Protein 2G2N (pdb70)

Foldseek 3Di:
DAEKEFEQEPVVRAGLWFWKKWKWFDDPPGIHTQFIDTQHRRRMDGDGGPPDFDDWHKMKMKTQVQVSQVVVVHAAPDNIDIDMDTDDDGPHHWYWYWYDDRYDIDIDTDD/DAEKEFEAEPVVRATLWFWKKWKWFDDPNDIDTQFIDTQHRRRMDGDGGDPDFDDWHKMKMKTQVCVSQVVVVHAAPDRIDIDMDTDPDRPHHWYWYWYDDRYDIDIDTDD/DEQEKEFEAAPVVRAGLWFWKKWKWFQDPVGTGTQFIDTQHRRRIDGYTGDPDQDDWHKMKMKTQVQVSQVVVVHAAPDNIDIDMDTDPDSPDHWYWYWYDDRYDIDIDTDD/DAQEKEFEAEPVVRATQWFWKKWKWFDDPPDTHTQFIDTQHRRRMDGHGGDPDQDDWHKMKMKTCVCVSQVVVVHAAPDNIDIDMDTDRDSVHHWYWYWYDDRYDIDIDTDD

Solvent-accessible surface area: 19704 Å² total; per-residue (Å²): 93,29,0,15,1,41,1,5,2,8,17,62,9,140,41,0,43,81,2,45,0,14,0,25,54,79,44,149,136,42,64,102,102,36,46,75,33,128,5,55,178,57,0,98,13,137,56,0,10,24,165,124,135,14,77,77,20,41,1,35,0,8,0,56,0,16,80,31,0,154,147,77,141,68,136,14,4,0,25,35,0,2,0,11,0,67,0,77,133,49,130,66,83,0,39,0,0,0,0,0,0,18,32,0,2,8,0,8,26,7,95,96,27,0,10,2,35,1,5,3,9,17,61,9,135,40,0,42,79,2,42,0,14,0,26,49,82,49,147,157,28,69,100,98,32,44,70,29,128,5,54,177,67,0,100,12,126,58,0,11,20,183,99,127,12,68,80,32,22,1,32,0,6,0,58,0,9,68,30,1,133,145,80,138,67,132,24,5,1,35,37,0,3,0,5,0,56,0,105,133,46,136,72,86,2,36,0,1,0,1,0,1,16,33,1,5,8,0,10,34,9,105,183,49,27,0,4,1,42,2,4,3,9,20,66,4,119,35,0,44,83,2,41,0,13,0,22,54,83,34,155,156,35,80,95,104,31,43,72,31,130,4,62,176,58,0,91,13,120,61,0,21,29,179,110,128,15,66,79,31,28,1,35,0,6,0,55,0,15,80,27,1,158,146,84,139,68,129,16,5,0,28,36,0,3,0,6,0,68,2,90,118,68,150,75,36,0,34,0,2,0,0,0,0,18,33,0,1,7,0,8,42,7,76,174,44,26,0,4,1,44,1,6,3,8,17,68,4,119,35,0,44,78,2,38,0,13,0,26,52,77,49,136,150,34,63,105,101,32,40,72,28,127,5,55,169,64,0,88,12,110,56,0,15,30,192,98,124,14,72,77,30,33,1,33,0,7,0,53,0,14,77,29,1,156,146,80,140,66,132,15,5,1,18,30,0,4,0,8,0,61,0,90,99,69,123,66,38,0,23,0,2,0,1,0,0,18,34,0,2,7,0,9,38,9,87

Organism: Escherichia coli (strain K12) (NCBI:txid83333)

B-factor: mean 18.23, std 6.16, range [10.0, 51.68]

Nearest PDB structures (foldseek):
  2igl-assembly1_C  TM=9.947E-01  e=1.051E-21  Escherichia coli K-12
  2gpz-assembly1_A  TM=9.731E-01  e=1.262E-18  Salmonella enterica subsp. enterica serovar Dublin
  3cfq-assembly1_B  TM=9.491E-01  e=1.099E-11  Homo sapiens
  4mrb-assembly1_A-2  TM=9.309E-01  e=3.203E-11  Homo sapiens
  4mrc-assembly1_B-2  TM=9.480E-01  e=8.336E-11  Homo sapiens

Secondary structure (DSSP, 8-state):
--EEEEEEETTTTEE--S-EEEEEEE-SSSEEEEEEEE--TTSEES--S-SS---SEEEEEEE-HHHHHHHTT---S-S-EEEEEEESSTTS-EEEEEEEETTEEEEE---/--EEEEEEETTTTEE--S-EEEEEEEETTEEEEEEEEE--TTSEES--S-SS---SEEEEEEE-HHHHHHHTT---S-S-EEEEEEE--TTS-EEEEEEEETTEEEEE---/--SEEEEEEETTTTEE--S-EEEEEEEETTEEEEEEEEE--TTSEES--S-SSPP-SEEEEEEE-HHHHHHHTT---S-S-EEEEEEE--TTS-EEEEEEEETTEEEEE-B-/--SEEEEEEETTTTEE--S-EEEEEEEETTEEEEEEEEE--TTSEES--S-SS---SEEEEEEE-HHHHHHHTT---S-S-EEEEEEE--TTS-EEEEEEEETTEEEEE---

InterPro domains:
  IPR000895 Transthyretin/hydroxyisourate hydrolase [PR00189] (28-48)
  IPR000895 Transthyretin/hydroxyisourate hydrolase [PR00189] (60-85)
  IPR000895 Transthyretin/hydroxyisourate hydrolase [PR00189] (115-137)
  IPR014306 Hydroxyisourate hydrolase [TIGR02962] (27-137)
  IPR014306 Hydroxyisourate hydrolase [cd05822] (27-137)
  IPR023416 Transthyretin/hydroxyisourate hydrolase domain [PF00576] (29-136)
  IPR023416 Transthyretin/hydroxyisourate hydrolase domain [PTHR10395] (23-137)
  IPR023416 Transthyretin/hydroxyisourate hydrolase domain [SM00095] (24-136)
  IPR023418 Transthyretin, thyroxine binding site [PS00768] (32-47)
  IPR023419 Transthyretin, conserved site [PS00769] (120-132)
  IPR036817 Transthyretin/hydroxyisourate hydrolase domain superfamily [G3DSA:2.60.40.180] (24-137)
  IPR036817 Transthyretin/hydroxyisourate hydrolase domain superfamily [SSF49472] (25-137)

Sequence (446 aa):
NILSVHILNQQTGKPAADVTVTLEKKADNGWLQLNTAKTDKDGRIKALWPEQTATTGDYRVVFKTGDYFKKQNLESFFPEIPVEFHINKVNEHHYHVPLLLSQYGYSTYRGSNILSVHILNQQTGKPAADVTVTLEKKADNGWLQLNTAKTDKDGRIKALWPEQTATTGDYRVVFKTGDYFKKQNLESFFPEIPVEFHINKVNEHHYHVPLLLSQYGYSTYRGSQNILSVHILNQQTGKPAADVTVTLEKKADNGWLQLNTAKTDKDGRIKALWPEQTATTGDYRVVFKTGDYFKKQNLESFFPEIPVEFHINKVNEHYHVPLLLSQYGYSTYRGSQNILSVHILNQQTGKPAADVTVTLEKKADNGWLQLNTAKTDKDGRIKALWPEQTATTGDYRVVFKTGDYFKKQNLESFFPEIPVEFHINKVNEHYHVPLLLSQYGYSTYRGS

Radius of gyration: 21.37 Å; Cα contacts (8 Å, |Δi|>4): 1277; chains: 4; bounding box: 47×50×63 Å

Structure (mmCIF, N/CA/C/O backbone):
data_2G2N
#
_entry.id   2G2N
#
_cell.length_a   44.970
_cell.length_b   92.670
_cell.length_c   58.050
_cell.angle_alpha   90.00
_cell.angle_beta   103.86
_cell.angle_gamma   90.00
#
_symmetry.space_group_name_H-M   'P 1 21 1'
#
loop_
_entity.id
_entity.type
_entity.pdbx_description
1 polymer 'Transthyretin-like protein'
2 non-polymer 'ZINC ION'
3 non-polymer 'SULFATE ION'
4 water water
#
loop_
_atom_site.group_PDB
_atom_site.id
_atom_site.type_symbol
_atom_site.label_atom_id
_atom_site.label_alt_id
_atom_site.label_comp_id
_atom_site.label_asym_id
_atom_site.label_entity_id
_atom_site.label_seq_id
_atom_site.pdbx_PDB_ins_code
_atom_site.Cartn_x
_atom_site.Cartn_y
_atom_site.Cartn_z
_atom_site.occupancy
_atom_site.B_iso_or_equiv
_atom_site.auth_seq_id
_atom_site.auth_comp_id
_atom_site.auth_asym_id
_atom_site.auth_atom_id
_atom_site.pdbx_PDB_model_num
ATOM 1 N N . ASN A 1 4 ? 25.097 -28.095 33.555 1.00 14.18 4 ASN A N 1
ATOM 2 C CA . ASN A 1 4 ? 25.151 -29.305 32.679 1.00 14.36 4 ASN A CA 1
ATOM 3 C C . ASN A 1 4 ? 24.503 -30.482 33.393 1.00 14.37 4 ASN A C 1
ATOM 4 O O . ASN A 1 4 ? 24.778 -30.759 34.559 1.00 14.19 4 ASN A O 1
ATOM 9 N N . ILE A 1 5 ? 23.643 -31.184 32.678 1.00 14.54 5 ILE A N 1
ATOM 10 C CA . ILE A 1 5 ? 22.780 -32.173 33.313 1.00 14.54 5 ILE A CA 1
ATOM 11 C C . ILE A 1 5 ? 23.374 -33.574 33.512 1.00 14.33 5 ILE A C 1
ATOM 12 O O . ILE A 1 5 ? 22.700 -34.409 34.075 1.00 14.34 5 ILE A O 1
ATOM 17 N N . LEU A 1 6 ? 24.604 -33.836 33.063 1.00 14.47 6 LEU A N 1
ATOM 18 C CA . LEU A 1 6 ? 25.209 -35.169 33.226 1.00 14.48 6 LEU A CA 1
ATOM 19 C C . LEU A 1 6 ? 26.683 -35.138 33.657 1.00 14.53 6 LEU A C 1
ATOM 20 O O . LEU A 1 6 ? 27.515 -34.558 32.995 1.00 14.52 6 LEU A O 1
ATOM 25 N N . SER A 1 7 ? 26.977 -35.818 34.763 1.00 14.78 7 SER A N 1
ATOM 26 C CA . SER A 1 7 ? 28.332 -36.018 35.252 1.00 14.79 7 SER A CA 1
ATOM 27 C C . SER A 1 7 ? 28.529 -37.509 35.413 1.00 15.03 7 SER A C 1
ATOM 28 O O . SER A 1 7 ? 27.605 -38.210 35.796 1.00 15.74 7 SER A O 1
ATOM 31 N N . VAL A 1 8 ? 29.714 -37.995 35.086 1.00 15.71 8 VAL A N 1
ATOM 32 C CA . VAL A 1 8 ? 30.086 -39.367 35.392 1.00 15.53 8 VAL A CA 1
ATOM 33 C C . VAL A 1 8 ? 31.454 -39.374 36.016 1.00 15.45 8 VAL A C 1
ATOM 34 O O . VAL A 1 8 ? 32.240 -38.435 35.850 1.00 15.37 8 VAL A O 1
ATOM 38 N N . HIS A 1 9 ? 31.734 -40.418 36.779 1.00 15.15 9 HIS A N 1
ATOM 39 C CA . HIS A 1 9 ? 33.095 -40.620 37.282 1.00 14.88 9 HIS A CA 1
ATOM 40 C C . HIS A 1 9 ? 33.386 -42.084 37.485 1.00 14.97 9 HIS A C 1
ATOM 41 O O . HIS A 1 9 ? 32.461 -42.890 37.582 1.00 14.64 9 HIS A O 1
ATOM 48 N N . ILE A 1 10 ? 34.671 -42.419 37.510 1.00 14.98 10 ILE A N 1
ATOM 49 C CA . ILE A 1 10 ? 35.114 -43.774 37.720 1.00 14.57 10 ILE A CA 1
ATOM 50 C C . ILE A 1 10 ? 36.085 -43.853 38.900 1.00 15.07 10 ILE A C 1
ATOM 51 O O . ILE A 1 10 ? 37.111 -43.158 38.952 1.00 15.67 10 ILE A O 1
ATOM 56 N N . LEU A 1 11 ? 35.746 -44.710 39.850 1.00 14.42 11 LEU A N 1
ATOM 57 C CA . LEU A 1 11 ? 36.625 -45.014 40.961 1.00 14.81 11 LEU A CA 1
ATOM 58 C C . LEU A 1 11 ? 37.098 -46.437 40.792 1.00 14.39 11 LEU A C 1
ATOM 59 O O . LEU A 1 11 ? 36.295 -47.340 40.699 1.00 14.84 11 LEU A O 1
ATOM 64 N N . ASN A 1 12 ? 38.409 -46.619 40.702 1.00 13.71 12 ASN A N 1
ATOM 65 C CA . ASN A 1 12 ? 39.017 -47.938 40.636 1.00 13.42 12 ASN A CA 1
ATOM 66 C C . ASN A 1 12 ? 39.033 -48.525 42.045 1.00 13.80 12 ASN A C 1
ATOM 67 O O . ASN A 1 12 ? 39.756 -48.035 42.910 1.00 12.74 12 ASN A O 1
ATOM 72 N N . GLN A 1 13 ? 38.236 -49.566 42.277 1.00 14.23 13 GLN A N 1
ATOM 73 C CA . GLN A 1 13 ? 38.119 -50.195 43.597 1.00 15.38 13 GLN A CA 1
ATOM 74 C C . GLN A 1 13 ? 39.311 -51.070 43.998 1.00 14.53 13 GLN A C 1
ATOM 75 O O . GLN A 1 13 ? 39.408 -51.497 45.144 1.00 15.10 13 GLN A O 1
ATOM 81 N N . GLN A 1 14 ? 40.218 -51.320 43.055 1.00 13.67 14 GLN A N 1
ATOM 82 C CA . GLN A 1 14 ? 41.443 -52.067 43.303 1.00 13.85 14 GLN A CA 1
ATOM 83 C C . GLN A 1 14 ? 42.559 -51.183 43.811 1.00 13.90 14 GLN A C 1
ATOM 84 O O . GLN A 1 14 ? 43.447 -51.664 44.507 1.00 14.43 14 GLN A O 1
ATOM 90 N N . THR A 1 15 ? 42.495 -49.890 43.492 1.00 13.47 15 THR A N 1
ATOM 91 C CA . THR A 1 15 ? 43.473 -48.908 43.967 1.00 13.78 15 THR A CA 1
ATOM 92 C C . THR A 1 15 ? 42.880 -47.927 44.974 1.00 13.43 15 THR A C 1
ATOM 93 O O . THR A 1 15 ? 43.618 -47.266 45.677 1.00 12.95 15 THR A O 1
ATOM 97 N N . GLY A 1 16 ? 41.550 -47.828 45.038 1.00 13.82 16 GLY A N 1
ATOM 98 C CA . GLY A 1 16 ? 40.899 -46.772 45.804 1.00 14.10 16 GLY A CA 1
ATOM 99 C C . GLY A 1 16 ? 41.183 -45.377 45.252 1.00 14.46 16 GLY A C 1
ATOM 100 O O . GLY A 1 16 ? 41.116 -44.399 45.989 1.00 14.79 16 GLY A O 1
ATOM 101 N N . LYS A 1 17 ? 41.496 -45.294 43.961 1.00 14.58 17 LYS A N 1
ATOM 102 C CA . LYS A 1 17 ? 41.846 -44.032 43.311 1.00 15.22 17 LYS A CA 1
ATOM 103 C C . LYS A 1 17 ? 41.051 -43.878 42.014 1.00 15.34 17 LYS A C 1
ATOM 104 O O . LYS A 1 17 ? 40.553 -44.856 41.473 1.00 15.62 17 LYS A O 1
ATOM 110 N N . PRO A 1 18 ? 40.918 -42.666 41.500 1.00 15.78 18 PRO A N 1
ATOM 111 C CA . PRO A 1 18 ? 40.150 -42.467 40.270 1.00 15.77 18 PRO A CA 1
ATOM 112 C C . PRO A 1 18 ? 40.773 -43.170 39.069 1.00 16.00 18 PRO A C 1
ATOM 113 O O . PRO A 1 18 ? 41.983 -43.378 39.039 1.00 16.11 18 PRO A O 1
ATOM 117 N N . ALA A 1 19 ? 39.942 -43.526 38.095 1.00 15.44 19 ALA A N 1
ATOM 118 C CA . ALA A 1 19 ? 40.429 -44.027 36.818 1.00 16.45 19 ALA A CA 1
ATOM 119 C C . ALA A 1 19 ? 40.481 -42.851 35.850 1.00 16.65 19 ALA A C 1
ATOM 120 O O . ALA A 1 19 ? 39.449 -42.403 35.344 1.00 16.81 19 ALA A O 1
ATOM 122 N N . ALA A 1 20 ? 41.692 -42.366 35.598 1.00 17.43 20 ALA A N 1
ATOM 123 C CA . ALA A 1 20 ? 41.909 -41.181 34.781 1.00 17.90 20 ALA A CA 1
ATOM 124 C C . ALA A 1 20 ? 42.114 -41.529 33.309 1.00 17.95 20 ALA A C 1
ATOM 125 O O . ALA A 1 20 ? 42.656 -42.590 32.981 1.00 17.81 20 ALA A O 1
ATOM 127 N N . ASP A 1 21 ? 41.698 -40.605 32.442 1.00 17.94 21 ASP A N 1
ATOM 128 C CA . ASP A 1 21 ? 41.880 -40.707 30.992 1.00 18.12 21 ASP A CA 1
ATOM 129 C C . ASP A 1 21 ? 41.138 -41.869 30.343 1.00 17.96 21 ASP A C 1
ATOM 130 O O . ASP A 1 21 ? 41.642 -42.477 29.397 1.00 18.47 21 ASP A O 1
ATOM 135 N N . VAL A 1 22 ? 39.937 -42.153 30.846 1.00 17.55 22 VAL A N 1
ATOM 136 C CA . VAL A 1 22 ? 39.084 -43.215 30.333 1.00 17.23 22 VAL A CA 1
ATOM 137 C C . VAL A 1 22 ? 38.041 -42.576 29.425 1.00 16.92 22 VAL A C 1
ATOM 138 O O . VAL A 1 22 ? 37.303 -41.680 29.841 1.00 17.21 22 VAL A O 1
ATOM 142 N N . THR A 1 23 ? 37.996 -43.023 28.180 1.00 16.08 23 THR A N 1
ATOM 143 C CA . THR A 1 23 ? 36.995 -42.559 27.234 1.00 15.27 23 THR A CA 1
ATOM 144 C C . THR A 1 23 ? 35.600 -42.985 27.687 1.00 15.01 23 THR A C 1
ATOM 145 O O . THR A 1 23 ? 35.397 -44.128 28.077 1.00 14.14 23 THR A O 1
ATOM 149 N N . VAL A 1 24 ? 34.663 -42.047 27.646 1.00 14.34 24 VAL A N 1
ATOM 150 C CA . VAL A 1 24 ? 33.259 -42.322 27.905 1.00 14.55 24 VAL A CA 1
ATOM 151 C C . VAL A 1 24 ? 32.406 -41.699 26.787 1.00 14.54 24 VAL A C 1
ATOM 152 O O . VAL A 1 24 ? 32.557 -40.519 26.462 1.00 15.06 24 VAL A O 1
ATOM 156 N N . THR A 1 25 ? 31.513 -42.495 26.198 1.00 14.45 25 THR A N 1
ATOM 157 C CA . THR A 1 25 ? 30.569 -41.977 25.208 1.00 14.62 25 THR A CA 1
ATOM 158 C C . THR A 1 25 ? 29.181 -41.795 25.808 1.00 14.49 25 THR A C 1
ATOM 159 O O . THR A 1 25 ? 28.840 -42.403 26.815 1.00 15.40 25 THR A O 1
ATOM 163 N N . LEU A 1 26 ? 28.402 -40.927 25.178 1.00 14.32 26 LEU A N 1
ATOM 164 C CA . LEU A 1 26 ? 27.016 -40.688 25.535 1.00 14.42 26 LEU A CA 1
ATOM 165 C C . LEU A 1 26 ? 26.214 -40.830 24.257 1.00 14.40 26 LEU A C 1
ATOM 166 O O . LEU A 1 26 ? 26.566 -40.226 23.237 1.00 14.73 26 LEU A O 1
ATOM 171 N N . GLU A 1 27 ? 25.145 -41.618 24.324 1.00 14.17 27 GLU A N 1
ATOM 172 C CA . GLU A 1 27 ? 24.224 -41.839 23.219 1.00 14.57 27 GLU A CA 1
ATOM 173 C C . GLU A 1 27 ? 22.780 -41.655 23.682 1.00 14.80 27 GLU A C 1
ATOM 174 O O . GLU A 1 27 ? 22.465 -41.839 24.859 1.00 14.80 27 GLU A O 1
ATOM 180 N N . LYS A 1 28 ? 21.913 -41.308 22.732 1.00 14.57 28 LYS A N 1
ATOM 181 C CA . LYS A 1 28 ? 20.475 -41.209 22.954 1.00 14.67 28 LYS A CA 1
ATOM 182 C C . LYS A 1 28 ? 19.805 -42.352 22.200 1.00 14.47 28 LYS A C 1
ATOM 183 O O . LYS A 1 28 ? 20.159 -42.628 21.061 1.00 14.12 28 LYS A O 1
ATOM 189 N N . LYS A 1 29 ? 18.862 -43.037 22.847 1.00 13.91 29 LYS A N 1
ATOM 190 C CA . LYS A 1 29 ? 18.042 -44.024 22.173 1.00 13.83 29 LYS A CA 1
ATOM 191 C C . LYS A 1 29 ? 17.167 -43.307 21.147 1.00 13.22 29 LYS A C 1
ATOM 192 O O . LYS A 1 29 ? 16.509 -42.303 21.446 1.00 12.73 29 LYS A O 1
ATOM 198 N N . ALA A 1 30 ? 17.217 -43.806 19.919 1.00 13.38 30 ALA A N 1
ATOM 199 C CA . ALA A 1 30 ? 16.370 -43.332 18.839 1.00 13.09 30 ALA A CA 1
ATOM 200 C C . ALA A 1 30 ? 15.342 -44.418 18.494 1.00 13.09 30 ALA A C 1
ATOM 201 O O . ALA A 1 30 ? 15.343 -45.488 19.104 1.00 12.79 30 ALA A O 1
ATOM 203 N N . ASP A 1 31 ? 14.472 -44.142 17.535 1.00 13.22 31 ASP A N 1
ATOM 204 C CA . ASP A 1 31 ? 13.494 -45.137 17.083 1.00 13.30 31 ASP A CA 1
ATOM 205 C C . ASP A 1 31 ? 14.195 -46.443 16.700 1.00 13.50 31 ASP A C 1
ATOM 206 O O . ASP A 1 31 ? 13.751 -47.527 17.068 1.00 12.87 31 ASP A O 1
ATOM 211 N N . ASN A 1 32 ? 15.301 -46.316 15.973 1.00 13.93 32 ASN A N 1
ATOM 212 C CA . ASN A 1 32 ? 16.123 -47.449 15.592 1.00 14.39 32 ASN A CA 1
ATOM 213 C C . ASN A 1 32 ? 17.554 -47.202 16.019 1.00 14.73 32 ASN A C 1
ATOM 214 O O . ASN A 1 32 ? 18.156 -46.200 15.634 1.00 14.70 32 ASN A O 1
ATOM 219 N N . GLY A 1 33 ? 18.095 -48.123 16.803 1.00 15.13 33 GLY A N 1
ATOM 220 C CA . GLY A 1 33 ? 19.430 -47.994 17.327 1.00 15.53 33 GLY A CA 1
ATOM 221 C C . GLY A 1 33 ? 19.609 -46.791 18.237 1.00 16.25 33 GLY A C 1
ATOM 222 O O . GLY A 1 33 ? 18.672 -46.332 18.915 1.00 14.89 33 GLY A O 1
ATOM 223 N N . TRP A 1 34 ? 20.840 -46.290 18.237 1.00 16.97 34 TRP A N 1
ATOM 224 C CA . TRP A 1 34 ? 21.239 -45.165 19.066 1.00 17.60 34 TRP A CA 1
ATOM 225 C C . TRP A 1 34 ? 21.920 -44.078 18.237 1.00 18.09 34 TRP A C 1
ATOM 226 O O . TRP A 1 34 ? 22.318 -44.308 17.095 1.00 18.91 34 TRP A O 1
ATOM 237 N N . LEU A 1 35 ? 22.048 -42.898 18.835 1.00 18.33 35 LEU A N 1
ATOM 238 C CA . LEU A 1 35 ? 22.650 -41.722 18.212 1.00 18.69 35 LEU A CA 1
ATOM 239 C C . LEU A 1 35 ? 23.656 -41.149 19.205 1.00 18.73 35 LEU A C 1
ATOM 240 O O . LEU A 1 35 ? 23.296 -40.891 20.352 1.00 17.88 35 LEU A O 1
ATOM 245 N N . GLN A 1 36 ? 24.910 -40.961 18.794 1.00 18.74 36 GLN A N 1
ATOM 246 C CA . GLN A 1 36 ? 25.914 -40.457 19.728 1.00 19.03 36 GLN A CA 1
ATOM 247 C C . GLN A 1 36 ? 25.742 -38.954 19.935 1.00 18.64 36 GLN A C 1
ATOM 248 O O . GLN A 1 36 ? 25.567 -38.205 18.980 1.00 18.60 36 GLN A O 1
ATOM 254 N N . LEU A 1 37 ? 25.755 -38.532 21.195 1.00 17.93 37 LEU A N 1
ATOM 255 C CA . LEU A 1 37 ? 25.657 -37.124 21.549 1.00 17.79 37 LEU A CA 1
ATOM 256 C C . LEU A 1 37 ? 27.004 -36.508 21.897 1.00 17.10 37 LEU A C 1
ATOM 257 O O . LEU A 1 37 ? 27.208 -35.330 21.687 1.00 17.04 37 LEU A O 1
ATOM 262 N N . ASN A 1 38 ? 27.914 -37.285 22.462 1.00 16.75 38 ASN A N 1
ATOM 263 C CA . ASN A 1 38 ? 29.170 -36.719 22.910 1.00 16.62 38 ASN A CA 1
ATOM 264 C C . ASN A 1 38 ? 30.162 -37.820 23.211 1.00 16.39 38 ASN A C 1
ATOM 265 O O . ASN A 1 38 ? 29.792 -38.989 23.352 1.00 17.01 38 ASN A O 1
ATOM 270 N N . THR A 1 39 ? 31.431 -37.444 23.278 1.00 16.51 39 THR A N 1
ATOM 271 C CA . THR A 1 39 ? 32.454 -38.302 23.850 1.00 16.73 39 THR A CA 1
ATOM 272 C C . THR A 1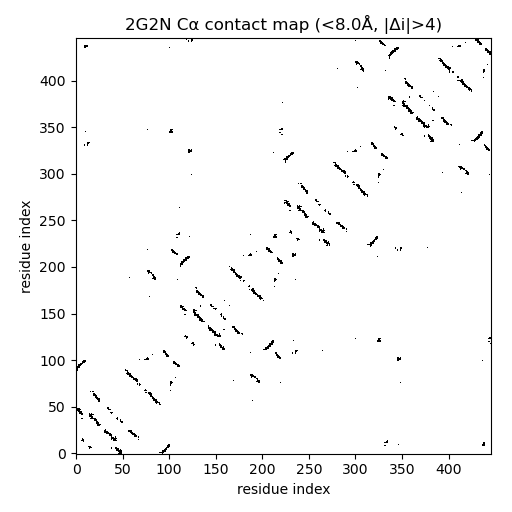 39 ? 33.530 -37.435 24.523 1.00 16.52 39 THR A C 1
ATOM 273 O O . THR A 1 39 ? 33.847 -36.347 24.063 1.00 16.41 39 THR A O 1
ATOM 277 N N . ALA A 1 40 ? 34.049 -37.929 25.636 1.00 16.18 40 ALA A N 1
ATOM 278 C CA . ALA A 1 40 ? 35.072 -37.232 26.407 1.00 16.11 40 ALA A CA 1
ATOM 279 C C . ALA A 1 40 ? 35.845 -38.233 27.251 1.00 15.85 40 ALA A C 1
ATOM 280 O O . ALA A 1 40 ? 35.510 -39.405 27.285 1.00 15.90 40 ALA A O 1
ATOM 282 N N . LYS A 1 41 ? 36.900 -37.768 27.909 1.00 16.12 41 LYS A N 1
ATOM 283 C CA . LYS A 1 41 ? 37.731 -38.637 28.734 1.00 16.16 41 LYS A CA 1
ATOM 284 C C . LYS A 1 41 ? 37.724 -38.139 30.169 1.00 15.73 41 LYS A C 1
ATOM 285 O O . LYS A 1 41 ? 37.723 -36.931 30.426 1.00 15.63 41 LYS A O 1
ATOM 291 N N . THR A 1 42 ? 37.744 -39.068 31.111 1.00 15.83 42 THR A N 1
ATOM 292 C CA . THR A 1 42 ? 37.784 -38.689 32.513 1.00 15.69 42 THR A CA 1
ATOM 293 C C . THR A 1 42 ? 39.061 -37.935 32.803 1.00 15.76 42 THR A C 1
ATOM 294 O O . THR A 1 42 ? 40.133 -38.208 32.232 1.00 15.58 42 THR A O 1
ATOM 298 N N . ASP A 1 43 ? 38.933 -36.956 33.683 1.00 15.73 43 ASP A N 1
ATOM 299 C CA . ASP A 1 43 ? 40.050 -36.092 34.022 1.00 15.65 43 ASP A CA 1
ATOM 300 C C . ASP A 1 43 ? 40.915 -36.775 35.091 1.00 16.02 43 ASP A C 1
ATOM 301 O O . ASP A 1 43 ? 40.724 -37.956 35.392 1.00 15.66 43 ASP A O 1
ATOM 306 N N . LYS A 1 44 ? 41.867 -36.046 35.656 1.00 15.98 44 LYS A N 1
ATOM 307 C CA . LYS A 1 44 ? 42.816 -36.640 36.602 1.00 16.42 44 LYS A CA 1
ATOM 308 C C . LYS A 1 44 ? 42.152 -37.117 37.904 1.00 16.35 44 LYS A C 1
ATOM 309 O O . LYS A 1 44 ? 42.731 -37.906 38.653 1.00 17.01 44 LYS A O 1
ATOM 315 N N . ASP A 1 45 ? 40.940 -36.635 38.158 1.00 16.19 45 ASP A N 1
ATOM 316 C CA . ASP A 1 45 ? 40.135 -37.076 39.291 1.00 15.72 45 ASP A CA 1
ATOM 317 C C . ASP A 1 45 ? 39.110 -38.129 38.895 1.00 15.04 45 ASP A C 1
ATOM 318 O O . ASP A 1 45 ? 38.203 -38.433 39.665 1.00 15.13 45 ASP A O 1
ATOM 323 N N . GLY A 1 46 ? 39.288 -38.719 37.713 1.00 14.43 46 GLY A N 1
ATOM 324 C CA . GLY A 1 46 ? 38.359 -39.685 37.164 1.00 14.29 46 GLY A CA 1
ATOM 325 C C . GLY A 1 46 ? 36.980 -39.150 36.813 1.00 13.96 46 GLY A C 1
ATOM 326 O O . GLY A 1 46 ? 36.064 -39.938 36.689 1.00 12.86 46 GLY A O 1
ATOM 327 N N . ARG A 1 47 ? 36.838 -37.845 36.622 1.00 14.20 47 ARG A N 1
ATOM 328 C CA . ARG A 1 47 ? 35.531 -37.205 36.401 1.00 14.71 47 ARG A CA 1
ATOM 329 C C . ARG A 1 47 ? 35.350 -36.675 34.986 1.00 14.53 47 ARG A C 1
ATOM 330 O O . ARG A 1 47 ? 36.295 -36.218 34.358 1.00 13.47 47 ARG A O 1
ATOM 338 N N . ILE A 1 48 ? 34.110 -36.715 34.504 1.00 14.39 48 ILE A N 1
ATOM 339 C CA . ILE A 1 48 ? 33.663 -35.823 33.445 1.00 14.24 48 ILE A CA 1
ATOM 340 C C . ILE A 1 48 ? 32.472 -35.092 34.043 1.00 14.58 48 ILE A C 1
ATOM 341 O O . ILE A 1 48 ? 31.392 -35.664 34.170 1.00 14.19 48 ILE A O 1
ATOM 346 N N . LYS A 1 49 ? 32.697 -33.850 34.444 1.00 14.59 49 LYS A N 1
ATOM 347 C CA . LYS A 1 49 ? 31.694 -33.060 35.155 1.00 15.68 49 LYS A CA 1
ATOM 348 C C . LYS A 1 49 ? 30.537 -32.654 34.263 1.00 15.64 49 LYS A C 1
ATOM 349 O O . LYS A 1 49 ? 29.423 -32.485 34.746 1.00 15.75 49 LYS A O 1
ATOM 355 N N . ALA A 1 50 ? 30.805 -32.484 32.969 1.00 15.90 50 ALA A N 1
ATOM 356 C CA . ALA A 1 50 ? 29.804 -31.968 32.032 1.00 15.75 50 ALA A CA 1
ATOM 357 C C . ALA A 1 50 ? 29.864 -32.750 30.730 1.00 15.50 50 ALA A C 1
ATOM 358 O O . ALA A 1 50 ? 30.496 -32.319 29.782 1.00 15.44 50 ALA A O 1
ATOM 360 N N . LEU A 1 51 ? 29.222 -33.918 30.710 1.00 15.86 51 LEU A N 1
ATOM 361 C CA . LEU A 1 51 ? 29.256 -34.806 29.552 1.00 15.40 51 LEU A CA 1
ATOM 362 C C . LEU A 1 51 ? 28.169 -34.506 28.539 1.00 15.48 51 LEU A C 1
ATOM 363 O O . LEU A 1 51 ? 28.284 -34.911 27.388 1.00 15.54 51 LEU A O 1
ATOM 368 N N . TRP A 1 52 ? 27.105 -33.823 28.956 1.00 15.54 52 TRP A N 1
ATOM 369 C CA . TRP A 1 52 ? 26.023 -33.491 28.023 1.00 15.95 52 TRP A CA 1
ATOM 370 C C . TRP A 1 52 ? 26.521 -32.458 27.033 1.00 16.04 52 TRP A C 1
ATOM 371 O O . TRP A 1 52 ? 27.206 -31.531 27.432 1.00 15.47 52 TRP A O 1
ATOM 382 N N . PRO A 1 53 ? 26.189 -32.614 25.752 1.00 16.53 53 PRO A N 1
ATOM 383 C CA . PRO A 1 53 ? 26.569 -31.619 24.739 1.00 16.85 53 PRO A CA 1
ATOM 384 C C . PRO A 1 53 ? 25.816 -30.308 24.935 1.00 17.34 53 PRO A C 1
ATOM 385 O O . PRO A 1 53 ? 25.040 -30.180 25.880 1.00 16.94 53 PRO A O 1
ATOM 389 N N . GLU A 1 54 ? 26.035 -29.348 24.046 1.00 18.19 54 GLU A N 1
ATOM 390 C CA . GLU A 1 54 ? 25.375 -28.051 24.150 1.00 18.87 54 GLU A CA 1
ATOM 391 C C . GLU A 1 54 ? 23.999 -28.078 23.481 1.00 19.29 54 GLU A C 1
ATOM 392 O O . GLU A 1 54 ? 23.776 -27.444 22.459 1.00 19.45 54 GLU A O 1
ATOM 398 N N . GLN A 1 55 ? 23.083 -28.820 24.093 1.00 19.73 55 GLN A N 1
ATOM 399 C CA . GLN A 1 55 ? 21.749 -29.051 23.549 1.00 20.28 55 GLN A CA 1
ATOM 400 C C . GLN A 1 55 ? 20.799 -29.364 24.706 1.00 20.11 55 GLN A C 1
ATOM 401 O O . GLN A 1 55 ? 21.198 -29.987 25.694 1.00 19.83 55 GLN A O 1
ATOM 407 N N . THR A 1 56 ? 19.548 -28.932 24.588 1.00 19.94 56 THR A N 1
ATOM 408 C CA . THR A 1 56 ? 18.541 -29.237 25.604 1.00 20.00 56 THR A CA 1
ATOM 409 C C . THR A 1 56 ? 18.183 -30.732 25.499 1.00 19.79 56 THR A C 1
ATOM 410 O O . THR A 1 56 ? 18.105 -31.287 24.400 1.00 20.03 56 THR A O 1
ATOM 414 N N . ALA A 1 57 ? 18.013 -31.392 26.641 1.00 19.55 57 ALA A N 1
ATOM 415 C CA . ALA A 1 57 ? 17.678 -32.814 26.652 1.00 19.06 57 ALA A CA 1
ATOM 416 C C . ALA A 1 57 ? 16.176 -33.045 26.528 1.00 18.76 57 ALA A C 1
ATOM 417 O O . ALA A 1 57 ? 15.361 -32.184 26.883 1.00 18.38 57 ALA A O 1
ATOM 419 N N . THR A 1 58 ? 15.824 -34.210 25.997 1.00 18.50 58 THR A N 1
ATOM 420 C CA . THR A 1 58 ? 14.443 -34.687 26.004 1.00 18.35 58 THR A CA 1
ATOM 421 C C . THR A 1 58 ? 14.349 -35.876 26.948 1.00 18.02 58 THR A C 1
ATOM 422 O O . THR A 1 58 ? 15.332 -36.568 27.180 1.00 18.10 58 THR A O 1
ATOM 426 N N . THR A 1 59 ? 13.150 -36.115 27.471 1.00 17.41 59 THR A N 1
ATOM 427 C CA . THR A 1 59 ? 12.886 -37.318 28.231 1.00 17.19 59 THR A CA 1
ATOM 428 C C . THR A 1 59 ? 13.135 -38.519 27.328 1.00 16.67 59 THR A C 1
ATOM 429 O O . THR A 1 59 ? 12.943 -38.445 26.108 1.00 16.89 59 THR A O 1
ATOM 433 N N . GLY A 1 60 ? 13.585 -39.616 27.928 1.00 15.88 60 GLY A N 1
ATOM 434 C CA . GLY A 1 60 ? 13.826 -40.837 27.193 1.00 15.46 60 GLY A CA 1
ATOM 435 C C . GLY A 1 60 ? 15.068 -41.541 27.680 1.00 14.71 60 GLY A C 1
ATOM 436 O O . GLY A 1 60 ? 15.667 -41.148 28.677 1.00 13.96 60 GLY A O 1
ATOM 437 N N . ASP A 1 61 ? 15.449 -42.583 26.954 1.00 14.36 61 ASP A N 1
ATOM 438 C CA . ASP A 1 61 ? 16.555 -43.426 27.346 1.00 14.50 61 ASP A CA 1
ATOM 439 C C . ASP A 1 61 ? 17.862 -42.980 26.735 1.00 14.27 61 ASP A C 1
ATOM 440 O O . ASP A 1 61 ? 17.898 -42.478 25.618 1.00 14.54 61 ASP A O 1
ATOM 445 N N . TYR A 1 62 ? 18.928 -43.184 27.499 1.00 14.35 62 TYR A N 1
ATOM 446 C CA . TYR A 1 62 ? 20.285 -42.813 27.117 1.00 14.36 62 TYR A CA 1
ATOM 447 C C . TYR A 1 62 ? 21.257 -43.901 27.553 1.00 14.40 62 TYR A C 1
ATOM 448 O O . TYR A 1 62 ? 20.937 -44.775 28.358 1.00 14.02 62 TYR A O 1
ATOM 457 N N . ARG A 1 63 ? 22.465 -43.846 27.028 1.00 15.15 63 ARG A N 1
ATOM 458 C CA . ARG A 1 63 ? 23.469 -44.843 27.344 1.00 15.79 63 ARG A CA 1
ATOM 459 C C . ARG A 1 63 ? 24.815 -44.188 27.423 1.00 15.66 63 ARG A C 1
ATOM 460 O O . ARG A 1 63 ? 25.216 -43.515 26.479 1.00 15.86 63 ARG A O 1
ATOM 468 N N . VAL A 1 64 ? 25.506 -44.333 28.554 1.00 15.43 64 VAL A N 1
ATOM 469 C CA . VAL A 1 64 ? 26.924 -44.015 28.607 1.00 16.13 64 VAL A CA 1
ATOM 470 C C . VAL A 1 64 ? 27.711 -45.296 28.504 1.00 16.28 64 VAL A C 1
ATOM 471 O O . VAL A 1 64 ? 27.309 -46.328 29.040 1.00 16.23 64 VAL A O 1
ATOM 475 N N . VAL A 1 65 ? 28.830 -45.247 27.801 1.00 16.58 65 VAL A N 1
ATOM 476 C CA . VAL A 1 65 ? 29.694 -46.405 27.683 1.00 16.63 65 VAL A CA 1
ATOM 477 C C . VAL A 1 65 ? 31.093 -46.035 28.140 1.00 16.24 65 VAL A C 1
ATOM 478 O O . VAL A 1 65 ? 31.794 -45.237 27.505 1.00 16.13 65 VAL A O 1
ATOM 482 N N . PHE A 1 66 ? 31.500 -46.641 29.242 1.00 15.55 66 PHE A N 1
ATOM 483 C CA . PHE A 1 66 ? 32.827 -46.427 29.805 1.00 15.60 66 PHE A CA 1
ATOM 484 C C . PHE A 1 66 ? 33.748 -47.430 29.098 1.00 15.72 66 PHE A C 1
ATOM 485 O O . PHE A 1 66 ? 33.518 -48.649 29.175 1.00 15.78 66 PHE A O 1
ATOM 493 N N . LYS A 1 67 ? 34.767 -46.938 28.411 1.00 15.25 67 LYS A N 1
ATOM 494 C CA . LYS A 1 67 ? 35.698 -47.803 27.686 1.00 15.78 67 LYS A CA 1
ATOM 495 C C . LYS A 1 67 ? 36.766 -48.349 28.639 1.00 15.70 67 LYS A C 1
ATOM 496 O O . LYS A 1 67 ? 37.932 -47.962 28.581 1.00 16.01 67 LYS A O 1
ATOM 502 N N . THR A 1 68 ? 36.356 -49.280 29.491 1.00 15.73 68 THR A N 1
ATOM 503 C CA . THR A 1 68 ? 37.209 -49.759 30.575 1.00 16.01 68 THR A CA 1
ATOM 504 C C . THR A 1 68 ? 38.175 -50.854 30.153 1.00 15.82 68 THR A C 1
ATOM 505 O O . THR A 1 68 ? 39.245 -50.994 30.746 1.00 17.00 68 THR A O 1
ATOM 509 N N . GLY A 1 69 ? 37.807 -51.615 29.130 1.00 16.33 69 GLY A N 1
ATOM 510 C CA . GLY A 1 69 ? 38.703 -52.587 28.540 1.00 16.00 69 GLY A CA 1
ATOM 511 C C . GLY A 1 69 ? 40.031 -51.958 28.186 1.00 16.70 69 GLY A C 1
ATOM 512 O O . GLY A 1 69 ? 41.084 -52.480 28.568 1.00 15.92 69 GLY A O 1
ATOM 513 N N . ASP A 1 70 ? 39.987 -50.831 27.480 1.00 16.88 70 ASP A N 1
ATOM 514 C CA . ASP A 1 70 ? 41.208 -50.130 27.058 1.00 17.47 70 ASP A CA 1
ATOM 515 C C . ASP A 1 70 ? 42.026 -49.641 28.247 1.00 16.97 70 ASP A C 1
ATOM 516 O O . ASP A 1 70 ? 43.254 -49.672 28.210 1.00 17.04 70 ASP A O 1
ATOM 521 N N . TYR A 1 71 ? 41.329 -49.142 29.269 1.00 16.72 71 TYR A N 1
ATOM 522 C CA . TYR A 1 71 ? 41.960 -48.624 30.483 1.00 16.13 71 TYR A CA 1
ATOM 523 C C . TYR A 1 71 ? 42.794 -49.715 31.170 1.00 16.06 71 TYR A C 1
ATOM 524 O O . TYR A 1 71 ? 43.935 -49.473 31.561 1.00 15.74 71 TYR A O 1
ATOM 533 N N . PHE A 1 72 ? 42.215 -50.905 31.328 1.00 15.91 72 PHE A N 1
ATOM 534 C CA . PHE A 1 72 ? 42.946 -52.028 31.918 1.00 15.78 72 PHE A CA 1
ATOM 535 C C . PHE A 1 72 ? 44.049 -52.531 30.968 1.00 16.39 72 PHE A C 1
ATOM 536 O O . PHE A 1 72 ? 45.161 -52.823 31.408 1.00 16.56 72 PHE A O 1
ATOM 544 N N . LYS A 1 73 ? 43.763 -52.566 29.667 1.00 16.70 73 LYS A N 1
ATOM 545 C CA . LYS A 1 73 ? 44.730 -53.027 28.668 1.00 16.87 73 LYS A CA 1
ATOM 546 C C . LYS A 1 73 ? 46.017 -52.214 28.749 1.00 17.04 73 LYS A C 1
ATOM 547 O O . LYS A 1 73 ? 47.096 -52.764 28.585 1.00 17.20 73 LYS A O 1
ATOM 553 N N . LYS A 1 74 ? 45.883 -50.920 29.031 1.00 17.16 74 LYS A N 1
ATOM 554 C CA . LYS A 1 74 ? 47.024 -50.004 29.134 1.00 17.61 74 LYS A CA 1
ATOM 555 C C . LYS A 1 74 ? 47.873 -50.308 30.373 1.00 17.45 74 LYS A C 1
ATOM 556 O O . LYS A 1 74 ? 49.084 -50.072 30.366 1.00 17.19 74 LYS A O 1
ATOM 562 N N . GLN A 1 75 ? 47.226 -50.820 31.428 1.00 17.71 75 GLN A N 1
ATOM 563 C CA . GLN A 1 75 ? 47.908 -51.338 32.618 1.00 18.00 75 GLN A CA 1
ATOM 564 C C . GLN A 1 75 ? 48.443 -52.776 32.448 1.00 17.29 75 GLN A C 1
ATOM 565 O O . GLN A 1 75 ? 49.001 -53.337 33.392 1.00 17.03 75 GLN A O 1
ATOM 571 N N . ASN A 1 76 ? 48.272 -53.361 31.260 1.00 16.34 76 ASN A N 1
ATOM 572 C CA . ASN A 1 76 ? 48.591 -54.773 30.983 1.00 15.92 76 ASN A CA 1
ATOM 573 C C . ASN A 1 76 ? 47.768 -55.750 31.830 1.00 15.10 76 ASN A C 1
ATOM 574 O O . ASN A 1 76 ? 48.244 -56.827 32.214 1.00 14.03 76 ASN A O 1
ATOM 579 N N . LEU A 1 77 ? 46.525 -55.355 32.097 1.00 14.68 77 LEU A N 1
ATOM 580 C CA . LEU A 1 77 ? 45.571 -56.145 32.860 1.00 14.76 77 LEU A CA 1
ATOM 581 C C . LEU A 1 77 ? 44.374 -56.559 32.000 1.00 14.97 77 LEU A C 1
ATOM 582 O O . LEU A 1 77 ? 43.889 -55.798 31.146 1.00 14.81 77 LEU A O 1
ATOM 587 N N . GLU A 1 78 ? 43.899 -57.768 32.271 1.00 15.30 78 GLU A N 1
ATOM 588 C CA . GLU A 1 78 ? 42.737 -58.325 31.622 1.00 15.51 78 GLU A CA 1
ATOM 589 C C . GLU A 1 78 ? 41.514 -57.981 32.434 1.00 15.57 78 GLU A C 1
ATOM 590 O O . GLU A 1 78 ? 41.588 -57.676 33.626 1.00 16.02 78 GLU A O 1
ATOM 596 N N . SER A 1 79 ? 40.378 -58.020 31.766 1.00 14.71 79 SER A N 1
ATOM 597 C CA . SER A 1 79 ? 39.113 -57.680 32.384 1.00 15.00 79 SER A CA 1
ATOM 598 C C . SER A 1 79 ? 38.025 -58.499 31.687 1.00 14.88 79 SER A C 1
ATOM 599 O O . SER A 1 79 ? 38.147 -58.834 30.510 1.00 14.63 79 SER A O 1
ATOM 602 N N . PHE A 1 80 ? 36.967 -58.816 32.424 1.00 14.07 80 PHE A N 1
ATOM 603 C CA . PHE A 1 80 ? 35.850 -59.570 31.878 1.00 14.81 80 PHE A CA 1
ATOM 604 C C . PHE A 1 80 ? 35.106 -58.763 30.821 1.00 14.65 80 PHE A C 1
ATOM 605 O O . PHE A 1 80 ? 34.485 -59.336 29.945 1.00 14.32 80 PHE A O 1
ATOM 613 N N . PHE A 1 81 ? 35.141 -57.438 30.954 1.00 15.79 81 PHE A N 1
ATOM 614 C CA . PHE A 1 81 ? 34.293 -56.547 30.168 1.00 15.73 81 PHE A CA 1
ATOM 615 C C . PHE A 1 81 ? 35.130 -55.801 29.123 1.00 15.63 81 PHE A C 1
ATOM 616 O O . PHE A 1 81 ? 36.134 -55.165 29.456 1.00 15.59 81 PHE A O 1
ATOM 624 N N . PRO A 1 82 ? 34.761 -55.910 27.845 1.00 15.29 82 PRO A N 1
ATOM 625 C CA . PRO A 1 82 ? 35.444 -55.098 26.819 1.00 15.28 82 PRO A CA 1
ATOM 626 C C . PRO A 1 82 ? 35.212 -53.603 27.036 1.00 15.40 82 PRO A C 1
ATOM 627 O O . PRO A 1 82 ? 36.069 -52.769 26.738 1.00 15.80 82 PRO A O 1
ATOM 631 N N . GLU A 1 83 ? 34.030 -53.301 27.544 1.00 15.48 83 GLU A N 1
ATOM 632 C CA . GLU A 1 83 ? 33.607 -51.969 27.912 1.00 15.42 83 GLU A CA 1
ATOM 633 C C . GLU A 1 83 ? 32.360 -52.124 28.791 1.00 15.37 83 GLU A C 1
ATOM 634 O O . GLU A 1 83 ? 31.795 -53.224 28.916 1.00 15.31 83 GLU A O 1
ATOM 640 N N . ILE A 1 84 ? 31.922 -51.027 29.390 1.00 15.61 84 ILE A N 1
ATOM 641 C CA . ILE A 1 84 ? 30.801 -51.079 30.303 1.00 15.26 84 ILE A CA 1
ATOM 642 C C . ILE A 1 84 ? 29.715 -50.076 29.899 1.00 15.16 84 ILE A C 1
ATOM 643 O O . ILE A 1 84 ? 29.869 -48.871 30.122 1.00 15.10 84 ILE A O 1
ATOM 648 N N . PRO A 1 85 ? 28.633 -50.566 29.278 1.00 14.96 85 PRO A N 1
ATOM 649 C CA . PRO A 1 85 ? 27.479 -49.711 28.956 1.00 15.02 85 PRO A CA 1
ATOM 650 C C . PRO A 1 85 ? 26.581 -49.571 30.163 1.00 15.39 85 PRO A C 1
ATOM 651 O O . PRO A 1 85 ? 26.366 -50.548 30.909 1.00 15.27 85 PRO A O 1
ATOM 655 N N . VAL A 1 86 ? 26.061 -48.368 30.368 1.00 14.90 86 VAL A N 1
ATOM 656 C CA . VAL A 1 86 ? 25.032 -48.158 31.381 1.00 14.37 86 VAL A CA 1
ATOM 657 C C . VAL A 1 86 ? 23.889 -47.380 30.754 1.00 14.50 86 VAL A C 1
ATOM 658 O O . VAL A 1 86 ? 24.073 -46.243 30.302 1.00 14.25 86 VAL A O 1
ATOM 662 N N . GLU A 1 87 ? 22.705 -47.982 30.752 1.00 13.72 87 GLU A N 1
ATOM 663 C CA . GLU A 1 87 ? 21.509 -47.367 30.197 1.00 14.58 87 GLU A CA 1
ATOM 664 C C . GLU A 1 87 ? 20.710 -46.734 31.307 1.00 14.30 87 GLU A C 1
ATOM 665 O O . GLU A 1 87 ? 20.527 -47.334 32.347 1.00 14.15 87 GLU A O 1
ATOM 671 N N . PHE A 1 88 ? 20.246 -45.513 31.087 1.00 14.46 88 PHE A N 1
ATOM 672 C CA . PHE A 1 88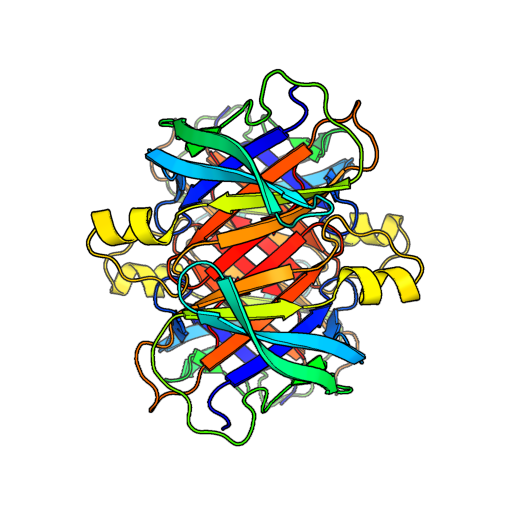 ? 19.462 -44.808 32.072 1.00 14.42 88 PHE A CA 1
ATOM 673 C C . PHE A 1 88 ? 18.382 -43.947 31.433 1.00 14.61 88 PHE A C 1
ATOM 674 O O . PHE A 1 88 ? 18.420 -43.659 30.222 1.00 14.03 88 PHE A O 1
ATOM 682 N N . HIS A 1 89 ? 17.419 -43.537 32.252 1.00 14.79 89 HIS A N 1
ATOM 683 C CA . HIS A 1 89 ? 16.237 -42.819 31.804 1.00 15.13 89 HIS A CA 1
ATOM 684 C C . HIS A 1 89 ? 16.252 -41.403 32.380 1.00 15.13 89 HIS A C 1
ATOM 685 O O . HIS A 1 89 ? 16.514 -41.216 33.567 1.00 14.77 89 HIS A O 1
ATOM 692 N N . ILE A 1 90 ? 16.013 -40.415 31.521 1.00 15.40 90 ILE A N 1
ATOM 693 C CA . ILE A 1 90 ? 15.782 -39.039 31.931 1.00 16.51 90 ILE A CA 1
ATOM 694 C C . ILE A 1 90 ? 14.292 -38.781 31.829 1.00 17.17 90 ILE A C 1
ATOM 695 O O . ILE A 1 90 ? 13.704 -38.940 30.760 1.00 17.43 90 ILE A O 1
ATOM 700 N N . ASN A 1 91 ? 13.672 -38.391 32.935 1.00 18.51 91 ASN A N 1
ATOM 701 C CA . ASN A 1 91 ? 12.255 -38.066 32.920 1.00 19.81 91 ASN A CA 1
ATOM 702 C C . ASN A 1 91 ? 11.977 -36.585 33.229 1.00 19.98 91 ASN A C 1
ATOM 703 O O . ASN A 1 91 ? 10.907 -36.070 32.892 1.00 21.09 91 ASN A O 1
ATOM 708 N N . LYS A 1 92 ? 12.927 -35.915 33.878 1.00 19.97 92 LYS A N 1
ATOM 709 C CA . LYS A 1 92 ? 12.891 -34.464 34.064 1.00 19.64 92 LYS A CA 1
ATOM 710 C C . LYS A 1 92 ? 14.148 -33.873 33.427 1.00 19.25 92 LYS A C 1
ATOM 711 O O . LYS A 1 92 ? 15.264 -34.155 33.858 1.00 18.82 92 LYS A O 1
ATOM 717 N N . VAL A 1 93 ? 13.954 -33.059 32.395 1.00 18.70 93 VAL A N 1
ATOM 718 C CA . VAL A 1 93 ? 15.027 -32.693 31.463 1.00 18.62 93 VAL A CA 1
ATOM 719 C C . VAL A 1 93 ? 16.074 -31.693 31.976 1.00 18.36 93 VAL A C 1
ATOM 720 O O . VAL A 1 93 ? 17.137 -31.558 31.373 1.00 18.09 93 VAL A O 1
ATOM 724 N N . ASN A 1 94 ? 15.778 -30.999 33.071 1.00 18.29 94 ASN A N 1
ATOM 725 C CA . ASN A 1 94 ? 16.693 -29.998 33.632 1.00 18.68 94 ASN A CA 1
ATOM 726 C C . ASN A 1 94 ? 17.201 -30.394 35.028 1.00 18.58 94 ASN A C 1
ATOM 727 O O . ASN A 1 94 ? 17.728 -29.559 35.765 1.00 18.63 94 ASN A O 1
ATOM 732 N N . GLU A 1 95 ? 17.026 -31.668 35.376 1.00 18.16 95 GLU A N 1
ATOM 733 C CA . GLU A 1 95 ? 17.562 -32.233 36.613 1.00 18.12 95 GLU A CA 1
ATOM 734 C C . GLU A 1 95 ? 19.022 -32.589 36.377 1.00 17.40 95 GLU A C 1
ATOM 735 O O . GLU A 1 95 ? 19.455 -32.723 35.233 1.00 17.16 95 GLU A O 1
ATOM 741 N N A HIS A 1 96 ? 19.794 -32.716 37.456 0.70 16.03 96 HIS A N 1
ATOM 742 N N B HIS A 1 96 ? 19.764 -32.772 37.471 0.30 16.24 96 HIS A N 1
ATOM 743 C CA A HIS A 1 96 ? 21.165 -33.191 37.331 0.70 16.14 96 HIS A CA 1
ATOM 744 C CA B HIS A 1 96 ? 21.162 -33.187 37.420 0.30 16.19 96 HIS A CA 1
ATOM 745 C C A HIS A 1 96 ? 21.194 -34.711 37.431 0.70 15.73 96 HIS A C 1
ATOM 746 C C B HIS A 1 96 ? 21.257 -34.715 37.492 0.30 15.82 96 HIS A C 1
ATOM 747 O O A HIS A 1 96 ? 20.578 -35.299 38.314 0.70 15.96 96 HIS A O 1
ATOM 748 O O B HIS A 1 96 ? 20.750 -35.320 38.435 0.30 15.92 96 HIS A O 1
ATOM 761 N N . TYR A 1 97 ? 21.910 -35.331 36.511 1.00 16.41 97 TYR A N 1
ATOM 762 C CA . TYR A 1 97 ? 22.108 -36.783 36.510 1.00 15.94 97 TYR A CA 1
ATOM 763 C C . TYR A 1 97 ? 23.574 -37.064 36.718 1.00 16.52 97 TYR A C 1
ATOM 764 O O . TYR A 1 97 ? 24.428 -36.488 36.048 1.00 15.56 97 TYR A O 1
ATOM 773 N N . HIS A 1 98 ? 23.842 -37.971 37.655 1.00 16.99 98 HIS A N 1
ATOM 774 C CA . HIS A 1 98 ? 25.187 -38.336 38.084 1.00 17.34 98 HIS A CA 1
ATOM 775 C C . HIS A 1 98 ? 25.270 -39.864 38.017 1.00 17.79 98 HIS A C 1
ATOM 776 O O . HIS A 1 98 ? 24.515 -40.549 38.688 1.00 17.43 98 HIS A O 1
ATOM 783 N N . VAL A 1 99 ? 26.154 -40.395 37.173 1.00 18.14 99 VAL A N 1
ATOM 784 C CA . VAL A 1 99 ? 26.279 -41.839 37.015 1.00 18.57 99 VAL A CA 1
ATOM 785 C C . VAL A 1 99 ? 27.716 -42.282 37.287 1.00 17.85 99 VAL A C 1
ATOM 786 O O . VAL A 1 99 ? 28.533 -42.306 36.363 1.00 18.91 99 VAL A O 1
ATOM 790 N N . PRO A 1 100 ? 28.046 -42.597 38.538 1.00 17.03 100 PRO A N 1
ATOM 791 C CA . PRO A 1 100 ? 29.362 -43.150 38.849 1.00 16.50 100 PRO A CA 1
ATOM 792 C C . PRO A 1 100 ? 29.499 -44.606 38.464 1.00 16.43 100 PRO A C 1
ATOM 793 O O . PRO A 1 100 ? 28.498 -45.326 38.381 1.00 17.72 100 PRO A O 1
ATOM 797 N N . LEU A 1 101 ? 30.752 -45.021 38.312 1.00 15.12 101 LEU A N 1
ATOM 798 C CA . LEU A 1 101 ? 31.132 -46.392 38.069 1.00 15.41 101 LEU A CA 1
ATOM 799 C C . LEU A 1 101 ? 32.213 -46.776 39.097 1.00 15.38 101 LEU A C 1
ATOM 800 O O . LEU A 1 101 ? 33.246 -46.123 39.202 1.00 14.55 101 LEU A O 1
ATOM 805 N N . LEU A 1 102 ? 31.948 -47.825 39.853 1.00 15.03 102 LEU A N 1
ATOM 806 C CA . LEU A 1 102 ? 32.907 -48.417 40.781 1.00 14.97 102 LEU A CA 1
ATOM 807 C C . LEU A 1 102 ? 33.452 -49.652 40.071 1.00 14.88 102 LEU A C 1
ATOM 808 O O . LEU A 1 102 ? 32.699 -50.591 39.802 1.00 15.72 102 LEU A O 1
ATOM 813 N N . LEU A 1 103 ? 34.750 -49.640 39.755 1.00 14.74 103 LEU A N 1
ATOM 814 C CA . LEU A 1 103 ? 35.315 -50.543 38.772 1.00 14.32 103 LEU A CA 1
ATOM 815 C C . LEU A 1 103 ? 36.369 -51.486 39.339 1.00 14.71 103 LEU A C 1
ATOM 816 O O . LEU A 1 103 ? 37.322 -51.061 40.013 1.00 14.41 103 LEU A O 1
ATOM 821 N N . SER A 1 104 ? 36.190 -52.760 39.034 1.00 14.67 104 SER A N 1
ATOM 822 C CA . SER A 1 104 ? 37.218 -53.774 39.168 1.00 14.53 104 SER A CA 1
ATOM 823 C C . SER A 1 104 ? 37.311 -54.565 37.855 1.00 14.65 104 SER A C 1
ATOM 824 O O . SER A 1 104 ? 36.463 -54.433 36.967 1.00 15.32 104 SER A O 1
ATOM 827 N N . GLN A 1 105 ? 38.341 -55.395 37.747 1.00 14.47 105 GLN A N 1
ATOM 828 C CA . GLN A 1 105 ? 38.635 -56.133 36.521 1.00 13.46 105 GLN A CA 1
ATOM 829 C C . GLN A 1 105 ? 37.509 -57.104 36.157 1.00 13.86 105 GLN A C 1
ATOM 830 O O . GLN A 1 105 ? 37.203 -57.272 34.988 1.00 13.30 105 GLN A O 1
ATOM 836 N N . TYR A 1 106 ? 36.874 -57.707 37.161 1.00 14.35 106 TYR A N 1
ATOM 837 C CA . TYR A 1 106 ? 35.857 -58.730 36.945 1.00 14.42 106 TYR A CA 1
ATOM 838 C C . TYR A 1 106 ? 34.539 -58.437 37.657 1.00 14.49 106 TYR A C 1
ATOM 839 O O . TYR A 1 106 ? 33.716 -59.337 37.840 1.00 15.15 106 TYR A O 1
ATOM 848 N N . GLY A 1 107 ? 34.336 -57.175 38.030 1.00 14.82 107 GLY A N 1
ATOM 849 C CA . GLY A 1 107 ? 33.069 -56.736 38.615 1.00 14.65 107 GLY A CA 1
ATOM 850 C C . GLY A 1 107 ? 32.961 -55.222 38.610 1.00 15.27 107 GLY A C 1
ATOM 851 O O . GLY A 1 107 ? 33.967 -54.514 38.580 1.00 14.95 107 GLY A O 1
ATOM 852 N N . TYR A 1 108 ? 31.730 -54.723 38.634 1.00 15.15 108 TYR A N 1
ATOM 853 C CA . TYR A 1 108 ? 31.489 -53.300 38.808 1.00 15.32 108 TYR A CA 1
ATOM 854 C C . TYR A 1 108 ? 30.151 -52.986 39.431 1.00 15.87 108 TYR A C 1
ATOM 855 O O . TYR A 1 108 ? 29.278 -53.824 39.502 1.00 16.38 108 TYR A O 1
ATOM 864 N N . SER A 1 109 ? 30.007 -51.753 39.905 1.00 15.30 109 SER A N 1
ATOM 865 C CA . SER A 1 109 ? 28.738 -51.266 40.410 1.00 15.24 109 SER A CA 1
ATOM 866 C C . SER A 1 109 ? 28.492 -49.928 39.764 1.00 15.25 109 SER A C 1
ATOM 867 O O . SER A 1 109 ? 29.427 -49.180 39.464 1.00 14.75 109 SER A O 1
ATOM 870 N N . THR A 1 110 ? 27.224 -49.623 39.545 1.00 16.07 110 THR A N 1
ATOM 871 C CA . THR A 1 110 ? 26.840 -48.303 39.089 1.00 15.94 110 THR A CA 1
ATOM 872 C C . THR A 1 110 ? 25.530 -47.958 39.772 1.00 15.71 110 THR A C 1
ATOM 873 O O . THR A 1 110 ? 24.831 -48.846 40.268 1.00 16.57 110 THR A O 1
ATOM 877 N N . TYR A 1 111 ? 25.229 -46.667 39.856 1.00 15.30 111 TYR A N 1
ATOM 878 C CA . TYR A 1 111 ? 24.046 -46.173 40.559 1.00 15.58 111 TYR A CA 1
ATOM 879 C C . TYR A 1 111 ? 23.746 -44.736 40.143 1.00 15.80 111 TYR A C 1
ATOM 880 O O . TYR A 1 111 ? 24.555 -44.079 39.506 1.00 15.13 111 TYR A O 1
ATOM 889 N N . ARG A 1 112 ? 22.568 -44.249 40.493 1.00 16.18 112 ARG A N 1
ATOM 890 C CA . ARG A 1 112 ? 22.309 -42.834 40.352 1.00 16.69 112 ARG A CA 1
ATOM 891 C C . ARG A 1 112 ? 22.900 -42.136 41.571 1.00 17.76 112 ARG A C 1
ATOM 892 O O . ARG A 1 112 ? 22.431 -42.334 42.686 1.00 17.26 112 ARG A O 1
ATOM 900 N N . GLY A 1 113 ? 23.926 -41.316 41.354 1.00 18.87 113 GLY A N 1
ATOM 901 C CA . GLY A 1 113 ? 24.551 -40.555 42.426 1.00 19.87 113 GLY A CA 1
ATOM 902 C C . GLY A 1 113 ? 23.824 -39.264 42.745 1.00 20.57 113 GLY A C 1
ATOM 903 O O . GLY A 1 113 ? 22.830 -38.924 42.105 1.00 20.75 113 GLY A O 1
ATOM 904 N N . SER A 1 114 ? 24.334 -38.575 43.753 1.00 21.91 114 SER A N 1
ATOM 905 C CA . SER A 1 114 ? 23.750 -37.295 44.153 1.00 22.95 114 SER A CA 1
ATOM 906 C C . SER A 1 114 ? 24.167 -36.181 43.194 1.00 23.43 114 SER A C 1
ATOM 907 O O . SER A 1 114 ? 25.093 -36.321 42.396 1.00 23.83 114 SER A O 1
ATOM 911 N N . ASN B 1 4 ? 25.900 -76.542 29.538 1.00 16.57 4 ASN B N 1
ATOM 912 C CA . ASN B 1 4 ? 25.618 -75.168 29.024 1.00 15.70 4 ASN B CA 1
ATOM 913 C C . ASN B 1 4 ? 26.569 -74.141 29.625 1.00 15.24 4 ASN B C 1
ATOM 914 O O . ASN B 1 4 ? 26.692 -74.053 30.842 1.00 16.03 4 ASN B O 1
ATOM 919 N N . ILE B 1 5 ? 27.201 -73.345 28.764 1.00 14.86 5 ILE B N 1
ATOM 920 C CA . ILE B 1 5 ? 28.320 -72.490 29.157 1.00 14.57 5 ILE B CA 1
ATOM 921 C C . ILE B 1 5 ? 27.922 -71.138 29.718 1.00 14.51 5 ILE B C 1
ATOM 922 O O . ILE B 1 5 ? 28.795 -70.351 30.044 1.00 14.75 5 ILE B O 1
ATOM 927 N N . LEU B 1 6 ? 26.626 -70.843 29.819 1.00 14.45 6 LEU B N 1
ATOM 928 C CA . LEU B 1 6 ? 26.201 -69.542 30.359 1.00 13.67 6 LEU B CA 1
ATOM 929 C C . LEU B 1 6 ? 25.003 -69.642 31.318 1.00 13.46 6 LEU B C 1
ATOM 930 O O . LEU B 1 6 ? 23.952 -70.155 30.969 1.00 13.05 6 LEU B O 1
ATOM 935 N N . SER B 1 7 ? 25.216 -69.176 32.539 1.00 12.71 7 SER B N 1
ATOM 936 C CA . SER B 1 7 ? 24.179 -69.077 33.562 1.00 12.92 7 SER B CA 1
ATOM 937 C C . SER B 1 7 ? 24.141 -67.623 34.001 1.00 13.62 7 SER B C 1
ATOM 938 O O . SER B 1 7 ? 25.168 -66.969 34.074 1.00 13.63 7 SER B O 1
ATOM 941 N N . VAL B 1 8 ? 22.951 -67.123 34.272 1.00 13.70 8 VAL B N 1
ATOM 942 C CA . VAL B 1 8 ? 22.771 -65.842 34.929 1.00 13.74 8 VAL B CA 1
ATOM 943 C C . VAL B 1 8 ? 21.726 -65.998 36.031 1.00 14.22 8 VAL B C 1
ATOM 944 O O . VAL B 1 8 ? 20.914 -66.926 36.037 1.00 15.41 8 VAL B O 1
ATOM 948 N N . HIS B 1 9 ? 21.799 -65.105 37.008 1.00 14.17 9 HIS B N 1
ATOM 949 C CA . HIS B 1 9 ? 20.748 -65.005 38.019 1.00 14.39 9 HIS B CA 1
ATOM 950 C C . HIS B 1 9 ? 20.670 -63.577 38.544 1.00 14.74 9 HIS B C 1
ATOM 951 O O . HIS B 1 9 ? 21.599 -62.803 38.359 1.00 15.14 9 HIS B O 1
ATOM 958 N N . ILE B 1 10 ? 19.558 -63.242 39.176 1.00 15.21 10 ILE B N 1
ATOM 959 C CA . ILE B 1 10 ? 19.297 -61.885 39.635 1.00 15.21 10 ILE B CA 1
ATOM 960 C C . ILE B 1 10 ? 18.829 -61.998 41.058 1.00 14.97 10 ILE B C 1
ATOM 961 O O . ILE B 1 10 ? 17.893 -62.741 41.356 1.00 15.54 10 ILE B O 1
ATOM 966 N N . LEU B 1 11 ? 19.485 -61.260 41.937 1.00 15.53 11 LEU B N 1
ATOM 967 C CA . LEU B 1 11 ? 19.059 -61.131 43.315 1.00 15.94 11 LEU B CA 1
ATOM 968 C C . LEU B 1 11 ? 18.571 -59.713 43.535 1.00 15.72 11 LEU B C 1
ATOM 969 O O . LEU B 1 11 ? 19.291 -58.761 43.271 1.00 16.10 11 LEU B O 1
ATOM 974 N N . ASN B 1 12 ? 17.342 -59.603 44.033 1.00 15.10 12 ASN B N 1
ATOM 975 C CA . ASN B 1 12 ? 16.728 -58.332 44.361 1.00 14.89 12 ASN B CA 1
ATOM 976 C C . ASN B 1 12 ? 17.224 -57.938 45.750 1.00 14.59 12 ASN B C 1
ATOM 977 O O . ASN B 1 12 ? 16.844 -58.538 46.747 1.00 14.01 12 ASN B O 1
ATOM 982 N N . GLN B 1 13 ? 18.073 -56.922 45.799 1.00 14.55 13 GLN B N 1
ATOM 983 C CA . GLN B 1 13 ? 18.684 -56.445 47.033 1.00 15.01 13 GLN B CA 1
ATOM 984 C C . GLN B 1 13 ? 17.728 -55.688 47.921 1.00 14.26 13 GLN B C 1
ATOM 985 O O . GLN B 1 13 ? 18.059 -55.402 49.070 1.00 14.66 13 GLN B O 1
ATOM 991 N N . GLN B 1 14 ? 16.557 -55.351 47.390 1.00 13.69 14 GLN B N 1
ATOM 992 C CA . GLN B 1 14 ? 15.523 -54.684 48.162 1.00 13.61 14 GLN B CA 1
ATOM 993 C C . GLN B 1 14 ? 14.670 -55.672 48.967 1.00 13.46 14 GLN B C 1
ATOM 994 O O . GLN B 1 14 ? 14.139 -55.326 50.019 1.00 12.86 14 GLN B O 1
ATOM 1000 N N . THR B 1 15 ? 14.588 -56.919 48.495 1.00 14.13 15 THR B N 1
ATOM 1001 C CA . THR B 1 15 ? 13.845 -57.976 49.181 1.00 14.25 15 THR B CA 1
ATOM 1002 C C . THR B 1 15 ? 14.741 -59.052 49.797 1.00 14.50 15 THR B C 1
ATOM 1003 O O . THR B 1 15 ? 14.284 -59.818 50.613 1.00 14.67 15 THR B O 1
ATOM 1007 N N . GLY B 1 16 ? 16.005 -59.131 49.379 1.00 14.59 16 GLY B N 1
ATOM 1008 C CA . GLY B 1 16 ? 16.858 -60.251 49.736 1.00 14.73 16 GLY B CA 1
ATOM 1009 C C . GLY B 1 16 ? 16.401 -61.571 49.130 1.00 14.74 16 GLY B C 1
ATOM 1010 O O . GLY B 1 16 ? 16.750 -62.643 49.635 1.00 15.53 16 GLY B O 1
ATOM 1011 N N . LYS B 1 17 ? 15.626 -61.490 48.052 1.00 14.53 17 LYS B N 1
ATOM 1012 C CA . LYS B 1 17 ? 15.099 -62.672 47.356 1.00 15.02 17 LYS B CA 1
ATOM 1013 C C . LYS B 1 17 ? 15.354 -62.580 45.847 1.00 14.56 17 LYS B C 1
ATOM 1014 O O . LYS B 1 17 ? 15.527 -61.494 45.302 1.00 14.43 17 LYS B O 1
ATOM 1020 N N . PRO B 1 18 ? 15.307 -63.704 45.151 1.00 15.26 18 PRO B N 1
ATOM 1021 C CA . PRO B 1 18 ? 15.537 -63.700 43.708 1.00 15.24 18 PRO B CA 1
ATOM 1022 C C . PRO B 1 18 ? 14.523 -62.872 42.913 1.00 15.06 18 PRO B C 1
ATOM 1023 O O . PRO B 1 18 ? 13.398 -62.689 43.350 1.00 15.39 18 PRO B O 1
ATOM 1027 N N . ALA B 1 19 ? 14.951 -62.342 41.771 1.00 14.61 19 ALA B N 1
ATOM 1028 C CA . ALA B 1 19 ? 14.056 -61.646 40.851 1.00 14.99 19 ALA B CA 1
ATOM 1029 C C . ALA B 1 19 ? 13.547 -62.661 39.834 1.00 14.77 19 ALA B C 1
ATOM 1030 O O . ALA B 1 19 ? 14.287 -63.065 38.921 1.00 13.99 19 ALA B O 1
ATOM 1032 N N . ALA B 1 20 ? 12.286 -63.033 39.970 1.00 14.98 20 ALA B N 1
ATOM 1033 C CA . ALA B 1 20 ? 11.698 -64.103 39.162 1.00 15.62 20 ALA B CA 1
ATOM 1034 C C . ALA B 1 20 ? 11.001 -63.546 37.932 1.00 16.13 20 ALA B C 1
ATOM 1035 O O . ALA B 1 20 ? 10.517 -62.412 37.940 1.00 16.41 20 ALA B O 1
ATOM 1037 N N . ASP B 1 21 ? 10.918 -64.384 36.905 1.00 15.96 21 ASP B N 1
ATOM 1038 C CA . ASP B 1 21 ? 10.260 -64.055 35.639 1.00 16.34 21 ASP B CA 1
ATOM 1039 C C . ASP B 1 21 ? 10.749 -62.757 34.987 1.00 16.58 21 ASP B C 1
ATOM 1040 O O . ASP B 1 21 ? 9.972 -61.998 34.410 1.00 17.29 21 ASP B O 1
ATOM 1045 N N . VAL B 1 22 ? 12.048 -62.543 35.050 1.00 16.03 22 VAL B N 1
ATOM 1046 C CA . VAL B 1 22 ? 12.678 -61.409 34.394 1.00 16.19 22 VAL B CA 1
ATOM 1047 C C . VAL B 1 22 ? 13.221 -61.924 33.076 1.00 16.11 22 VAL B C 1
ATOM 1048 O O . VAL B 1 22 ? 13.934 -62.920 33.050 1.00 16.25 22 VAL B O 1
ATOM 1052 N N . THR B 1 23 ? 12.902 -61.240 31.988 1.00 15.77 23 THR B N 1
ATOM 1053 C CA . THR B 1 23 ? 13.426 -61.593 30.674 1.00 15.76 23 THR B CA 1
ATOM 1054 C C . THR B 1 23 ? 14.894 -61.171 30.570 1.00 15.51 23 THR B C 1
ATOM 1055 O O . THR B 1 23 ? 15.280 -60.091 31.028 1.00 15.23 23 THR B O 1
ATOM 1059 N N . VAL B 1 24 ? 15.704 -62.049 29.993 1.00 15.39 24 VAL B N 1
ATOM 1060 C CA . VAL B 1 24 ? 17.126 -61.807 29.771 1.00 15.41 24 VAL B CA 1
ATOM 1061 C C . VAL B 1 24 ? 17.472 -62.270 28.345 1.00 15.55 24 VAL B C 1
ATOM 1062 O O . VAL B 1 24 ? 17.223 -63.425 27.979 1.00 15.85 24 VAL B O 1
ATOM 1066 N N . THR B 1 25 ? 18.022 -61.380 27.529 1.00 15.61 25 THR B N 1
ATOM 1067 C CA . THR B 1 25 ? 18.467 -61.758 26.195 1.00 15.76 25 THR B CA 1
ATOM 1068 C C . THR B 1 25 ? 19.962 -61.974 26.182 1.00 15.23 25 THR B C 1
ATOM 1069 O O . THR B 1 25 ? 20.684 -61.485 27.052 1.00 15.80 25 THR B O 1
ATOM 1073 N N . LEU B 1 26 ? 20.408 -62.728 25.188 1.00 14.22 26 LEU B N 1
ATOM 1074 C CA . LEU B 1 26 ? 21.808 -62.939 24.920 1.00 13.94 26 LEU B CA 1
ATOM 1075 C C . LEU B 1 26 ? 22.074 -62.551 23.471 1.00 14.27 26 LEU B C 1
ATOM 1076 O O . LEU B 1 26 ? 21.369 -63.001 22.571 1.00 14.07 26 LEU B O 1
ATOM 1081 N N . GLU B 1 27 ? 23.068 -61.688 23.264 1.00 14.74 27 GLU B N 1
ATOM 1082 C CA . GLU B 1 27 ? 23.497 -61.279 21.928 1.00 15.15 27 GLU B CA 1
ATOM 1083 C C . GLU B 1 27 ? 24.969 -61.537 21.717 1.00 15.59 27 GLU B C 1
ATOM 1084 O O . GLU B 1 27 ? 25.762 -61.545 22.665 1.00 15.22 27 GLU B O 1
ATOM 1090 N N . LYS B 1 28 ? 25.324 -61.728 20.452 1.00 15.52 28 LYS B N 1
ATOM 1091 C CA . LYS B 1 28 ? 26.696 -61.893 20.013 1.00 15.95 28 LYS B CA 1
ATOM 1092 C C . LYS B 1 28 ? 27.093 -60.640 19.240 1.00 15.94 28 LYS B C 1
ATOM 1093 O O . LYS B 1 28 ? 26.325 -60.133 18.418 1.00 15.72 28 LYS B O 1
ATOM 1099 N N . LYS B 1 29 ? 28.305 -60.146 19.472 1.00 16.22 29 LYS B N 1
ATOM 1100 C CA . LYS B 1 29 ? 28.828 -59.028 18.695 1.00 17.13 29 LYS B CA 1
ATOM 1101 C C . LYS B 1 29 ? 29.222 -59.480 17.287 1.00 17.24 29 LYS B C 1
ATOM 1102 O O . LYS B 1 29 ? 29.863 -60.516 17.113 1.00 17.71 29 LYS B O 1
ATOM 1108 N N . ALA B 1 30 ? 28.850 -58.685 16.292 1.00 17.76 30 ALA B N 1
ATOM 1109 C CA . ALA B 1 30 ? 29.202 -58.960 14.897 1.00 18.36 30 ALA B CA 1
ATOM 1110 C C . ALA B 1 30 ? 29.176 -57.674 14.065 1.00 18.93 30 ALA B C 1
ATOM 1111 O O . ALA B 1 30 ? 28.172 -56.967 14.065 1.00 18.90 30 ALA B O 1
ATOM 1113 N N . ASP B 1 31 ? 30.282 -57.376 13.377 1.00 19.25 31 ASP B N 1
ATOM 1114 C CA . ASP B 1 31 ? 30.389 -56.199 12.506 1.00 20.00 31 ASP B CA 1
ATOM 1115 C C . ASP B 1 31 ? 29.866 -54.896 13.152 1.00 20.42 31 ASP B C 1
ATOM 1116 O O . ASP B 1 31 ? 28.984 -54.230 12.608 1.00 21.17 31 ASP B O 1
ATOM 1121 N N . ASN B 1 32 ? 30.412 -54.543 14.311 1.00 21.10 32 ASN B N 1
ATOM 1122 C CA . ASN B 1 32 ? 29.999 -53.338 15.053 1.00 21.19 32 ASN B CA 1
ATOM 1123 C C . ASN B 1 32 ? 28.508 -53.257 15.431 1.00 21.32 32 ASN B C 1
ATOM 1124 O O . ASN B 1 32 ? 28.045 -52.201 15.875 1.00 22.34 32 ASN B O 1
ATOM 1129 N N . GLY B 1 33 ? 27.768 -54.357 15.266 1.00 20.31 33 GLY B N 1
ATOM 1130 C CA . GLY B 1 33 ? 26.397 -54.467 15.745 1.00 19.35 33 GLY B CA 1
ATOM 1131 C C . GLY B 1 33 ? 26.260 -55.698 16.619 1.00 18.31 33 GLY B C 1
ATOM 1132 O O . GLY B 1 33 ? 27.270 -56.323 16.968 1.00 17.41 33 GLY B O 1
ATOM 1133 N N . TRP B 1 34 ? 25.019 -56.040 16.969 1.00 17.84 34 TRP B N 1
ATOM 1134 C CA . TRP B 1 34 ? 24.713 -57.185 17.825 1.00 17.38 34 TRP B CA 1
ATOM 1135 C C . TRP B 1 34 ? 23.615 -58.082 17.245 1.00 17.59 34 TRP B C 1
ATOM 1136 O O . TRP B 1 34 ? 22.648 -57.594 16.674 1.00 18.79 34 TRP B O 1
ATOM 1147 N N . LEU B 1 35 ? 23.753 -59.389 17.457 1.00 17.38 35 LEU B N 1
ATOM 1148 C CA . LEU B 1 35 ? 22.814 -60.404 16.971 1.00 17.23 35 LEU B CA 1
ATOM 1149 C C . LEU B 1 35 ? 22.261 -61.218 18.140 1.00 16.93 35 LEU B C 1
ATOM 1150 O O . LEU B 1 35 ? 23.019 -61.768 18.931 1.00 15.48 35 LEU B O 1
ATOM 1155 N N . GLN B 1 36 ? 20.939 -61.337 18.226 1.00 16.89 36 GLN B N 1
ATOM 1156 C CA . GLN B 1 36 ? 20.325 -62.115 19.302 1.00 17.24 36 GLN B CA 1
ATOM 1157 C C . GLN B 1 36 ? 20.507 -63.610 19.068 1.00 16.71 36 GLN B C 1
ATOM 1158 O O . GLN B 1 36 ? 20.293 -64.098 17.967 1.00 16.46 36 GLN B O 1
ATOM 1164 N N . LEU B 1 37 ? 20.922 -64.318 20.112 1.00 16.30 37 LEU B N 1
ATOM 1165 C CA . LEU B 1 37 ? 21.143 -65.763 20.083 1.00 16.49 37 LEU B CA 1
ATOM 1166 C C . LEU B 1 37 ? 20.075 -66.515 20.866 1.00 16.27 37 LEU B C 1
ATOM 1167 O O . LEU B 1 37 ? 19.722 -67.650 20.530 1.00 16.82 37 LEU B O 1
ATOM 1172 N N . ASN B 1 38 ? 19.589 -65.898 21.934 1.00 16.38 38 ASN B N 1
ATOM 1173 C CA . ASN B 1 38 ? 18.603 -66.526 22.791 1.00 16.43 38 ASN B CA 1
ATOM 1174 C C . ASN B 1 38 ? 17.877 -65.514 23.660 1.00 16.17 38 ASN B C 1
ATOM 1175 O O . ASN B 1 38 ? 18.339 -64.402 23.866 1.00 16.08 38 ASN B O 1
ATOM 1180 N N . THR B 1 39 ? 16.705 -65.903 24.139 1.00 16.54 39 THR B N 1
ATOM 1181 C CA . THR B 1 39 ? 16.034 -65.163 25.189 1.00 16.73 39 THR B CA 1
ATOM 1182 C C . THR B 1 39 ? 15.330 -66.131 26.131 1.00 16.62 39 THR B C 1
ATOM 1183 O O . THR B 1 39 ? 14.889 -67.202 25.728 1.00 15.92 39 THR B O 1
ATOM 1187 N N . ALA B 1 40 ? 15.270 -65.747 27.399 1.00 16.31 40 ALA B N 1
ATOM 1188 C CA . ALA B 1 40 ? 14.710 -66.596 28.428 1.00 16.60 40 ALA B CA 1
ATOM 1189 C C . ALA B 1 40 ? 14.278 -65.781 29.634 1.00 16.29 40 ALA B C 1
ATOM 1190 O O . ALA B 1 40 ? 14.547 -64.582 29.719 1.00 17.10 40 ALA B O 1
ATOM 1192 N N . LYS B 1 41 ? 13.595 -66.434 30.560 1.00 16.35 41 LYS B N 1
ATOM 1193 C CA . LYS B 1 41 ? 13.114 -65.763 31.750 1.00 15.93 41 LYS B CA 1
ATOM 1194 C C . LYS B 1 41 ? 13.692 -66.424 32.992 1.00 15.91 41 LYS B C 1
ATOM 1195 O O . LYS B 1 41 ? 13.781 -67.646 33.065 1.00 15.63 41 LYS B O 1
ATOM 1201 N N . THR B 1 42 ? 14.084 -65.620 33.978 1.00 15.73 42 THR B N 1
ATOM 1202 C CA . THR B 1 42 ? 14.588 -66.191 35.215 1.00 15.47 42 THR B CA 1
ATOM 1203 C C . THR B 1 42 ? 13.475 -67.004 35.866 1.00 15.27 42 THR B C 1
ATOM 1204 O O . THR B 1 42 ? 12.297 -66.625 35.841 1.00 15.87 42 THR B O 1
ATOM 1208 N N . ASP B 1 43 ? 13.862 -68.122 36.466 1.00 15.61 43 ASP B N 1
ATOM 1209 C CA . ASP B 1 43 ? 12.914 -69.014 37.137 1.00 15.53 43 ASP B CA 1
ATOM 1210 C C . ASP B 1 43 ? 12.533 -68.504 38.538 1.00 15.84 43 ASP B C 1
ATOM 1211 O O . ASP B 1 43 ? 12.880 -67.378 38.894 1.00 15.31 43 ASP B O 1
ATOM 1216 N N . LYS B 1 44 ? 11.811 -69.311 39.322 1.00 16.07 44 LYS B N 1
ATOM 1217 C CA . LYS B 1 44 ? 11.390 -68.892 40.676 1.00 16.55 44 LYS B CA 1
ATOM 1218 C C . LYS B 1 44 ? 12.579 -68.619 41.619 1.00 16.62 44 LYS B C 1
ATOM 1219 O O . LYS B 1 44 ? 12.424 -67.918 42.626 1.00 16.92 44 LYS B O 1
ATOM 1225 N N . ASP B 1 45 ? 13.753 -69.160 41.283 1.00 16.41 45 ASP B N 1
ATOM 1226 C CA . ASP B 1 45 ? 14.991 -68.901 42.027 1.00 16.72 45 ASP B CA 1
ATOM 1227 C C . ASP B 1 45 ? 15.806 -67.747 41.442 1.00 16.10 45 ASP B C 1
ATOM 1228 O O . ASP B 1 45 ? 16.950 -67.513 41.839 1.00 16.98 45 ASP B O 1
ATOM 1233 N N . GLY B 1 46 ? 15.213 -67.001 40.519 1.00 15.24 46 GLY B N 1
ATOM 1234 C CA . GLY B 1 46 ? 15.901 -65.912 39.836 1.00 14.25 46 GLY B CA 1
ATOM 1235 C C . GLY B 1 46 ? 16.985 -66.334 38.868 1.00 13.92 46 GLY B C 1
ATOM 1236 O O . GLY B 1 46 ? 17.772 -65.507 38.461 1.00 14.17 46 GLY B O 1
ATOM 1237 N N . ARG B 1 47 ? 16.991 -67.599 38.461 1.00 13.92 47 ARG B N 1
ATOM 1238 C CA . ARG B 1 47 ? 18.098 -68.149 37.677 1.00 14.17 47 ARG B CA 1
ATOM 1239 C C . ARG B 1 47 ? 17.694 -68.489 36.244 1.00 14.17 47 ARG B C 1
ATOM 1240 O O . ARG B 1 47 ? 16.566 -68.864 35.985 1.00 13.33 47 ARG B O 1
ATOM 1248 N N . ILE B 1 48 ? 18.646 -68.379 35.328 1.00 13.43 48 ILE B N 1
ATOM 1249 C CA . ILE B 1 48 ? 18.589 -69.060 34.053 1.00 14.16 48 ILE B CA 1
ATOM 1250 C C . ILE B 1 48 ? 19.844 -69.919 34.009 1.00 14.04 48 ILE B C 1
ATOM 1251 O O . ILE B 1 48 ? 20.939 -69.423 33.740 1.00 13.56 48 ILE B O 1
ATOM 1256 N N . LYS B 1 49 ? 19.677 -71.213 34.260 1.00 14.45 49 LYS B N 1
ATOM 1257 C CA . LYS B 1 49 ? 20.807 -72.125 34.367 1.00 15.30 49 LYS B CA 1
ATOM 1258 C C . LYS B 1 49 ? 21.520 -72.348 33.021 1.00 14.97 49 LYS B C 1
ATOM 1259 O O . LYS B 1 49 ? 22.712 -72.604 33.004 1.00 14.90 49 LYS B O 1
ATOM 1265 N N . ALA B 1 50 ? 20.783 -72.233 31.911 1.00 14.97 50 ALA B N 1
ATOM 1266 C CA . ALA B 1 50 ? 21.275 -72.595 30.582 1.00 15.06 50 ALA B CA 1
ATOM 1267 C C . ALA B 1 50 ? 20.777 -71.608 29.516 1.00 15.20 50 ALA B C 1
ATOM 1268 O O . ALA B 1 50 ? 19.829 -71.884 28.784 1.00 14.81 50 ALA B O 1
ATOM 1270 N N . LEU B 1 51 ? 21.432 -70.455 29.443 1.00 14.95 51 LEU B N 1
ATOM 1271 C CA . LEU B 1 51 ? 21.037 -69.378 28.536 1.00 15.11 51 LEU B CA 1
ATOM 1272 C C . LEU B 1 51 ? 21.645 -69.526 27.140 1.00 14.77 51 LEU B C 1
ATOM 1273 O O . LEU B 1 51 ? 21.108 -68.984 26.176 1.00 15.17 51 LEU B O 1
ATOM 1278 N N . TRP B 1 52 ? 22.768 -70.226 27.015 1.00 14.51 52 TRP B N 1
ATOM 1279 C CA . TRP B 1 52 ? 23.322 -70.458 25.683 1.00 14.39 52 TRP B CA 1
ATOM 1280 C C . TRP B 1 52 ? 22.368 -71.288 24.835 1.00 14.79 52 TRP B C 1
ATOM 1281 O O . TRP B 1 52 ? 21.817 -72.281 25.316 1.00 13.93 52 TRP B O 1
ATOM 1292 N N . PRO B 1 53 ? 22.194 -70.910 23.568 1.00 15.67 53 PRO B N 1
ATOM 1293 C CA . PRO B 1 53 ? 21.396 -71.726 22.649 1.00 16.12 53 PRO B CA 1
ATOM 1294 C C . PRO B 1 53 ? 22.064 -73.079 22.367 1.00 17.03 53 PRO B C 1
ATOM 1295 O O . PRO B 1 53 ? 23.178 -73.312 22.835 1.00 16.25 53 PRO B O 1
ATOM 1299 N N . GLU B 1 54 ? 21.402 -73.960 21.621 1.00 18.33 54 GLU B N 1
ATOM 1300 C CA . GLU B 1 54 ? 21.990 -75.263 21.285 1.00 19.09 54 GLU B CA 1
ATOM 1301 C C . GLU B 1 54 ? 22.818 -75.167 20.018 1.00 19.10 54 GLU B C 1
ATOM 1302 O O . GLU B 1 54 ? 22.412 -75.591 18.935 1.00 19.78 54 GLU B O 1
ATOM 1308 N N . GLN B 1 55 ? 24.004 -74.612 20.195 1.00 18.85 55 GLN B N 1
ATOM 1309 C CA . GLN B 1 55 ? 24.953 -74.371 19.127 1.00 18.75 55 GLN B CA 1
ATOM 1310 C C . GLN B 1 55 ? 26.287 -74.089 19.806 1.00 17.96 55 GLN B C 1
ATOM 1311 O O . GLN B 1 55 ? 26.325 -73.484 20.891 1.00 17.17 55 GLN B O 1
ATOM 1317 N N . THR B 1 56 ? 27.379 -74.527 19.188 1.00 17.48 56 THR B N 1
ATOM 1318 C CA . THR B 1 56 ? 28.693 -74.311 19.777 1.00 17.32 56 THR B CA 1
ATOM 1319 C C . THR B 1 56 ? 28.942 -72.818 19.900 1.00 16.96 56 THR B C 1
ATOM 1320 O O . THR B 1 56 ? 28.611 -72.024 19.007 1.00 16.65 56 THR B O 1
ATOM 1324 N N . ALA B 1 57 ? 29.502 -72.438 21.032 1.00 16.16 57 ALA B N 1
ATOM 1325 C CA . ALA B 1 57 ? 29.899 -71.070 21.244 1.00 16.25 57 ALA B CA 1
ATOM 1326 C C . ALA B 1 57 ? 31.168 -70.803 20.453 1.00 15.33 57 ALA B C 1
ATOM 1327 O O . ALA B 1 57 ? 31.984 -71.695 20.249 1.00 15.56 57 ALA B O 1
ATOM 1329 N N . THR B 1 58 ? 31.293 -69.563 19.996 1.00 14.86 58 THR B N 1
ATOM 1330 C CA . THR B 1 58 ? 32.486 -69.065 19.340 1.00 14.88 58 THR B CA 1
ATOM 1331 C C . THR B 1 58 ? 33.090 -67.971 20.224 1.00 14.55 58 THR B C 1
ATOM 1332 O O . THR B 1 58 ? 32.381 -67.303 20.988 1.00 14.68 58 THR B O 1
ATOM 1336 N N . THR B 1 59 ? 34.405 -67.796 20.147 1.00 14.75 59 THR B N 1
ATOM 1337 C CA . THR B 1 59 ? 35.049 -66.746 20.929 1.00 14.91 59 THR B CA 1
ATOM 1338 C C . THR B 1 59 ? 34.630 -65.386 20.395 1.00 14.59 59 THR B C 1
ATOM 1339 O O . THR B 1 59 ? 34.248 -65.251 19.228 1.00 14.89 59 THR B O 1
ATOM 1343 N N . GLY B 1 60 ? 34.722 -64.387 21.258 1.00 13.96 60 GLY B N 1
ATOM 1344 C CA . GLY B 1 60 ? 34.312 -63.037 20.927 1.00 13.28 60 GLY B CA 1
ATOM 1345 C C . GLY B 1 60 ? 33.522 -62.413 22.047 1.00 12.82 60 GLY B C 1
ATOM 1346 O O . GLY B 1 60 ? 33.465 -62.948 23.166 1.00 11.38 60 GLY B O 1
ATOM 1347 N N . ASP B 1 61 ? 32.905 -61.282 21.748 1.00 13.01 61 ASP B N 1
ATOM 1348 C CA . ASP B 1 61 ? 32.186 -60.541 22.760 1.00 12.75 61 ASP B CA 1
ATOM 1349 C C . ASP B 1 61 ? 30.702 -60.804 22.704 1.00 12.82 61 ASP B C 1
ATOM 1350 O O . ASP B 1 61 ? 30.138 -61.018 21.632 1.00 12.34 61 ASP B O 1
ATOM 1355 N N . TYR B 1 62 ? 30.091 -60.797 23.879 1.00 13.07 62 TYR B N 1
ATOM 1356 C CA . TYR B 1 62 ? 28.677 -61.051 24.028 1.00 13.24 62 TYR B CA 1
ATOM 1357 C C . TYR B 1 62 ? 28.070 -60.059 24.982 1.00 13.88 62 TYR B C 1
ATOM 1358 O O . TYR B 1 62 ? 28.763 -59.338 25.704 1.00 12.43 62 TYR B O 1
ATOM 1367 N N . ARG B 1 63 ? 26.752 -60.041 24.982 1.00 14.76 63 ARG B N 1
ATOM 1368 C CA . ARG B 1 63 ? 25.985 -59.092 25.771 1.00 15.87 63 ARG B CA 1
ATOM 1369 C C . ARG B 1 63 ? 24.750 -59.797 26.278 1.00 16.34 63 ARG B C 1
ATOM 1370 O O . ARG B 1 63 ? 23.980 -60.349 25.493 1.00 16.89 63 ARG B O 1
ATOM 1378 N N . VAL B 1 64 ? 24.596 -59.844 27.595 1.00 16.64 64 VAL B N 1
ATOM 1379 C CA . VAL B 1 64 ? 23.338 -60.244 28.190 1.00 16.77 64 VAL B CA 1
ATOM 1380 C C . VAL B 1 64 ? 22.641 -58.974 28.602 1.00 16.35 64 VAL B C 1
ATOM 1381 O O . VAL B 1 64 ? 23.269 -58.060 29.109 1.00 16.46 64 VAL B O 1
ATOM 1385 N N . VAL B 1 65 ? 21.342 -58.908 28.377 1.00 16.13 65 VAL B N 1
ATOM 1386 C CA . VAL B 1 65 ? 20.584 -57.730 28.743 1.00 15.35 65 VAL B CA 1
ATOM 1387 C C . VAL B 1 65 ? 19.462 -58.172 29.650 1.00 15.48 65 VAL B C 1
ATOM 1388 O O . VAL B 1 65 ? 18.582 -58.944 29.233 1.00 16.00 65 VAL B O 1
ATOM 1392 N N . PHE B 1 66 ? 19.529 -57.716 30.899 1.00 14.89 66 PHE B N 1
ATOM 1393 C CA . PHE B 1 66 ? 18.515 -58.021 31.903 1.00 15.26 66 PHE B CA 1
ATOM 1394 C C . PHE B 1 66 ? 17.397 -56.978 31.780 1.00 15.25 66 PHE B C 1
ATOM 1395 O O . PHE B 1 66 ? 17.655 -55.776 31.948 1.00 15.87 66 PHE B O 1
ATOM 1403 N N . LYS B 1 67 ? 16.175 -57.426 31.508 1.00 15.78 67 LYS B N 1
ATOM 1404 C CA . LYS B 1 67 ? 15.030 -56.533 31.306 1.00 16.16 67 LYS B CA 1
ATOM 1405 C C . LYS B 1 67 ? 14.381 -56.127 32.648 1.00 16.31 67 LYS B C 1
ATOM 1406 O O . LYS B 1 67 ? 13.212 -56.408 32.922 1.00 15.84 67 LYS B O 1
ATOM 1412 N N . THR B 1 68 ? 15.148 -55.381 33.433 1.00 16.39 68 THR B N 1
ATOM 1413 C CA . THR B 1 68 ? 14.793 -55.056 34.805 1.00 16.82 68 THR B CA 1
ATOM 1414 C C . THR B 1 68 ? 13.869 -53.857 34.907 1.00 15.94 68 THR B C 1
ATOM 1415 O O . THR B 1 68 ? 13.139 -53.727 35.889 1.00 17.08 68 THR B O 1
ATOM 1419 N N . GLY B 1 69 ? 13.879 -52.990 33.900 1.00 15.80 69 GLY B N 1
ATOM 1420 C CA . GLY B 1 69 ? 12.934 -51.888 33.860 1.00 15.33 69 GLY B CA 1
ATOM 1421 C C . GLY B 1 69 ? 11.531 -52.437 33.865 1.00 15.03 69 GLY B C 1
ATOM 1422 O O . GLY B 1 69 ? 10.683 -51.973 34.601 1.00 15.18 69 GLY B O 1
ATOM 1423 N N . ASP B 1 70 ? 11.297 -53.453 33.033 1.00 15.32 70 ASP B N 1
ATOM 1424 C CA . ASP B 1 70 ? 10.002 -54.118 32.940 1.00 15.10 70 ASP B CA 1
ATOM 1425 C C . ASP B 1 70 ? 9.640 -54.839 34.225 1.00 14.83 70 ASP B C 1
ATOM 1426 O O . ASP B 1 70 ? 8.478 -54.816 34.634 1.00 14.30 70 ASP B O 1
ATOM 1431 N N . TYR B 1 71 ? 10.636 -55.458 34.862 1.00 14.79 71 TYR B N 1
ATOM 1432 C CA . TYR B 1 71 ? 10.440 -56.141 36.133 1.00 14.70 71 TYR B CA 1
ATOM 1433 C C . TYR B 1 71 ? 9.896 -55.168 37.184 1.00 14.73 71 TYR B C 1
ATOM 1434 O O . TYR B 1 71 ? 8.891 -55.432 37.836 1.00 15.08 71 TYR B O 1
ATOM 1443 N N . PHE B 1 72 ? 10.528 -54.012 37.306 1.00 14.86 72 PHE B N 1
ATOM 1444 C CA . PHE B 1 72 ? 10.079 -52.988 38.255 1.00 15.70 72 PHE B CA 1
ATOM 1445 C C . PHE B 1 72 ? 8.741 -52.347 37.879 1.00 16.08 72 PHE B C 1
ATOM 1446 O O . PHE B 1 72 ? 7.914 -52.107 38.745 1.00 16.21 72 PHE B O 1
ATOM 1454 N N . LYS B 1 73 ? 8.509 -52.120 36.591 1.00 16.59 73 LYS B N 1
ATOM 1455 C CA . LYS B 1 73 ? 7.316 -51.419 36.141 1.00 16.37 73 LYS B CA 1
ATOM 1456 C C . LYS B 1 73 ? 6.073 -52.263 36.433 1.00 15.78 73 LYS B C 1
ATOM 1457 O O . LYS B 1 73 ? 5.005 -51.729 36.722 1.00 15.41 73 LYS B O 1
ATOM 1463 N N . LYS B 1 74 ? 6.234 -53.584 36.393 1.00 15.20 74 LYS B N 1
ATOM 1464 C CA . LYS B 1 74 ? 5.151 -54.499 36.742 1.00 15.21 74 LYS B CA 1
ATOM 1465 C C . LYS B 1 74 ? 4.745 -54.369 38.201 1.00 15.02 74 LYS B C 1
ATOM 1466 O O . LYS B 1 74 ? 3.595 -54.627 38.533 1.00 14.76 74 LYS B O 1
ATOM 1472 N N . GLN B 1 75 ? 5.696 -54.008 39.059 1.00 15.61 75 GLN B N 1
ATOM 1473 C CA . GLN B 1 75 ? 5.443 -53.732 40.484 1.00 16.23 75 GLN B CA 1
ATOM 1474 C C . GLN B 1 75 ? 5.152 -52.250 40.773 1.00 16.08 75 GLN B C 1
ATOM 1475 O O . GLN B 1 75 ? 5.126 -51.843 41.935 1.00 15.63 75 GLN B O 1
ATOM 1481 N N . ASN B 1 76 ? 4.943 -51.449 39.730 1.00 15.99 76 ASN B N 1
ATOM 1482 C CA . ASN B 1 76 ? 4.723 -50.004 39.876 1.00 16.64 76 ASN B CA 1
ATOM 1483 C C . ASN B 1 76 ? 5.874 -49.297 40.598 1.00 16.08 76 ASN B C 1
ATOM 1484 O O . ASN B 1 76 ? 5.654 -48.403 41.405 1.00 15.83 76 ASN B O 1
ATOM 1489 N N . LEU B 1 77 ? 7.096 -49.722 40.299 1.00 16.49 77 LEU B N 1
ATOM 1490 C CA . LEU B 1 77 ? 8.295 -49.130 40.861 1.00 16.54 77 LEU B CA 1
ATOM 1491 C C . LEU B 1 77 ? 9.096 -48.493 39.750 1.00 16.80 77 LEU B C 1
ATOM 1492 O O . LEU B 1 77 ? 9.335 -49.109 38.713 1.00 17.31 7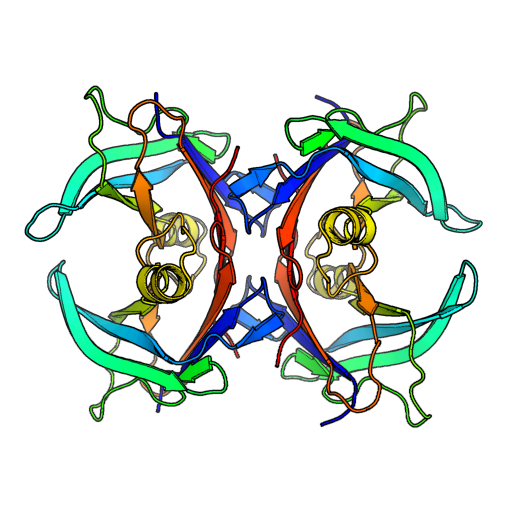7 LEU B O 1
ATOM 1497 N N . GLU B 1 78 ? 9.485 -47.245 39.955 1.00 17.28 78 GLU B N 1
ATOM 1498 C CA . GLU B 1 78 ? 10.384 -46.563 39.033 1.00 17.82 78 GLU B CA 1
ATOM 1499 C C . GLU B 1 78 ? 11.820 -47.106 39.141 1.00 17.25 78 GLU B C 1
ATOM 1500 O O . GLU B 1 78 ? 12.282 -47.486 40.219 1.00 17.53 78 GLU B O 1
ATOM 1506 N N . SER B 1 79 ? 12.502 -47.192 38.004 1.00 16.74 79 SER B N 1
ATOM 1507 C CA . SER B 1 79 ? 13.916 -47.546 37.969 1.00 16.71 79 SER B CA 1
ATOM 1508 C C . SER B 1 79 ? 14.701 -46.566 37.103 1.00 16.31 79 SER B C 1
ATOM 1509 O O . SER B 1 79 ? 14.219 -46.098 36.080 1.00 16.65 79 SER B O 1
ATOM 1512 N N . PHE B 1 80 ? 15.938 -46.304 37.511 1.00 16.09 80 PHE B N 1
ATOM 1513 C CA . PHE B 1 80 ? 16.829 -45.423 36.776 1.00 15.63 80 PHE B CA 1
ATOM 1514 C C . PHE B 1 80 ? 17.226 -46.050 35.447 1.00 15.73 80 PHE B C 1
ATOM 1515 O O . PHE B 1 80 ? 17.495 -45.340 34.481 1.00 15.12 80 PHE B O 1
ATOM 1523 N N . PHE B 1 81 ? 17.257 -47.376 35.407 1.00 16.03 81 PHE B N 1
ATOM 1524 C CA . PHE B 1 81 ? 17.757 -48.115 34.240 1.00 16.55 81 PHE B CA 1
ATOM 1525 C C . PHE B 1 81 ? 16.582 -48.786 33.507 1.00 16.45 81 PHE B C 1
ATOM 1526 O O . PHE B 1 81 ? 15.902 -49.618 34.082 1.00 17.94 81 PHE B O 1
ATOM 1534 N N . PRO B 1 82 ? 16.362 -48.458 32.238 1.00 16.03 82 PRO B N 1
ATOM 1535 C CA . PRO B 1 82 ? 15.317 -49.138 31.454 1.00 16.29 82 PRO B CA 1
ATOM 1536 C C . PRO B 1 82 ? 15.608 -50.634 31.265 1.00 16.07 82 PRO B C 1
ATOM 1537 O O . PRO B 1 82 ? 14.685 -51.450 31.194 1.00 16.23 82 PRO B O 1
ATOM 1541 N N . GLU B 1 83 ? 16.885 -50.972 31.165 1.00 15.43 83 GLU B N 1
ATOM 1542 C CA . GLU B 1 83 ? 17.334 -52.355 31.205 1.00 15.77 83 GLU B CA 1
ATOM 1543 C C . GLU B 1 83 ? 18.817 -52.312 31.550 1.00 14.77 83 GLU B C 1
ATOM 1544 O O . GLU B 1 83 ? 19.418 -51.225 31.579 1.00 15.52 83 GLU B O 1
ATOM 1550 N N . ILE B 1 84 ? 19.405 -53.475 31.811 1.00 14.34 84 ILE B N 1
ATOM 1551 C CA . ILE B 1 84 ? 20.800 -53.574 32.213 1.00 14.20 84 ILE B CA 1
ATOM 1552 C C . ILE B 1 84 ? 21.605 -54.488 31.274 1.00 14.15 84 ILE B C 1
ATOM 1553 O O . ILE B 1 84 ? 21.527 -55.718 31.362 1.00 13.75 84 ILE B O 1
ATOM 1558 N N . PRO B 1 85 ? 22.347 -53.884 30.354 1.00 14.00 85 PRO B N 1
ATOM 1559 C CA . PRO B 1 85 ? 23.272 -54.624 29.493 1.00 14.80 85 PRO B CA 1
ATOM 1560 C C . PRO B 1 85 ? 24.574 -54.938 30.223 1.00 14.68 85 PRO B C 1
ATOM 1561 O O . PRO B 1 85 ? 25.106 -54.078 30.941 1.00 15.61 85 PRO B O 1
ATOM 1565 N N . VAL B 1 86 ? 25.092 -56.145 30.033 1.00 14.55 86 VAL B N 1
ATOM 1566 C CA . VAL B 1 86 ? 26.440 -56.480 30.511 1.00 15.19 86 VAL B CA 1
ATOM 1567 C C . VAL B 1 86 ? 27.168 -57.156 29.367 1.00 15.28 86 VAL B C 1
ATOM 1568 O O . VAL B 1 86 ? 26.732 -58.203 28.888 1.00 15.50 86 VAL B O 1
ATOM 1572 N N . GLU B 1 87 ? 28.262 -56.538 28.928 1.00 14.40 87 GLU B N 1
ATOM 1573 C CA . GLU B 1 87 ? 29.133 -57.074 27.894 1.00 15.74 87 GLU B CA 1
ATOM 1574 C C . GLU B 1 87 ? 30.313 -57.787 28.526 1.00 16.12 87 GLU B C 1
ATOM 1575 O O . GLU B 1 87 ? 30.880 -57.291 29.496 1.00 17.24 87 GLU B O 1
ATOM 1581 N N . PHE B 1 88 ? 30.679 -58.935 27.960 1.00 16.06 88 PHE B N 1
ATOM 1582 C CA . PHE B 1 88 ? 31.800 -59.746 28.430 1.00 15.91 88 PHE B CA 1
ATOM 1583 C C . PHE B 1 88 ? 32.501 -60.496 27.285 1.00 15.94 88 PHE B C 1
ATOM 1584 O O . PHE B 1 88 ? 31.908 -60.750 26.216 1.00 14.78 88 PHE B O 1
ATOM 1592 N N . HIS B 1 89 ? 33.772 -60.826 27.512 1.00 15.92 89 HIS B N 1
ATOM 1593 C CA . HIS B 1 89 ? 34.580 -61.603 26.582 1.00 16.57 89 HIS B CA 1
ATOM 1594 C C . HIS B 1 89 ? 34.354 -63.082 26.855 1.00 17.14 89 HIS B C 1
ATOM 1595 O O . HIS B 1 89 ? 34.391 -63.513 28.009 1.00 16.85 89 HIS B O 1
ATOM 1602 N N . ILE B 1 90 ? 34.181 -63.864 25.799 1.00 17.75 90 ILE B N 1
ATOM 1603 C CA . ILE B 1 90 ? 34.285 -65.318 25.887 1.00 19.05 90 ILE B CA 1
ATOM 1604 C C . ILE B 1 90 ? 35.525 -65.697 25.114 1.00 19.77 90 ILE B C 1
ATOM 1605 O O . ILE B 1 90 ? 35.513 -65.728 23.887 1.00 20.14 90 ILE B O 1
ATOM 1610 N N . ASN B 1 91 ? 36.605 -65.953 25.848 1.00 21.40 91 ASN B N 1
ATOM 1611 C CA . ASN B 1 91 ? 37.872 -66.389 25.272 1.00 22.19 91 ASN B CA 1
ATOM 1612 C C . ASN B 1 91 ? 37.967 -67.876 25.058 1.00 22.48 91 ASN B C 1
ATOM 1613 O O . ASN B 1 91 ? 38.714 -68.313 24.190 1.00 23.32 91 ASN B O 1
ATOM 1618 N N . LYS B 1 92 ? 37.273 -68.649 25.891 1.00 22.77 92 LYS B N 1
ATOM 1619 C CA . LYS B 1 92 ? 37.349 -70.111 25.861 1.00 23.08 92 LYS B CA 1
ATOM 1620 C C . LYS B 1 92 ? 35.944 -70.670 25.757 1.00 22.96 92 LYS B C 1
ATOM 1621 O O . LYS B 1 92 ? 35.155 -70.556 26.686 1.00 23.30 92 LYS B O 1
ATOM 1627 N N . VAL B 1 93 ? 35.648 -71.299 24.630 1.00 22.99 93 VAL B N 1
ATOM 1628 C CA . VAL B 1 93 ? 34.273 -71.646 24.285 1.00 22.92 93 VAL B CA 1
ATOM 1629 C C . VAL B 1 93 ? 33.662 -72.771 25.126 1.00 23.00 93 VAL B C 1
ATOM 1630 O O . VAL B 1 93 ? 32.434 -72.892 25.183 1.00 22.87 93 VAL B O 1
ATOM 1634 N N . ASN B 1 94 ? 34.494 -73.582 25.779 1.00 22.92 94 ASN B N 1
ATOM 1635 C CA . ASN B 1 94 ? 33.988 -74.762 26.489 1.00 22.92 94 ASN B CA 1
ATOM 1636 C C . ASN B 1 94 ? 33.922 -74.625 28.025 1.00 22.59 94 ASN B C 1
ATOM 1637 O O . ASN B 1 94 ? 33.394 -75.518 28.697 1.00 22.58 94 ASN B O 1
ATOM 1642 N N . GLU B 1 95 ? 34.417 -73.512 28.574 1.00 21.47 95 GLU B N 1
ATOM 1643 C CA . GLU B 1 95 ? 34.306 -73.270 30.013 1.00 21.00 95 GLU B CA 1
ATOM 1644 C C . GLU B 1 95 ? 33.008 -72.538 30.367 1.00 20.07 95 GLU B C 1
ATOM 1645 O O . GLU B 1 95 ? 32.288 -72.061 29.489 1.00 20.05 95 GLU B O 1
ATOM 1651 N N A HIS B 1 96 ? 32.715 -72.476 31.664 0.65 18.24 96 HIS B N 1
ATOM 1652 N N B HIS B 1 96 ? 32.728 -72.466 31.670 0.35 18.24 96 HIS B N 1
ATOM 1653 C CA A HIS B 1 96 ? 31.443 -71.958 32.141 0.65 17.70 96 HIS B CA 1
ATOM 1654 C CA B HIS B 1 96 ? 31.458 -71.960 32.184 0.35 17.65 96 HIS B CA 1
ATOM 1655 C C A HIS B 1 96 ? 31.540 -70.472 32.462 0.65 17.05 96 HIS B C 1
ATOM 1656 C C B HIS B 1 96 ? 31.546 -70.463 32.466 0.35 17.07 96 HIS B C 1
ATOM 1657 O O A HIS B 1 96 ? 32.543 -70.013 33.005 0.65 16.96 96 HIS B O 1
ATOM 1658 O O B HIS B 1 96 ? 32.549 -69.987 32.992 0.35 17.00 96 HIS B O 1
ATOM 1671 N N . TYR B 1 97 ? 30.488 -69.727 32.105 1.00 17.62 97 TYR B N 1
ATOM 1672 C CA . TYR B 1 97 ? 30.384 -68.292 32.352 1.00 16.63 97 TYR B CA 1
ATOM 1673 C C . TYR B 1 97 ? 29.129 -68.052 33.165 1.00 16.59 97 TYR B C 1
ATOM 1674 O O . TYR B 1 97 ? 28.037 -68.526 32.831 1.00 16.07 97 TYR B O 1
ATOM 1683 N N . HIS B 1 98 ? 29.301 -67.341 34.265 1.00 15.47 98 HIS B N 1
ATOM 1684 C CA . HIS B 1 98 ? 28.249 -67.152 35.246 1.00 15.48 98 HIS B CA 1
ATOM 1685 C C . HIS B 1 98 ? 28.230 -65.642 35.451 1.00 15.34 98 HIS B C 1
ATOM 1686 O O . HIS B 1 98 ? 29.250 -65.064 35.804 1.00 13.03 98 HIS B O 1
ATOM 1693 N N . VAL B 1 99 ? 27.092 -65.012 35.188 1.00 15.51 99 VAL B N 1
ATOM 1694 C CA . VAL B 1 99 ? 26.994 -63.550 35.233 1.00 15.57 99 VAL B CA 1
ATOM 1695 C C . VAL B 1 99 ? 25.796 -63.162 36.085 1.00 15.70 99 VAL B C 1
ATOM 1696 O O . VAL B 1 99 ? 24.683 -63.012 35.577 1.00 16.81 99 VAL B O 1
ATOM 1700 N N . PRO B 1 100 ? 26.009 -63.045 37.391 1.00 15.44 100 PRO B N 1
ATOM 1701 C CA . PRO B 1 100 ? 24.965 -62.583 38.297 1.00 15.31 100 PRO B CA 1
ATOM 1702 C C . PRO B 1 100 ? 24.717 -61.079 38.240 1.00 15.53 100 PRO B C 1
ATOM 1703 O O . PRO B 1 100 ? 25.572 -60.316 37.834 1.00 16.14 100 PRO B O 1
ATOM 1707 N N . LEU B 1 101 ? 23.534 -60.682 38.692 1.00 14.97 101 LEU B N 1
ATOM 1708 C CA . LEU B 1 101 ? 23.160 -59.280 38.829 1.00 15.07 101 LEU B CA 1
ATOM 1709 C C . LEU B 1 101 ? 22.573 -59.079 40.210 1.00 15.33 101 LEU B C 1
ATOM 1710 O O . LEU B 1 101 ? 21.632 -59.764 40.579 1.00 16.18 101 LEU B O 1
ATOM 1715 N N . LEU B 1 102 ? 23.145 -58.148 40.967 1.00 15.15 102 LEU B N 1
ATOM 1716 C CA . LEU B 1 102 ? 22.585 -57.649 42.222 1.00 14.86 102 LEU B CA 1
ATOM 1717 C C . LEU B 1 102 ? 21.803 -56.369 41.929 1.00 14.49 102 LEU B C 1
ATOM 1718 O O . LEU B 1 102 ? 22.383 -55.380 41.500 1.00 14.13 102 LEU B O 1
ATOM 1723 N N . LEU B 1 103 ? 20.502 -56.371 42.211 1.00 14.28 103 LEU B N 1
ATOM 1724 C CA . LEU B 1 103 ? 19.578 -55.372 41.684 1.00 14.10 103 LEU B CA 1
ATOM 1725 C C . LEU B 1 103 ? 18.846 -54.552 42.726 1.00 14.30 103 LEU B C 1
ATOM 1726 O O . LEU B 1 103 ? 18.238 -55.084 43.639 1.00 14.29 103 LEU B O 1
ATOM 1731 N N . SER B 1 104 ? 18.911 -53.245 42.545 1.00 13.50 104 SER B N 1
ATOM 1732 C CA . SER B 1 104 ? 18.031 -52.277 43.198 1.00 13.76 104 SER B CA 1
ATOM 1733 C C . SER B 1 104 ? 17.462 -51.342 42.140 1.00 13.71 104 SER B C 1
ATOM 1734 O O . SER B 1 104 ? 17.907 -51.334 40.998 1.00 14.52 104 SER B O 1
ATOM 1737 N N . GLN B 1 105 ? 16.429 -50.613 42.507 1.00 13.82 105 GLN B N 1
ATOM 1738 C CA . GLN B 1 105 ? 15.814 -49.632 41.600 1.00 13.56 105 GLN B CA 1
ATOM 1739 C C . GLN B 1 105 ? 16.786 -48.605 41.015 1.00 13.43 105 GLN B C 1
ATOM 1740 O O . GLN B 1 105 ? 16.612 -48.210 39.861 1.00 14.10 105 GLN B O 1
ATOM 1746 N N . TYR B 1 106 ? 17.785 -48.165 41.789 1.00 12.88 106 TYR B N 1
ATOM 1747 C CA . TYR B 1 106 ? 18.688 -47.081 41.384 1.00 12.46 106 TYR B CA 1
ATOM 1748 C C . TYR B 1 106 ? 20.163 -47.438 41.508 1.00 12.46 106 TYR B C 1
ATOM 1749 O O . TYR B 1 106 ? 21.003 -46.556 41.583 1.00 11.99 106 TYR B O 1
ATOM 1758 N N . GLY B 1 107 ? 20.460 -48.734 41.536 1.00 12.41 107 GLY B N 1
ATOM 1759 C CA . GLY B 1 107 ? 21.833 -49.197 41.563 1.00 13.45 107 GLY B CA 1
ATOM 1760 C C . GLY B 1 107 ? 21.891 -50.677 41.295 1.00 13.93 107 GLY B C 1
ATOM 1761 O O . GLY B 1 107 ? 20.933 -51.398 41.568 1.00 15.34 107 GLY B O 1
ATOM 1762 N N . TYR B 1 108 ? 23.022 -51.128 40.769 1.00 14.06 108 TYR B N 1
ATOM 1763 C CA . TYR B 1 108 ? 23.245 -52.553 40.601 1.00 14.18 108 TYR B CA 1
ATOM 1764 C C . TYR B 1 108 ? 24.718 -52.899 40.563 1.00 14.18 108 TYR B C 1
ATOM 1765 O O . TYR B 1 108 ? 25.578 -52.032 40.427 1.00 13.58 108 TYR B O 1
ATOM 1774 N N . SER B 1 109 ? 24.994 -54.184 40.695 1.00 14.17 109 SER B N 1
ATOM 1775 C CA . SER B 1 109 ? 26.356 -54.688 40.606 1.00 14.43 109 SER B CA 1
ATOM 1776 C C . SER B 1 109 ? 26.288 -55.928 39.745 1.00 14.47 109 SER B C 1
ATOM 1777 O O . SER B 1 109 ? 25.307 -56.646 39.769 1.00 15.09 109 SER B O 1
ATOM 1780 N N . THR B 1 110 ? 27.337 -56.173 38.983 1.00 14.75 110 THR B N 1
ATOM 1781 C CA . THR B 1 110 ? 27.460 -57.403 38.232 1.00 14.47 110 THR B CA 1
ATOM 1782 C C . THR B 1 110 ? 28.927 -57.811 38.241 1.00 14.73 110 THR B C 1
ATOM 1783 O O . THR B 1 110 ? 29.813 -57.014 38.556 1.00 13.98 110 THR B O 1
ATOM 1787 N N . TYR B 1 111 ? 29.177 -59.077 37.933 1.00 14.46 111 TYR B N 1
ATOM 1788 C CA . TYR B 1 111 ? 30.518 -59.622 38.048 1.00 14.55 111 TYR B CA 1
ATOM 1789 C C . TYR B 1 111 ? 30.544 -60.997 37.399 1.00 14.82 111 TYR B C 1
ATOM 1790 O O . TYR B 1 111 ? 29.503 -61.582 37.137 1.00 14.63 111 TYR B O 1
ATOM 1799 N N . ARG B 1 112 ? 31.735 -61.496 37.112 1.00 14.89 112 ARG B N 1
ATOM 1800 C CA . ARG B 1 112 ? 31.858 -62.881 36.763 1.00 15.66 112 ARG B CA 1
ATOM 1801 C C . ARG B 1 112 ? 31.779 -63.739 38.023 1.00 15.49 112 ARG B C 1
ATOM 1802 O O . ARG B 1 112 ? 32.636 -63.644 38.896 1.00 15.48 112 ARG B O 1
ATOM 1810 N N . GLY B 1 113 ? 30.766 -64.593 38.095 1.00 16.24 113 GLY B N 1
ATOM 1811 C CA . GLY B 1 113 ? 30.631 -65.530 39.191 1.00 17.12 113 GLY B CA 1
ATOM 1812 C C . GLY B 1 113 ? 31.486 -66.767 39.048 1.00 17.89 113 GLY B C 1
ATOM 1813 O O . GLY B 1 113 ? 32.224 -66.940 38.059 1.00 17.67 113 GLY B O 1
ATOM 1814 N N . SER B 1 114 ? 31.447 -67.601 40.078 1.00 18.88 114 SER B N 1
ATOM 1815 C CA . SER B 1 114 ? 32.209 -68.856 40.062 1.00 20.24 114 SER B CA 1
ATOM 1816 C C . SER B 1 114 ? 31.343 -69.961 39.464 1.00 21.01 114 SER B C 1
ATOM 1817 O O . SER B 1 114 ? 30.134 -69.764 39.251 1.00 21.94 114 SER B O 1
ATOM 1821 N N . GLN C 1 3 ? 40.104 -30.440 52.945 1.00 18.58 3 GLN C N 1
ATOM 1822 C CA . GLN C 1 3 ? 39.241 -31.673 53.015 1.00 18.63 3 GLN C CA 1
ATOM 1823 C C . GLN C 1 3 ? 39.525 -32.558 54.254 1.00 17.99 3 GLN C C 1
ATOM 1824 O O . GLN C 1 3 ? 40.681 -32.882 54.554 1.00 17.52 3 GLN C O 1
ATOM 1830 N N . ASN C 1 4 ? 38.455 -32.937 54.960 1.00 17.27 4 ASN C N 1
ATOM 1831 C CA . ASN C 1 4 ? 38.561 -33.472 56.323 1.00 17.46 4 ASN C CA 1
ATOM 1832 C C . ASN C 1 4 ? 39.183 -34.849 56.320 1.00 17.18 4 ASN C C 1
ATOM 1833 O O . ASN C 1 4 ? 39.037 -35.597 55.343 1.00 17.73 4 ASN C O 1
ATOM 1838 N N . ILE C 1 5 ? 39.845 -35.206 57.417 1.00 16.61 5 ILE C N 1
ATOM 1839 C CA . ILE C 1 5 ? 40.413 -36.544 57.511 1.00 16.28 5 ILE C CA 1
ATOM 1840 C C . ILE C 1 5 ? 39.344 -37.601 57.264 1.00 15.73 5 ILE C C 1
ATOM 1841 O O . ILE C 1 5 ? 39.637 -38.593 56.615 1.00 15.86 5 ILE C O 1
ATOM 1846 N N . LEU C 1 6 ? 38.115 -37.393 57.743 1.00 15.27 6 LEU C N 1
ATOM 1847 C CA . LEU C 1 6 ? 37.049 -38.385 57.551 1.00 14.76 6 LEU C CA 1
ATOM 1848 C C . LEU C 1 6 ? 35.690 -37.835 57.130 1.00 14.41 6 LEU C C 1
ATOM 1849 O O . LEU C 1 6 ? 35.065 -37.094 57.866 1.00 14.36 6 LEU C O 1
ATOM 1854 N N . SER C 1 7 ? 35.218 -38.243 55.957 1.00 14.55 7 SER C N 1
ATOM 1855 C CA . SER C 1 7 ? 33.845 -37.976 55.521 1.00 14.33 7 SER C CA 1
ATOM 1856 C C . SER C 1 7 ? 33.145 -39.303 55.232 1.00 15.01 7 SER C C 1
ATOM 1857 O O . SER C 1 7 ? 33.798 -40.278 54.865 1.00 14.55 7 SER C O 1
ATOM 1860 N N . VAL C 1 8 ? 31.830 -39.337 55.438 1.00 15.15 8 VAL C N 1
ATOM 1861 C CA . VAL C 1 8 ? 30.999 -40.482 55.052 1.00 16.29 8 VAL C CA 1
ATOM 1862 C C . VAL C 1 8 ? 29.700 -39.955 54.442 1.00 16.53 8 VAL C C 1
ATOM 1863 O O . VAL C 1 8 ? 29.286 -38.843 54.726 1.00 17.27 8 VAL C O 1
ATOM 1867 N N . HIS C 1 9 ? 29.081 -40.748 53.583 1.00 16.54 9 HIS C N 1
ATOM 1868 C CA . HIS C 1 9 ? 27.741 -40.445 53.095 1.00 16.73 9 HIS C CA 1
ATOM 1869 C C . HIS C 1 9 ? 26.993 -41.709 52.722 1.00 16.63 9 HIS C C 1
ATOM 1870 O O . HIS C 1 9 ? 27.591 -42.756 52.582 1.00 15.71 9 HIS C O 1
ATOM 1877 N N . ILE C 1 10 ? 25.674 -41.599 52.626 1.00 15.86 10 ILE C N 1
ATOM 1878 C CA . ILE C 1 10 ? 24.812 -42.721 52.326 1.00 16.28 10 ILE C CA 1
ATOM 1879 C C . ILE C 1 10 ? 23.864 -42.377 51.173 1.00 16.32 10 ILE C C 1
ATOM 1880 O O . ILE C 1 10 ? 23.207 -41.334 51.167 1.00 16.77 10 ILE C O 1
ATOM 1885 N N . LEU C 1 11 ? 23.811 -43.275 50.206 1.00 16.51 11 LEU C N 1
ATOM 1886 C CA . LEU C 1 11 ? 22.881 -43.215 49.087 1.00 17.06 11 LEU C CA 1
ATOM 1887 C C . LEU C 1 11 ? 21.954 -44.412 49.205 1.00 16.72 11 LEU C C 1
ATOM 1888 O O . LEU C 1 11 ? 22.407 -45.551 49.303 1.00 16.76 11 LEU C O 1
ATOM 1893 N N . ASN C 1 12 ? 20.657 -44.131 49.262 1.00 15.87 12 ASN C N 1
ATOM 1894 C CA . ASN C 1 12 ? 19.633 -45.143 49.273 1.00 15.17 12 ASN C CA 1
ATOM 1895 C C . ASN C 1 12 ? 19.417 -45.554 47.827 1.00 14.91 12 ASN C C 1
ATOM 1896 O O . ASN C 1 12 ? 18.879 -44.799 47.033 1.00 13.75 12 ASN C O 1
ATOM 1901 N N . GLN C 1 13 ? 19.869 -46.757 47.487 1.00 14.47 13 GLN C N 1
ATOM 1902 C CA . GLN C 1 13 ? 19.767 -47.291 46.135 1.00 15.09 13 GLN C CA 1
ATOM 1903 C C . GLN C 1 13 ? 18.360 -47.717 45.717 1.00 14.74 13 GLN C C 1
ATOM 1904 O O . GLN C 1 13 ? 18.139 -48.034 44.552 1.00 15.55 13 GLN C O 1
ATOM 1910 N N . GLN C 1 14 ? 17.419 -47.726 46.654 1.00 14.27 14 GLN C N 1
ATOM 1911 C CA . GLN C 1 14 ? 16.025 -48.023 46.355 1.00 14.16 14 GLN C CA 1
ATOM 1912 C C . GLN C 1 14 ? 15.276 -46.766 45.935 1.00 14.20 14 GLN C C 1
ATOM 1913 O O . GLN C 1 14 ? 14.330 -46.850 45.175 1.00 14.09 14 GLN C O 1
ATOM 1919 N N . THR C 1 15 ? 15.720 -45.607 46.418 1.00 14.56 15 THR C N 1
ATOM 1920 C CA . THR C 1 15 ? 15.132 -44.324 46.037 1.00 14.56 15 THR C CA 1
ATOM 1921 C C . THR C 1 15 ? 15.983 -43.507 45.059 1.00 14.93 15 THR C C 1
ATOM 1922 O O . THR C 1 15 ? 15.478 -42.602 44.413 1.00 15.03 15 THR C O 1
ATOM 1926 N N . GLY C 1 16 ? 17.264 -43.825 44.942 1.00 15.40 16 GLY C N 1
ATOM 1927 C CA . GLY C 1 16 ? 18.187 -42.992 44.195 1.00 15.57 16 GLY C CA 1
ATOM 1928 C C . GLY C 1 16 ? 18.471 -41.650 44.850 1.00 15.78 16 GLY C C 1
ATOM 1929 O O . GLY C 1 16 ? 18.966 -40.732 44.190 1.00 16.31 16 GLY C O 1
ATOM 1930 N N . LYS C 1 17 ? 18.167 -41.559 46.148 1.00 15.78 17 LYS C N 1
ATOM 1931 C CA . LYS C 1 17 ? 18.288 -40.333 46.926 1.00 16.50 17 LYS C CA 1
ATOM 1932 C C . LYS C 1 17 ? 19.089 -40.605 48.205 1.00 16.77 17 LYS C C 1
ATOM 1933 O O . LYS C 1 17 ? 19.166 -41.735 48.655 1.00 16.28 17 LYS C O 1
ATOM 1939 N N . PRO C 1 18 ? 19.684 -39.565 48.788 1.00 17.47 18 PRO C N 1
ATOM 1940 C CA . PRO C 1 18 ? 20.441 -39.718 50.035 1.00 17.44 18 PRO C CA 1
ATOM 1941 C C . PRO C 1 18 ? 19.615 -40.252 51.213 1.00 17.31 18 PRO C C 1
ATOM 1942 O O . PRO C 1 18 ? 18.423 -39.966 51.299 1.00 17.56 18 PRO C O 1
ATOM 1946 N N . ALA C 1 19 ? 20.248 -41.034 52.087 1.00 16.84 19 ALA C N 1
ATOM 1947 C CA . ALA C 1 19 ? 19.619 -41.464 53.334 1.00 16.69 19 ALA C CA 1
ATOM 1948 C C . ALA C 1 19 ? 19.903 -40.396 54.389 1.00 16.79 19 ALA C C 1
ATOM 1949 O O . ALA C 1 19 ? 21.044 -40.282 54.861 1.00 16.51 19 ALA C O 1
ATOM 1951 N N . ALA C 1 20 ? 18.871 -39.624 54.741 1.00 16.84 20 ALA C N 1
ATOM 1952 C CA . ALA C 1 20 ? 18.979 -38.511 55.687 1.00 17.02 20 ALA C CA 1
ATOM 1953 C C . ALA C 1 20 ? 18.668 -38.946 57.120 1.00 17.29 20 ALA C C 1
ATOM 1954 O O . ALA C 1 20 ? 17.893 -39.885 57.351 1.00 17.48 20 ALA C O 1
ATOM 1956 N N . ASP C 1 21 ? 19.276 -38.232 58.065 1.00 17.54 21 ASP C N 1
ATOM 1957 C CA . ASP C 1 21 ? 19.064 -38.390 59.509 1.00 17.49 21 ASP C CA 1
ATOM 1958 C C . ASP C 1 21 ? 19.393 -39.787 60.008 1.00 17.55 21 ASP C C 1
ATOM 1959 O O . ASP C 1 21 ? 18.687 -40.336 60.849 1.00 18.23 21 ASP C O 1
ATOM 1964 N N . VAL C 1 22 ? 20.463 -40.344 59.461 1.00 17.03 22 VAL C N 1
ATOM 1965 C CA . VAL C 1 22 ? 20.966 -41.652 59.846 1.00 17.32 22 VAL C CA 1
ATOM 1966 C C . VAL C 1 22 ? 22.100 -41.412 60.816 1.00 17.25 22 VAL C C 1
ATOM 1967 O O . VAL C 1 22 ? 23.074 -40.750 60.473 1.00 17.04 22 VAL C O 1
ATOM 1971 N N . THR C 1 23 ? 21.994 -41.989 62.009 1.00 17.06 23 THR C N 1
ATOM 1972 C CA . THR C 1 23 ? 23.079 -41.926 62.985 1.00 16.87 23 THR C CA 1
ATOM 1973 C C . THR C 1 23 ? 24.286 -42.736 62.504 1.00 16.62 23 THR C C 1
ATOM 1974 O O . THR C 1 23 ? 24.124 -43.852 62.018 1.00 17.48 23 THR C O 1
ATOM 1978 N N . VAL C 1 24 ? 25.482 -42.156 62.615 1.00 16.32 24 VAL C N 1
ATOM 1979 C CA . VAL C 1 24 ? 26.745 -42.841 62.322 1.00 16.13 24 VAL C CA 1
ATOM 1980 C C . VAL C 1 24 ? 27.731 -42.596 63.487 1.00 15.89 24 VAL C C 1
ATOM 1981 O O . VAL C 1 24 ? 27.948 -4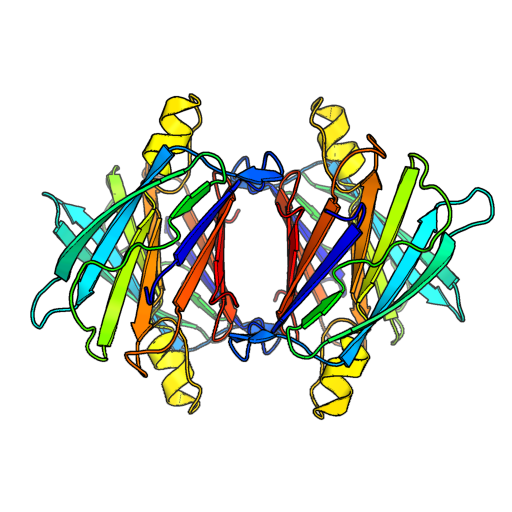1.453 63.884 1.00 15.87 24 VAL C O 1
ATOM 1985 N N . THR C 1 25 ? 28.298 -43.656 64.053 1.00 15.40 25 THR C N 1
ATOM 1986 C CA . THR C 1 25 ? 29.358 -43.504 65.056 1.00 15.45 25 THR C CA 1
ATOM 1987 C C . THR C 1 25 ? 30.726 -43.749 64.424 1.00 15.14 25 THR C C 1
ATOM 1988 O O . THR C 1 25 ? 30.834 -44.367 63.361 1.00 15.33 25 THR C O 1
ATOM 1992 N N . LEU C 1 26 ? 31.757 -43.226 65.083 1.00 14.76 26 LEU C N 1
ATOM 1993 C CA . LEU C 1 26 ? 33.151 -43.499 64.744 1.00 14.68 26 LEU C CA 1
ATOM 1994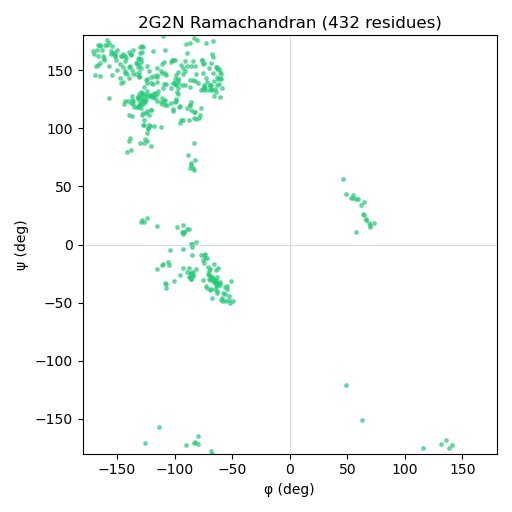 C C . LEU C 1 26 ? 33.847 -44.040 65.977 1.00 14.42 26 LEU C C 1
ATOM 1995 O O . LEU C 1 26 ? 33.745 -43.458 67.057 1.00 14.74 26 LEU C O 1
ATOM 2000 N N . GLU C 1 27 ? 34.585 -45.131 65.810 1.00 14.11 27 GLU C N 1
ATOM 2001 C CA . GLU C 1 27 ? 35.328 -45.733 66.909 1.00 14.41 27 GLU C CA 1
ATOM 2002 C C . GLU C 1 27 ? 36.743 -46.019 66.483 1.00 14.76 27 GLU C C 1
ATOM 2003 O O . GLU C 1 27 ? 36.989 -46.244 65.296 1.00 14.51 27 GLU C O 1
ATOM 2009 N N . LYS C 1 28 ? 37.657 -46.020 67.460 1.00 14.66 28 LYS C N 1
ATOM 2010 C CA . LYS C 1 28 ? 39.053 -46.416 67.286 1.00 15.40 28 LYS C CA 1
ATOM 2011 C C . LYS C 1 28 ? 39.300 -47.769 67.955 1.00 15.65 28 LYS C C 1
ATOM 2012 O O . LYS C 1 28 ? 38.732 -48.061 68.997 1.00 15.80 28 LYS C O 1
ATOM 2018 N N . LYS C 1 29 ? 40.173 -48.578 67.367 1.00 16.09 29 LYS C N 1
ATOM 2019 C CA . LYS C 1 29 ? 40.564 -49.875 67.927 1.00 16.43 29 LYS C CA 1
ATOM 2020 C C . LYS C 1 29 ? 41.667 -49.615 68.955 1.00 15.51 29 LYS C C 1
ATOM 2021 O O . LYS C 1 29 ? 42.844 -49.622 68.623 1.00 15.84 29 LYS C O 1
ATOM 2027 N N . ALA C 1 30 ? 41.279 -49.346 70.193 1.00 15.02 30 ALA C N 1
ATOM 2028 C CA . ALA C 1 30 ? 42.250 -49.050 71.258 1.00 14.92 30 ALA C CA 1
ATOM 2029 C C . ALA C 1 30 ? 42.669 -50.329 71.977 1.00 15.10 30 ALA C C 1
ATOM 2030 O O . ALA C 1 30 ? 42.109 -51.391 71.723 1.00 15.13 30 ALA C O 1
ATOM 2032 N N . ASP C 1 31 ? 43.654 -50.226 72.868 1.00 15.31 31 ASP C N 1
ATOM 2033 C CA . ASP C 1 31 ? 44.120 -51.381 73.648 1.00 15.64 31 ASP C CA 1
ATOM 2034 C C . ASP C 1 31 ? 42.978 -52.037 74.431 1.00 16.10 31 ASP C C 1
ATOM 2035 O O . ASP C 1 31 ? 42.875 -53.265 74.476 1.00 15.77 31 ASP C O 1
ATOM 2040 N N . ASN C 1 32 ? 42.124 -51.207 75.034 1.00 16.30 32 ASN C N 1
ATOM 2041 C CA . ASN C 1 32 ? 41.068 -51.681 75.933 1.00 16.81 32 ASN C CA 1
ATOM 2042 C C . ASN C 1 32 ? 39.757 -52.006 75.219 1.00 17.20 32 ASN C C 1
ATOM 2043 O O . ASN C 1 32 ? 38.724 -52.191 75.866 1.00 17.95 32 ASN C O 1
ATOM 2048 N N . GLY C 1 33 ? 39.812 -52.090 73.893 1.00 16.90 33 GLY C N 1
ATOM 2049 C CA . GLY C 1 33 ? 38.652 -52.383 73.074 1.00 16.97 33 GLY C CA 1
ATOM 2050 C C . GLY C 1 33 ? 38.319 -51.217 72.178 1.00 16.83 33 GLY C C 1
ATOM 2051 O O . GLY C 1 33 ? 39.039 -50.219 72.138 1.00 17.12 33 GLY C O 1
ATOM 2052 N N . TRP C 1 34 ? 37.216 -51.345 71.454 1.00 16.23 34 TRP C N 1
ATOM 2053 C CA . TRP C 1 34 ? 36.741 -50.283 70.578 1.00 16.28 34 TRP C CA 1
ATOM 2054 C C . TRP C 1 34 ? 36.260 -49.096 71.420 1.00 16.08 34 TRP C C 1
ATOM 2055 O O . TRP C 1 34 ? 35.593 -49.272 72.442 1.00 16.47 34 TRP C O 1
ATOM 2066 N N . LEU C 1 35 ? 36.618 -47.897 70.972 1.00 16.22 35 LEU C N 1
ATOM 2067 C CA . LEU C 1 35 ? 36.464 -46.662 71.743 1.00 15.98 35 LEU C CA 1
ATOM 2068 C C . LEU C 1 35 ? 35.785 -45.609 70.878 1.00 15.78 35 LEU C C 1
ATOM 2069 O O . LEU C 1 35 ? 36.315 -45.238 69.837 1.00 15.00 35 LEU C O 1
ATOM 2074 N N . GLN C 1 36 ? 34.618 -45.130 71.299 1.00 16.04 36 GLN C N 1
ATOM 2075 C CA . GLN C 1 36 ? 33.908 -44.101 70.544 1.00 16.52 36 GLN C CA 1
ATOM 2076 C C . GLN C 1 36 ? 34.674 -42.780 70.585 1.00 16.02 36 GLN C C 1
ATOM 2077 O O . GLN C 1 36 ? 35.166 -42.354 71.633 1.00 16.07 36 GLN C O 1
ATOM 2083 N N . LEU C 1 37 ? 34.800 -42.185 69.401 1.00 15.82 37 LEU C N 1
ATOM 2084 C CA . LEU C 1 37 ? 35.423 -40.895 69.176 1.00 15.38 37 LEU C CA 1
ATOM 2085 C C . LEU C 1 37 ? 34.373 -39.825 68.855 1.00 15.21 37 LEU C C 1
ATOM 2086 O O . LEU C 1 37 ? 34.506 -38.670 69.270 1.00 14.66 37 LEU C O 1
ATOM 2091 N N . ASN C 1 38 ? 33.340 -40.210 68.106 1.00 15.27 38 ASN C N 1
ATOM 2092 C CA . ASN C 1 38 ? 32.296 -39.271 67.709 1.00 15.09 38 ASN C CA 1
ATOM 2093 C C . ASN C 1 38 ? 31.010 -39.958 67.273 1.00 15.05 38 ASN C C 1
ATOM 2094 O O . ASN C 1 38 ? 30.986 -41.159 66.981 1.00 14.50 38 ASN C O 1
ATOM 2099 N N . THR C 1 39 ? 29.927 -39.199 67.285 1.00 15.21 39 THR C N 1
ATOM 2100 C CA . THR C 1 39 ? 28.668 -39.621 66.689 1.00 16.02 39 THR C CA 1
ATOM 2101 C C . THR C 1 39 ? 28.022 -38.400 66.019 1.00 15.93 39 THR C C 1
ATOM 2102 O O . THR C 1 39 ? 28.183 -37.262 66.480 1.00 16.22 39 THR C O 1
ATOM 2106 N N . ALA C 1 40 ? 27.319 -38.642 64.919 1.00 16.16 40 ALA C N 1
ATOM 2107 C CA . ALA C 1 40 ? 26.650 -37.584 64.167 1.00 16.71 40 ALA C CA 1
ATOM 2108 C C . ALA C 1 40 ? 25.547 -38.181 63.312 1.00 16.87 40 ALA C C 1
ATOM 2109 O O . ALA C 1 40 ? 25.386 -39.389 63.265 1.00 17.07 40 ALA C O 1
ATOM 2111 N N . LYS C 1 41 ? 24.805 -37.317 62.629 1.00 17.24 41 LYS C N 1
ATOM 2112 C CA . LYS C 1 41 ? 23.690 -37.740 61.795 1.00 17.12 41 LYS C CA 1
ATOM 2113 C C . LYS C 1 41 ? 23.860 -37.171 60.391 1.00 16.88 41 LYS C C 1
ATOM 2114 O O . LYS C 1 41 ? 24.208 -36.006 60.232 1.00 16.25 41 LYS C O 1
ATOM 2120 N N . THR C 1 42 ? 23.623 -37.996 59.372 1.00 16.53 42 THR C N 1
ATOM 2121 C CA . THR C 1 42 ? 23.688 -37.491 58.009 1.00 16.48 42 THR C CA 1
ATOM 2122 C C . THR C 1 42 ? 22.678 -36.379 57.821 1.00 16.72 42 THR C C 1
ATOM 2123 O O . THR C 1 42 ? 21.560 -36.416 58.357 1.00 16.69 42 THR C O 1
ATOM 2127 N N . ASP C 1 43 ? 23.089 -35.380 57.056 1.00 16.92 43 ASP C N 1
ATOM 2128 C CA . ASP C 1 43 ? 22.246 -34.226 56.780 1.00 17.19 43 ASP C CA 1
ATOM 2129 C C . ASP C 1 43 ? 21.229 -34.574 55.686 1.00 17.34 43 ASP C C 1
ATOM 2130 O O . ASP C 1 43 ? 21.015 -35.744 55.403 1.00 17.39 43 ASP C O 1
ATOM 2135 N N . LYS C 1 44 ? 20.592 -33.567 55.091 1.00 17.73 44 LYS C N 1
ATOM 2136 C CA . LYS C 1 44 ? 19.573 -33.796 54.057 1.00 18.02 44 LYS C CA 1
ATOM 2137 C C . LYS C 1 44 ? 20.172 -34.347 52.758 1.00 17.71 44 LYS C C 1
ATOM 2138 O O . LYS C 1 44 ? 19.464 -34.945 51.947 1.00 18.27 44 LYS C O 1
ATOM 2144 N N . ASP C 1 45 ? 21.470 -34.133 52.568 1.00 17.37 45 ASP C N 1
ATOM 2145 C CA . ASP C 1 45 ? 22.208 -34.683 51.432 1.00 17.49 45 ASP C CA 1
ATOM 2146 C C . ASP C 1 45 ? 22.853 -36.050 51.716 1.00 17.26 45 ASP C C 1
ATOM 2147 O O . ASP C 1 45 ? 23.641 -36.550 50.919 1.00 17.73 45 ASP C O 1
ATOM 2152 N N . GLY C 1 46 ? 22.493 -36.657 52.839 1.00 16.89 46 GLY C N 1
ATOM 2153 C CA . GLY C 1 46 ? 23.003 -37.955 53.223 1.00 16.59 46 GLY C CA 1
ATOM 2154 C C . GLY C 1 46 ? 24.451 -37.956 53.684 1.00 16.62 46 GLY C C 1
ATOM 2155 O O . GLY C 1 46 ? 25.062 -39.015 53.733 1.00 16.86 46 GLY C O 1
ATOM 2156 N N . ARG C 1 47 ? 24.974 -36.788 54.055 1.00 16.38 47 ARG C N 1
ATOM 2157 C CA . ARG C 1 47 ? 26.410 -36.585 54.292 1.00 16.53 47 ARG C CA 1
ATOM 2158 C C . ARG C 1 47 ? 26.775 -36.245 55.751 1.00 15.91 47 ARG C C 1
ATOM 2159 O O . ARG C 1 47 ? 26.021 -35.578 56.453 1.00 16.16 47 ARG C O 1
ATOM 2167 N N . ILE C 1 48 ? 27.938 -36.724 56.182 1.00 15.53 48 ILE C N 1
ATOM 2168 C CA . ILE C 1 48 ? 28.687 -36.152 57.302 1.00 15.23 48 ILE C CA 1
ATOM 2169 C C . ILE C 1 48 ? 30.069 -35.826 56.737 1.00 14.95 48 ILE C C 1
ATOM 2170 O O . ILE C 1 48 ? 30.936 -36.693 56.664 1.00 14.78 48 ILE C O 1
ATOM 2175 N N . LYS C 1 49 ? 30.263 -34.583 56.323 1.00 14.68 49 LYS C N 1
ATOM 2176 C CA . LYS C 1 49 ? 31.515 -34.188 55.678 1.00 14.93 49 LYS C CA 1
ATOM 2177 C C . LYS C 1 49 ? 32.716 -34.153 56.622 1.00 14.77 49 LYS C C 1
ATOM 2178 O O . LYS C 1 49 ? 33.859 -34.225 56.167 1.00 15.19 49 LYS C O 1
ATOM 2184 N N . ALA C 1 50 ? 32.465 -34.009 57.921 1.00 14.50 50 ALA C N 1
ATOM 2185 C CA . ALA C 1 50 ? 33.538 -33.950 58.916 1.00 14.35 50 ALA C CA 1
ATOM 2186 C C . ALA C 1 50 ? 33.129 -34.760 60.128 1.00 14.59 50 ALA C C 1
ATOM 2187 O O . ALA C 1 50 ? 32.473 -34.249 61.026 1.00 14.07 50 ALA C O 1
ATOM 2189 N N . LEU C 1 51 ? 33.504 -36.039 60.125 1.00 15.09 51 LEU C N 1
ATOM 2190 C CA . LEU C 1 51 ? 33.126 -36.971 61.185 1.00 15.62 51 LEU C CA 1
ATOM 2191 C C . LEU C 1 51 ? 34.166 -37.056 62.308 1.00 16.13 51 LEU C C 1
ATOM 2192 O O . LEU C 1 51 ? 33.836 -37.485 63.410 1.00 16.35 51 LEU C O 1
ATOM 2197 N N . TRP C 1 52 ? 35.409 -36.653 62.049 1.00 16.74 52 TRP C N 1
ATOM 2198 C CA . TRP C 1 52 ? 36.432 -36.686 63.107 1.00 16.91 52 TRP C CA 1
ATOM 2199 C C . TRP C 1 52 ? 36.113 -35.711 64.228 1.00 17.10 52 TRP C C 1
ATOM 2200 O O . TRP C 1 52 ? 35.660 -34.607 63.960 1.00 17.05 52 TRP C O 1
ATOM 2211 N N . PRO C 1 53 ? 36.360 -36.099 65.477 1.00 18.02 53 PRO C N 1
ATOM 2212 C CA . PRO C 1 53 ? 36.317 -35.128 66.578 1.00 18.50 53 PRO C CA 1
ATOM 2213 C C . PRO C 1 53 ? 37.461 -34.124 66.446 1.00 19.04 53 PRO C C 1
ATOM 2214 O O . PRO C 1 53 ? 38.252 -34.209 65.507 1.00 19.00 53 PRO C O 1
ATOM 2218 N N . GLU C 1 54 ? 37.551 -33.186 67.373 1.00 20.24 54 GLU C N 1
ATOM 2219 C CA . GLU C 1 54 ? 38.579 -32.148 67.296 1.00 20.88 54 GLU C CA 1
ATOM 2220 C C . GLU C 1 54 ? 39.978 -32.699 67.583 1.00 20.99 54 GLU C C 1
ATOM 2221 O O . GLU C 1 54 ? 40.971 -32.140 67.116 1.00 21.28 54 GLU C O 1
ATOM 2227 N N . GLN C 1 55 ? 40.055 -33.798 68.330 1.00 20.92 55 GLN C N 1
ATOM 2228 C CA . GLN C 1 55 ? 41.348 -34.345 68.751 1.00 20.97 55 GLN C CA 1
ATOM 2229 C C . GLN C 1 55 ? 42.162 -34.880 67.572 1.00 20.58 55 GLN C C 1
ATOM 2230 O O . GLN C 1 55 ? 41.607 -35.384 66.593 1.00 20.73 55 GLN C O 1
ATOM 2236 N N . THR C 1 56 ? 43.482 -34.763 67.691 1.00 20.18 56 THR C N 1
ATOM 2237 C CA . THR C 1 56 ? 44.421 -35.180 66.650 1.00 19.93 56 THR C CA 1
ATOM 2238 C C . THR C 1 56 ? 44.266 -36.659 66.329 1.00 19.47 56 THR C C 1
ATOM 2239 O O . THR C 1 56 ? 44.176 -37.487 67.239 1.00 19.86 56 THR C O 1
ATOM 2243 N N . ALA C 1 57 ? 44.237 -36.984 65.038 1.00 18.93 57 ALA C N 1
ATOM 2244 C CA . ALA C 1 57 ? 44.160 -38.374 64.597 1.00 18.75 57 ALA C CA 1
ATOM 2245 C C . ALA C 1 57 ? 45.537 -39.016 64.629 1.00 18.22 57 ALA C C 1
ATOM 2246 O O . ALA C 1 57 ? 46.548 -38.352 64.377 1.00 18.34 57 ALA C O 1
ATOM 2248 N N . THR C 1 58 ? 45.554 -40.309 64.933 1.00 17.75 58 THR C N 1
ATOM 2249 C CA . THR C 1 58 ? 46.757 -41.135 64.853 1.00 17.55 58 THR C CA 1
ATOM 2250 C C . THR C 1 58 ? 46.525 -42.248 63.849 1.00 17.19 58 THR C C 1
ATOM 2251 O O . THR C 1 58 ? 45.389 -42.512 63.458 1.00 16.93 58 THR C O 1
ATOM 2255 N N . THR C 1 59 ? 47.593 -42.930 63.452 1.00 17.19 59 THR C N 1
ATOM 2256 C CA . THR C 1 59 ? 47.436 -44.108 62.617 1.00 17.22 59 THR C CA 1
ATOM 2257 C C . THR C 1 59 ? 46.747 -45.180 63.453 1.00 17.06 59 THR C C 1
ATOM 2258 O O . THR C 1 59 ? 46.696 -45.083 64.686 1.00 17.21 59 THR C O 1
ATOM 2262 N N . GLY C 1 60 ? 46.219 -46.193 62.778 1.00 16.82 60 GLY C N 1
ATOM 2263 C CA . GLY C 1 60 ? 45.525 -47.281 63.433 1.00 16.43 60 GLY C CA 1
ATOM 2264 C C . GLY C 1 60 ? 44.262 -47.716 62.711 1.00 16.35 60 GLY C C 1
ATOM 2265 O O . GLY C 1 60 ? 43.936 -47.243 61.620 1.00 15.60 60 GLY C O 1
ATOM 2266 N N . ASP C 1 61 ? 43.554 -48.642 63.344 1.00 15.89 61 ASP C N 1
ATOM 2267 C CA . ASP C 1 61 ? 42.317 -49.166 62.808 1.00 15.79 61 ASP C CA 1
ATOM 2268 C C . ASP C 1 61 ? 41.136 -48.432 63.431 1.00 15.33 61 ASP C C 1
ATOM 2269 O O . ASP C 1 61 ? 41.153 -48.108 64.607 1.00 14.55 61 ASP C O 1
ATOM 2274 N N . TYR C 1 62 ? 40.123 -48.187 62.614 1.00 15.42 62 TYR C N 1
ATOM 2275 C CA . TYR C 1 62 ? 38.934 -47.438 62.987 1.00 15.24 62 TYR C CA 1
ATOM 2276 C C . TYR C 1 62 ? 37.695 -48.120 62.418 1.00 15.71 62 TYR C C 1
ATOM 2277 O O . TYR C 1 62 ? 37.796 -48.966 61.532 1.00 15.46 62 TYR C O 1
ATOM 2286 N N . ARG C 1 63 ? 36.521 -47.776 62.930 1.00 15.66 63 ARG C N 1
ATOM 2287 C CA . ARG C 1 63 ? 35.294 -48.218 62.294 1.00 15.78 63 ARG C CA 1
ATOM 2288 C C . ARG C 1 63 ? 34.178 -47.205 62.430 1.00 15.68 63 ARG C C 1
ATOM 2289 O O . ARG C 1 63 ? 34.014 -46.576 63.467 1.00 14.50 63 ARG C O 1
ATOM 2297 N N . VAL C 1 64 ? 33.450 -47.047 61.333 1.00 15.64 64 VAL C N 1
ATOM 2298 C CA . VAL C 1 64 ? 32.210 -46.292 61.314 1.00 16.63 64 VAL C CA 1
ATOM 2299 C C . VAL C 1 64 ? 31.063 -47.280 61.337 1.00 16.72 64 VAL C C 1
ATOM 2300 O O . VAL C 1 64 ? 31.140 -48.336 60.691 1.00 17.41 64 VAL C O 1
ATOM 2304 N N . VAL C 1 65 ? 30.021 -46.973 62.102 1.00 16.31 65 VAL C N 1
ATOM 2305 C CA . VAL C 1 65 ? 28.835 -47.814 62.144 1.00 16.51 65 VAL C CA 1
ATOM 2306 C C . VAL C 1 65 ? 27.644 -46.977 61.738 1.00 16.56 65 VAL C C 1
ATOM 2307 O O . VAL C 1 65 ? 27.257 -46.059 62.453 1.00 16.72 65 VAL C O 1
ATOM 2311 N N . PHE C 1 66 ? 27.090 -47.287 60.568 1.00 16.33 66 PHE C N 1
ATOM 2312 C CA . PHE C 1 66 ? 25.919 -46.612 60.042 1.00 15.88 66 PHE C CA 1
ATOM 2313 C C . PHE C 1 66 ? 24.720 -47.323 60.639 1.00 15.83 66 PHE C C 1
ATOM 2314 O O . PHE C 1 66 ? 24.596 -48.542 60.479 1.00 17.07 66 PHE C O 1
ATOM 2322 N N . LYS C 1 67 ? 23.866 -46.592 61.344 1.00 16.21 67 LYS C N 1
ATOM 2323 C CA . LYS C 1 67 ? 22.722 -47.176 62.048 1.00 16.55 67 LYS C CA 1
ATOM 2324 C C . LYS C 1 67 ? 21.532 -47.270 61.092 1.00 16.60 67 LYS C C 1
ATOM 2325 O O . LYS C 1 67 ? 20.519 -46.606 61.262 1.00 16.74 67 LYS C O 1
ATOM 2331 N N . THR C 1 68 ? 21.689 -48.112 60.073 1.00 16.72 68 THR C N 1
ATOM 2332 C CA . THR C 1 68 ? 20.715 -48.240 58.994 1.00 17.04 68 THR C CA 1
ATOM 2333 C C . THR C 1 68 ? 19.473 -49.016 59.422 1.00 17.22 68 THR C C 1
ATOM 2334 O O . THR C 1 68 ? 18.385 -48.801 58.884 1.00 17.50 68 THR C O 1
ATOM 2338 N N . GLY C 1 69 ? 19.625 -49.957 60.354 1.00 17.23 69 GLY C N 1
ATOM 2339 C CA . GLY C 1 69 ? 18.477 -50.695 60.853 1.00 17.12 69 GLY C CA 1
ATOM 2340 C C . GLY C 1 69 ? 17.385 -49.749 61.323 1.00 17.48 69 GLY C C 1
ATOM 2341 O O . GLY C 1 69 ? 16.218 -49.897 60.965 1.00 17.36 69 GLY C O 1
ATOM 2342 N N . ASP C 1 70 ? 17.787 -48.758 62.112 1.00 17.78 70 ASP C N 1
ATOM 2343 C CA . ASP C 1 70 ? 16.876 -47.734 62.621 1.00 17.96 70 ASP C CA 1
ATOM 2344 C C . ASP C 1 70 ? 16.267 -46.906 61.482 1.00 17.29 70 ASP C C 1
ATOM 2345 O O . ASP C 1 70 ? 15.073 -46.593 61.492 1.00 17.05 70 ASP C O 1
ATOM 2350 N N . TYR C 1 71 ? 17.102 -46.565 60.504 1.00 16.91 71 TYR C N 1
ATOM 2351 C CA . TYR C 1 71 ? 16.676 -45.806 59.334 1.00 16.22 71 TYR C CA 1
ATOM 2352 C C . TYR C 1 71 ? 15.522 -46.501 58.635 1.00 15.85 71 TYR C C 1
ATOM 2353 O O . TYR C 1 71 ? 14.507 -45.875 58.357 1.00 15.68 71 TYR C O 1
ATOM 2362 N N . PHE C 1 72 ? 15.648 -47.802 58.385 1.00 15.15 72 PHE C N 1
ATOM 2363 C CA . PHE C 1 72 ? 14.575 -48.538 57.715 1.00 15.30 72 PHE C CA 1
ATOM 2364 C C . PHE C 1 72 ? 13.351 -48.758 58.618 1.00 15.58 72 PHE C C 1
ATOM 2365 O O . PHE C 1 72 ? 12.218 -48.684 58.145 1.00 15.09 72 PHE C O 1
ATOM 2373 N N . LYS C 1 73 ? 13.580 -49.003 59.907 1.00 15.43 73 LYS C N 1
ATOM 2374 C CA . LYS C 1 73 ? 12.493 -49.253 60.856 1.00 16.13 73 LYS C CA 1
ATOM 2375 C C . LYS C 1 73 ? 11.568 -48.038 60.994 1.00 15.93 73 LYS C C 1
ATOM 2376 O O . LYS C 1 73 ? 10.391 -48.193 61.292 1.00 16.46 73 LYS C O 1
ATOM 2382 N N . LYS C 1 74 ? 12.101 -46.839 60.763 1.00 16.15 74 LYS C N 1
ATOM 2383 C CA . LYS C 1 74 ? 11.298 -45.617 60.802 1.00 16.32 74 LYS C CA 1
ATOM 2384 C C . LYS C 1 74 ? 10.344 -45.561 59.613 1.00 16.55 74 LYS C C 1
ATOM 2385 O O . LYS C 1 74 ? 9.310 -44.916 59.686 1.00 16.27 74 LYS C O 1
ATOM 2391 N N . GLN C 1 75 ? 10.711 -46.221 58.517 1.00 16.70 75 GLN C N 1
ATOM 2392 C CA . GLN C 1 75 ? 9.855 -46.328 57.334 1.00 16.85 75 GLN C CA 1
ATOM 2393 C C . GLN C 1 75 ? 8.974 -47.590 57.342 1.00 16.65 75 GLN C C 1
ATOM 2394 O O . GLN C 1 75 ? 8.319 -47.884 56.345 1.00 16.58 75 GLN C O 1
ATOM 2400 N N . ASN C 1 76 ? 8.955 -48.316 58.463 1.00 16.16 76 ASN C N 1
ATOM 2401 C CA . ASN C 1 76 ? 8.282 -49.616 58.572 1.00 16.06 76 ASN C CA 1
ATOM 2402 C C . ASN C 1 76 ? 8.771 -50.599 57.498 1.00 15.38 76 ASN C C 1
ATOM 2403 O O . ASN C 1 76 ? 7.990 -51.314 56.873 1.00 14.52 76 ASN C O 1
ATOM 2408 N N . LEU C 1 77 ? 10.083 -50.598 57.299 1.00 15.63 77 LEU C N 1
ATOM 2409 C CA . LEU C 1 77 ? 10.759 -51.506 56.379 1.00 15.82 77 LEU C CA 1
ATOM 2410 C C . LEU C 1 77 ? 11.760 -52.389 57.123 1.00 15.72 77 LEU C C 1
ATOM 2411 O O . LEU C 1 77 ? 12.482 -51.927 58.012 1.00 15.35 77 LEU C O 1
ATOM 2416 N N . GLU C 1 78 ? 11.794 -53.663 56.752 1.00 16.04 78 GLU C N 1
ATOM 2417 C CA . GLU C 1 78 ? 12.736 -54.605 57.331 1.00 16.43 78 GLU C CA 1
ATOM 2418 C C . GLU C 1 78 ? 14.058 -54.500 56.607 1.00 16.19 78 GLU C C 1
ATOM 2419 O O . GLU C 1 78 ? 14.127 -54.036 55.469 1.00 16.14 78 GLU C O 1
ATOM 2425 N N . SER C 1 79 ? 15.110 -54.932 57.285 1.00 15.41 79 SER C N 1
ATOM 2426 C CA . SER C 1 79 ? 16.431 -54.985 56.693 1.00 15.41 79 SER C CA 1
ATOM 2427 C C . SER C 1 79 ? 17.167 -56.201 57.235 1.00 15.08 79 SER C C 1
ATOM 2428 O O . SER C 1 79 ? 16.892 -56.654 58.346 1.00 14.49 79 SER C O 1
ATOM 2431 N N . PHE C 1 80 ? 18.094 -56.726 56.443 1.00 14.56 80 PHE C N 1
ATOM 2432 C CA . PHE C 1 80 ? 18.972 -57.817 56.870 1.00 14.51 80 PHE C CA 1
ATOM 2433 C C . PHE C 1 80 ? 19.916 -57.433 58.004 1.00 14.42 80 PHE C C 1
ATOM 2434 O O . PHE C 1 80 ? 20.277 -58.281 58.798 1.00 13.41 80 PHE C O 1
ATOM 2442 N N . PHE C 1 81 ? 20.309 -56.161 58.051 1.00 14.20 81 PHE C N 1
ATOM 2443 C CA . PHE C 1 81 ? 21.374 -55.687 58.920 1.00 14.69 81 PHE C CA 1
ATOM 2444 C C . PHE C 1 81 ? 20.798 -54.822 60.044 1.00 14.91 81 PHE C C 1
ATOM 2445 O O . PHE C 1 81 ? 20.082 -53.855 59.773 1.00 14.93 81 PHE C O 1
ATOM 2453 N N . PRO C 1 82 ? 21.058 -55.162 61.302 1.00 14.99 82 PRO C N 1
ATOM 2454 C CA . PRO C 1 82 ? 20.677 -54.246 62.395 1.00 15.54 82 PRO C CA 1
ATOM 2455 C C . PRO C 1 82 ? 21.389 -52.896 62.255 1.00 15.46 82 PRO C C 1
ATOM 2456 O O . PRO C 1 82 ? 20.830 -51.853 62.597 1.00 16.46 82 PRO C O 1
ATOM 2460 N N . GLU C 1 83 ? 22.622 -52.956 61.762 1.00 15.58 83 GLU C N 1
ATOM 2461 C CA . GLU C 1 83 ? 23.460 -51.810 61.469 1.00 15.89 83 GLU C CA 1
ATOM 2462 C C . GLU C 1 83 ? 24.617 -52.301 60.584 1.00 15.45 83 GLU C C 1
ATOM 2463 O O . GLU C 1 83 ? 24.797 -53.514 60.380 1.00 15.56 83 GLU C O 1
ATOM 2469 N N . ILE C 1 84 ? 25.403 -51.368 60.068 1.00 14.83 84 ILE C N 1
ATOM 2470 C CA . ILE C 1 84 ? 26.473 -51.674 59.142 1.00 15.17 84 ILE C CA 1
ATOM 2471 C C . ILE C 1 84 ? 27.789 -51.079 59.602 1.00 14.87 84 ILE C C 1
ATOM 2472 O O . ILE C 1 84 ? 28.027 -49.876 59.466 1.00 15.01 84 ILE C O 1
ATOM 2477 N N . PRO C 1 85 ? 28.649 -51.923 60.149 1.00 14.68 85 PRO C N 1
ATOM 2478 C CA . PRO C 1 85 ? 29.995 -51.503 60.501 1.00 14.94 85 PRO C CA 1
ATOM 2479 C C . PRO C 1 85 ? 30.909 -51.581 59.300 1.00 15.45 85 PRO C C 1
ATOM 2480 O O . PRO C 1 85 ? 30.816 -52.531 58.511 1.00 15.72 85 PRO C O 1
ATOM 2484 N N . VAL C 1 86 ? 31.802 -50.616 59.180 1.00 15.05 86 VAL C N 1
ATOM 2485 C CA . VAL C 1 86 ? 32.847 -50.650 58.184 1.00 15.33 86 VAL C CA 1
ATOM 2486 C C . VAL C 1 86 ? 34.165 -50.301 58.875 1.00 15.27 86 VAL C C 1
ATOM 2487 O O . VAL C 1 86 ? 34.318 -49.218 59.442 1.00 14.56 86 VAL C O 1
ATOM 2491 N N . GLU C 1 87 ? 35.107 -51.253 58.846 1.00 15.27 87 GLU C N 1
ATOM 2492 C CA . GLU C 1 87 ? 36.440 -51.147 59.459 1.00 16.27 87 GLU C CA 1
ATOM 2493 C C . GLU C 1 87 ? 37.486 -50.720 58.421 1.00 16.71 87 GLU C C 1
ATOM 2494 O O . GLU C 1 87 ? 37.395 -51.145 57.267 1.00 17.05 87 GLU C O 1
ATOM 2500 N N . PHE C 1 88 ? 38.439 -49.880 58.789 1.00 16.82 88 PHE C N 1
ATOM 2501 C CA . PHE C 1 88 ? 39.401 -49.396 57.799 1.00 17.19 88 PHE C CA 1
ATOM 2502 C C . PHE C 1 88 ? 40.744 -48.902 58.346 1.00 17.27 88 PHE C C 1
ATOM 2503 O O . PHE C 1 88 ? 40.836 -48.476 59.499 1.00 16.77 88 PHE C O 1
ATOM 2511 N N . HIS C 1 89 ? 41.787 -48.971 57.543 1.00 17.91 89 HIS C N 1
ATOM 2512 C CA . HIS C 1 89 ? 43.106 -48.512 57.982 1.00 18.43 89 HIS C CA 1
ATOM 2513 C C . HIS C 1 89 ? 43.398 -47.027 57.672 1.00 18.35 89 HIS C C 1
ATOM 2514 O O . HIS C 1 89 ? 43.081 -46.548 56.571 1.00 18.30 89 HIS C O 1
ATOM 2521 N N . ILE C 1 90 ? 44.001 -46.319 58.655 1.00 18.48 90 ILE C N 1
ATOM 2522 C CA . ILE C 1 90 ? 44.487 -44.933 58.467 1.00 18.46 90 ILE C CA 1
ATOM 2523 C C . ILE C 1 90 ? 45.972 -45.010 58.678 1.00 18.37 90 ILE C C 1
ATOM 2524 O O . ILE C 1 90 ? 46.452 -45.072 59.811 1.00 18.56 90 ILE C O 1
ATOM 2529 N N . ASN C 1 91 ? 46.682 -45.009 57.564 1.00 18.40 91 ASN C N 1
ATOM 2530 C CA . ASN C 1 91 ? 48.148 -45.098 57.564 1.00 18.92 91 ASN C CA 1
ATOM 2531 C C . ASN C 1 91 ? 48.817 -43.723 57.498 1.00 18.93 91 ASN C C 1
ATOM 2532 O O . ASN C 1 91 ? 49.946 -43.555 57.945 1.00 18.77 91 ASN C O 1
ATOM 2537 N N . LYS C 1 92 ? 48.111 -42.749 56.924 1.00 19.24 92 LYS C N 1
ATOM 2538 C CA . LYS C 1 92 ? 48.620 -41.390 56.743 1.00 19.17 92 LYS C CA 1
ATOM 2539 C C . LYS C 1 92 ? 47.586 -40.436 57.310 1.00 18.96 92 LYS C C 1
ATOM 2540 O O . LYS C 1 92 ? 46.499 -40.310 56.753 1.00 18.98 92 LYS C O 1
ATOM 2546 N N . VAL C 1 93 ? 47.913 -39.775 58.419 1.00 18.65 93 VAL C N 1
ATOM 2547 C CA . VAL C 1 93 ? 46.949 -38.907 59.102 1.00 18.78 93 VAL C CA 1
ATOM 2548 C C . VAL C 1 93 ? 46.723 -37.577 58.372 1.00 18.78 93 VAL C C 1
ATOM 2549 O O . VAL C 1 93 ? 45.787 -36.848 58.695 1.00 18.53 93 VAL C O 1
ATOM 2553 N N . ASN C 1 94 ? 47.590 -37.265 57.409 1.00 19.18 94 ASN C N 1
ATOM 2554 C CA . ASN C 1 94 ? 47.479 -36.045 56.613 1.00 19.19 94 ASN C CA 1
ATOM 2555 C C . ASN C 1 94 ? 46.536 -36.179 55.420 1.00 18.95 94 ASN C C 1
ATOM 2556 O O . ASN C 1 94 ? 46.240 -35.181 54.758 1.00 19.51 94 ASN C O 1
ATOM 2561 N N . GLU C 1 95 ? 46.086 -37.403 55.147 1.00 18.17 95 GLU C N 1
ATOM 2562 C CA . GLU C 1 95 ? 45.229 -37.694 54.002 1.00 17.79 95 GLU C CA 1
ATOM 2563 C C . GLU C 1 95 ? 43.738 -37.547 54.332 1.00 17.23 95 GLU C C 1
ATOM 2564 O O . GLU C 1 95 ? 43.330 -37.487 55.503 1.00 17.08 95 GLU C O 1
ATOM 2570 N N . HIS C 1 96 ? 42.936 -37.494 53.269 1.00 16.15 96 HIS C N 1
ATOM 2571 C CA . HIS C 1 96 ? 41.486 -37.447 53.368 1.00 15.49 96 HIS C CA 1
ATOM 2572 C C . HIS C 1 96 ? 40.960 -38.860 53.176 1.00 14.90 96 HIS C C 1
ATOM 2573 O O . HIS C 1 96 ? 41.355 -39.545 52.233 1.00 14.70 96 HIS C O 1
ATOM 2580 N N . TYR C 1 97 ? 40.079 -39.281 54.078 1.00 14.63 97 TYR C N 1
ATOM 2581 C CA . TYR C 1 97 ? 39.444 -40.593 54.017 1.00 14.21 97 TYR C CA 1
ATOM 2582 C C . TYR C 1 97 ? 37.942 -40.424 53.853 1.00 14.44 97 TYR C C 1
ATOM 2583 O O . TYR C 1 97 ? 37.307 -39.727 54.628 1.00 13.65 97 TYR C O 1
ATOM 2592 N N . HIS C 1 98 ? 37.390 -41.061 52.827 1.00 14.26 98 HIS C N 1
ATOM 2593 C CA . HIS C 1 98 ? 35.971 -40.943 52.515 1.00 14.73 98 HIS C CA 1
ATOM 2594 C C . HIS C 1 98 ? 35.403 -42.344 52.388 1.00 14.54 98 HIS C C 1
ATOM 2595 O O . HIS C 1 98 ? 35.937 -43.143 51.619 1.00 15.02 98 HIS C O 1
ATOM 2602 N N . VAL C 1 99 ? 34.333 -42.631 53.137 1.00 14.20 99 VAL C N 1
ATOM 2603 C CA . VAL C 1 99 ? 33.696 -43.941 53.151 1.00 14.61 99 VAL C CA 1
ATOM 2604 C C . VAL C 1 99 ? 32.201 -43.803 52.850 1.00 14.40 99 VAL C C 1
ATOM 2605 O O . VAL C 1 99 ? 31.397 -43.568 53.769 1.00 14.45 99 VAL C O 1
ATOM 2609 N N . PRO C 1 100 ? 31.834 -43.878 51.575 1.00 14.25 100 PRO C N 1
ATOM 2610 C CA . PRO C 1 100 ? 30.420 -43.923 51.196 1.00 14.72 100 PRO C CA 1
ATOM 2611 C C . PRO C 1 100 ? 29.805 -45.293 51.476 1.00 14.55 100 PRO C C 1
ATOM 2612 O O . PRO C 1 100 ? 30.492 -46.322 51.513 1.00 15.39 100 PRO C O 1
ATOM 2616 N N . LEU C 1 101 ? 28.494 -45.291 51.655 1.00 14.52 101 LEU C N 1
ATOM 2617 C CA . LEU C 1 101 ? 27.705 -46.501 51.783 1.00 14.57 101 LEU C CA 1
ATOM 2618 C C . LEU C 1 101 ? 26.561 -46.426 50.769 1.00 15.18 101 LEU C C 1
ATOM 2619 O O . LEU C 1 101 ? 25.804 -45.461 50.748 1.00 15.72 101 LEU C O 1
ATOM 2624 N N . LEU C 1 102 ? 26.480 -47.443 49.920 1.00 15.54 102 LEU C N 1
ATOM 2625 C CA . LEU C 1 102 ? 25.371 -47.610 48.991 1.00 15.42 102 LEU C CA 1
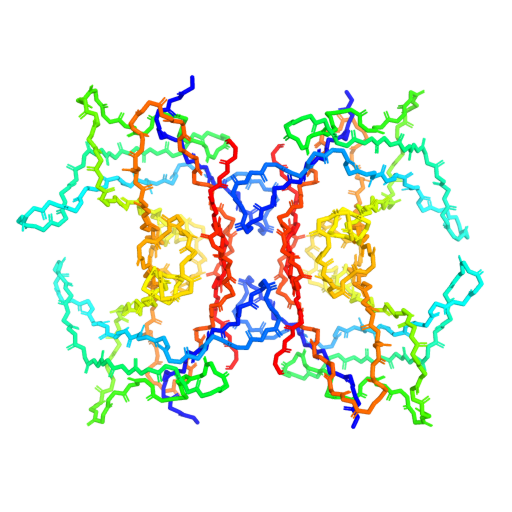ATOM 2626 C C . LEU C 1 102 ? 24.462 -48.656 49.593 1.00 15.01 102 LEU C C 1
ATOM 2627 O O . LEU C 1 102 ? 24.843 -49.809 49.741 1.00 15.11 102 LEU C O 1
ATOM 2632 N N . LEU C 1 103 ? 23.248 -48.241 49.918 1.00 14.75 103 LEU C N 1
ATOM 2633 C CA . LEU C 1 103 ? 22.403 -48.968 50.830 1.00 14.23 103 LEU C CA 1
ATOM 2634 C C . LEU C 1 103 ? 21.126 -49.459 50.164 1.00 14.10 103 LEU C C 1
ATOM 2635 O O . LEU C 1 103 ? 20.380 -48.674 49.565 1.00 14.64 103 LEU C O 1
ATOM 2640 N N . SER C 1 104 ? 20.869 -50.741 50.349 1.00 14.14 104 SER C N 1
ATOM 2641 C CA . SER C 1 104 ? 19.557 -51.352 50.110 1.00 14.07 104 SER C CA 1
ATOM 2642 C C . SER C 1 104 ? 19.160 -52.124 51.378 1.00 14.19 104 SER C C 1
ATOM 2643 O O . SER C 1 104 ? 19.976 -52.308 52.272 1.00 14.04 104 SER C O 1
ATOM 2646 N N . GLN C 1 105 ? 17.908 -52.578 51.453 1.00 13.78 105 GLN C N 1
ATOM 2647 C CA . GLN C 1 105 ? 17.408 -53.289 52.625 1.00 13.98 105 GLN C CA 1
ATOM 2648 C C . GLN C 1 105 ? 18.164 -54.599 52.925 1.00 13.84 105 GLN C C 1
ATOM 2649 O O . GLN C 1 105 ? 18.305 -54.991 54.086 1.00 14.04 105 GLN C O 1
ATOM 2655 N N . TYR C 1 106 ? 18.622 -55.273 51.870 1.00 13.31 106 TYR C N 1
ATOM 2656 C CA . TYR C 1 106 ? 19.257 -56.584 51.977 1.00 13.39 106 TYR C CA 1
ATOM 2657 C C . TYR C 1 106 ? 20.599 -56.666 51.264 1.00 13.61 106 TYR C C 1
ATOM 2658 O O . TYR C 1 106 ? 21.094 -57.760 50.989 1.00 15.09 106 TYR C O 1
ATOM 2667 N N . GLY C 1 107 ? 21.198 -55.505 51.010 1.00 13.60 107 GLY C N 1
ATOM 2668 C CA . GLY C 1 107 ? 22.521 -55.449 50.421 1.00 13.84 107 GLY C CA 1
ATOM 2669 C C . GLY C 1 107 ? 23.103 -54.068 50.546 1.00 13.84 107 GLY C C 1
ATOM 2670 O O . GLY C 1 107 ? 22.376 -53.089 50.673 1.00 14.29 107 GLY C O 1
ATOM 2671 N N . TYR C 1 108 ? 24.425 -54.006 50.546 1.00 13.30 108 TYR C N 1
ATOM 2672 C CA . TYR C 1 108 ? 25.135 -52.741 50.495 1.00 13.69 108 TYR C CA 1
ATOM 2673 C C . TYR C 1 108 ? 26.532 -52.892 49.907 1.00 13.97 108 TYR C C 1
ATOM 2674 O O . TYR C 1 108 ? 27.081 -53.985 49.807 1.00 14.13 108 TYR C O 1
ATOM 2683 N N . SER C 1 109 ? 27.083 -51.744 49.540 1.00 13.93 109 SER C N 1
ATOM 2684 C CA . SER C 1 109 ? 28.431 -51.629 49.011 1.00 14.08 109 SER C CA 1
ATOM 2685 C C . SER C 1 109 ? 29.105 -50.473 49.736 1.00 14.18 109 SER C C 1
ATOM 2686 O O . SER C 1 109 ? 28.473 -49.474 50.074 1.00 14.02 109 SER C O 1
ATOM 2689 N N . THR C 1 110 ? 30.403 -50.601 49.942 1.00 14.04 110 THR C N 1
ATOM 2690 C CA . THR C 1 110 ? 31.196 -49.543 50.527 1.00 14.72 110 THR C CA 1
ATOM 2691 C C . THR C 1 110 ? 32.568 -49.594 49.917 1.00 14.92 110 THR C C 1
ATOM 2692 O O . THR C 1 110 ? 32.961 -50.596 49.303 1.00 14.81 110 THR C O 1
ATOM 2696 N N . TYR C 1 111 ? 33.291 -48.496 50.057 1.00 14.41 111 TYR C N 1
ATOM 2697 C CA . TYR C 1 111 ? 34.588 -48.358 49.403 1.00 14.47 111 TYR C CA 1
ATOM 2698 C C . TYR C 1 111 ? 35.264 -47.121 49.924 1.00 14.78 111 TYR C C 1
ATOM 2699 O O . TYR C 1 111 ? 34.638 -46.305 50.605 1.00 14.26 111 TYR C O 1
ATOM 2708 N N . ARG C 1 112 ? 36.556 -47.003 49.634 1.00 14.44 112 ARG C N 1
ATOM 2709 C CA . ARG C 1 112 ? 37.272 -45.763 49.854 1.00 14.44 112 ARG C CA 1
ATOM 2710 C C . ARG C 1 112 ? 37.027 -44.860 48.656 1.00 14.76 112 ARG C C 1
ATOM 2711 O O . ARG C 1 112 ? 37.452 -45.165 47.547 1.00 14.33 112 ARG C O 1
ATOM 2719 N N . GLY C 1 113 ? 36.331 -43.758 48.900 1.00 15.21 113 GLY C N 1
ATOM 2720 C CA . GLY C 1 113 ? 36.038 -42.767 47.891 1.00 15.45 113 GLY C CA 1
ATOM 2721 C C . GLY C 1 113 ? 37.152 -41.749 47.759 1.00 15.75 113 GLY C C 1
ATOM 2722 O O . GLY C 1 113 ? 38.128 -41.770 48.511 1.00 15.11 113 GLY C O 1
ATOM 2723 N N . SER C 1 114 ? 36.993 -40.913 46.762 1.00 15.30 114 SER C N 1
ATOM 2724 C CA . SER C 1 114 ? 37.889 -39.784 46.566 1.00 15.68 114 SER C CA 1
ATOM 2725 C C . SER C 1 114 ? 37.610 -38.704 47.609 1.00 15.28 114 SER C C 1
ATOM 2726 O O . SER C 1 114 ? 36.563 -38.661 48.248 1.00 14.69 114 SER C O 1
ATOM 2730 N N . GLN D 1 3 ? 20.697 -77.195 53.238 1.00 21.78 3 GLN D N 1
ATOM 2731 C CA . GLN D 1 3 ? 22.011 -76.578 53.548 1.00 21.88 3 GLN D CA 1
ATOM 2732 C C . GLN D 1 3 ? 22.146 -76.271 55.037 1.00 21.39 3 GLN D C 1
ATOM 2733 O O . GLN D 1 3 ? 21.171 -76.322 55.802 1.00 21.50 3 GLN D O 1
ATOM 2739 N N . ASN D 1 4 ? 23.367 -75.935 55.435 1.00 20.48 4 ASN D N 1
ATOM 2740 C CA . ASN D 1 4 ? 23.624 -75.436 56.779 1.00 19.50 4 ASN D CA 1
ATOM 2741 C C . ASN D 1 4 ? 22.879 -74.121 56.961 1.00 18.85 4 ASN D C 1
ATOM 2742 O O . ASN D 1 4 ? 22.652 -73.390 55.983 1.00 19.26 4 ASN D O 1
ATOM 2747 N N . ILE D 1 5 ? 22.490 -73.812 58.195 1.00 17.30 5 ILE D N 1
ATOM 2748 C CA . ILE D 1 5 ? 21.853 -72.529 58.472 1.00 16.63 5 ILE D CA 1
ATOM 2749 C C . ILE D 1 5 ? 22.652 -71.328 57.933 1.00 15.86 5 ILE D C 1
ATOM 2750 O O . ILE D 1 5 ? 22.058 -70.321 57.576 1.00 15.25 5 ILE D O 1
ATOM 2755 N N . LEU D 1 6 ? 23.984 -71.420 57.892 1.00 14.86 6 LEU D N 1
ATOM 2756 C CA . LEU D 1 6 ? 24.813 -70.301 57.439 1.00 14.66 6 LEU D CA 1
ATOM 2757 C C . LEU D 1 6 ? 25.927 -70.729 56.497 1.00 14.96 6 LEU D C 1
ATOM 2758 O O . LEU D 1 6 ? 26.792 -71.538 56.864 1.00 13.74 6 LEU D O 1
ATOM 2763 N N . SER D 1 7 ? 25.890 -70.158 55.289 1.00 14.03 7 SER D N 1
ATOM 2764 C CA . SER D 1 7 ? 26.936 -70.279 54.280 1.00 15.30 7 SER D CA 1
ATOM 2765 C C . SER D 1 7 ? 27.498 -68.905 54.000 1.00 15.40 7 SER D C 1
ATOM 2766 O O . SER D 1 7 ? 26.771 -67.930 54.038 1.00 15.73 7 SER D O 1
ATOM 2769 N N . VAL D 1 8 ? 28.795 -68.837 53.726 1.00 16.08 8 VAL D N 1
ATOM 2770 C CA . VAL D 1 8 ? 29.421 -67.626 53.217 1.00 16.75 8 VAL D CA 1
ATOM 2771 C C . VAL D 1 8 ? 30.374 -68.019 52.107 1.00 17.02 8 VAL D C 1
ATOM 2772 O O . VAL D 1 8 ? 30.883 -69.146 52.077 1.00 16.35 8 VAL D O 1
ATOM 2776 N N . HIS D 1 9 ? 30.559 -67.108 51.157 1.00 17.29 9 HIS D N 1
ATOM 2777 C CA . HIS D 1 9 ? 31.613 -67.256 50.167 1.00 17.21 9 HIS D CA 1
ATOM 2778 C C . HIS D 1 9 ? 32.185 -65.901 49.789 1.00 17.08 9 HIS D C 1
ATOM 2779 O O . HIS D 1 9 ? 31.566 -64.869 50.048 1.00 16.59 9 HIS D O 1
ATOM 2786 N N . ILE D 1 10 ? 33.376 -65.919 49.196 1.00 17.05 10 ILE D N 1
ATOM 2787 C CA . ILE D 1 10 ? 34.066 -64.718 48.782 1.00 16.96 10 ILE D CA 1
ATOM 2788 C C . ILE D 1 10 ? 34.478 -64.865 47.331 1.00 16.65 10 ILE D C 1
ATOM 2789 O O . ILE D 1 10 ? 35.086 -65.868 46.942 1.00 17.18 10 ILE D O 1
ATOM 2794 N N . LEU D 1 11 ? 34.126 -63.873 46.536 1.00 16.38 11 LEU D N 1
ATOM 2795 C CA . LEU D 1 11 ? 34.591 -63.781 45.167 1.00 16.47 11 LEU D CA 1
ATOM 2796 C C . LEU D 1 11 ? 35.508 -62.605 45.080 1.00 15.49 11 LEU D C 1
ATOM 2797 O O . LEU D 1 11 ? 35.120 -61.487 45.418 1.00 15.70 11 LEU D O 1
ATOM 2802 N N . ASN D 1 12 ? 36.737 -62.854 44.644 1.00 14.86 12 ASN D N 1
ATOM 2803 C CA . ASN D 1 12 ? 37.701 -61.796 44.388 1.00 14.26 12 ASN D CA 1
ATOM 2804 C C . ASN D 1 12 ? 37.364 -61.165 43.040 1.00 13.93 12 ASN D C 1
ATOM 2805 O O . ASN D 1 12 ? 37.544 -61.781 42.019 1.00 13.45 12 ASN D O 1
ATOM 2810 N N . GLN D 1 13 ? 36.861 -59.933 43.074 1.00 14.10 13 GLN D N 1
ATOM 2811 C CA . GLN D 1 13 ? 36.459 -59.192 41.870 1.00 14.39 13 GLN D CA 1
ATOM 2812 C C . GLN D 1 13 ? 37.620 -58.712 41.006 1.00 13.47 13 GLN D C 1
ATOM 2813 O O . GLN D 1 13 ? 37.408 -58.224 39.902 1.00 12.87 13 GLN D O 1
ATOM 2819 N N . GLN D 1 14 ? 38.836 -58.792 41.529 1.00 13.56 14 GLN D N 1
ATOM 2820 C CA . GLN D 1 14 ? 40.041 -58.390 40.804 1.00 13.75 14 GLN D CA 1
ATOM 2821 C C . GLN D 1 14 ? 40.595 -59.517 39.932 1.00 14.26 14 GLN D C 1
ATOM 2822 O O . GLN D 1 14 ? 41.221 -59.264 38.907 1.00 13.67 14 GLN D O 1
ATOM 2828 N N . THR D 1 15 ? 40.368 -60.757 40.363 1.00 14.90 15 THR D N 1
ATOM 2829 C CA . THR D 1 15 ? 40.770 -61.941 39.594 1.00 15.40 15 THR D CA 1
ATOM 2830 C C . THR D 1 15 ? 39.585 -62.647 38.932 1.00 15.14 15 THR D C 1
ATOM 2831 O O . THR D 1 15 ? 39.778 -63.481 38.048 1.00 15.55 15 THR D O 1
ATOM 2835 N N . GLY D 1 16 ? 38.374 -62.324 39.369 1.00 14.93 16 GLY D N 1
ATOM 2836 C CA . GLY D 1 16 ? 37.170 -63.021 38.946 1.00 15.21 16 GLY D CA 1
ATOM 2837 C C . GLY D 1 16 ? 37.145 -64.479 39.365 1.00 15.28 16 GLY D C 1
ATOM 2838 O O . GLY D 1 16 ? 36.498 -65.307 38.724 1.00 16.36 16 GLY D O 1
ATOM 2839 N N . LYS D 1 17 ? 37.853 -64.781 40.448 1.00 15.49 17 LYS D N 1
ATOM 2840 C CA . LYS D 1 17 ? 37.965 -66.133 40.987 1.00 15.68 17 LYS D CA 1
ATOM 2841 C C . LYS D 1 17 ? 37.646 -66.094 42.481 1.00 15.74 17 LYS D C 1
ATOM 2842 O O . LYS D 1 17 ? 37.767 -65.033 43.119 1.00 15.25 17 LYS D O 1
ATOM 2848 N N . PRO D 1 18 ? 37.287 -67.235 43.067 1.00 15.47 18 PRO D N 1
ATOM 2849 C CA . PRO D 1 18 ? 37.046 -67.267 44.511 1.00 15.17 18 PRO D CA 1
ATOM 2850 C C . PRO D 1 18 ? 38.285 -66.939 45.347 1.00 14.79 18 PRO D C 1
ATOM 2851 O O . PRO D 1 18 ? 39.404 -67.138 44.906 1.00 13.29 18 PRO D O 1
ATOM 2855 N N . ALA D 1 19 ? 38.062 -66.416 46.548 1.00 14.85 19 ALA D N 1
ATOM 2856 C CA . ALA D 1 19 ? 39.133 -66.104 47.485 1.00 15.39 19 ALA D CA 1
ATOM 2857 C C . ALA D 1 19 ? 39.274 -67.311 48.415 1.00 15.78 19 ALA D C 1
ATOM 2858 O O . ALA D 1 19 ? 38.408 -67.547 49.257 1.00 16.30 19 ALA D O 1
ATOM 2860 N N . ALA D 1 20 ? 40.346 -68.081 48.229 1.00 16.35 20 ALA D N 1
ATOM 2861 C CA . ALA D 1 20 ? 40.585 -69.313 48.974 1.00 16.45 20 ALA D CA 1
ATOM 2862 C C . ALA D 1 20 ? 41.352 -69.051 50.258 1.00 17.47 20 ALA D C 1
ATOM 2863 O O . ALA D 1 20 ? 42.107 -68.084 50.367 1.00 17.68 20 ALA D O 1
ATOM 2865 N N . ASP D 1 21 ? 41.150 -69.938 51.226 1.00 17.69 21 ASP D N 1
ATOM 2866 C CA . ASP D 1 21 ? 41.887 -69.920 52.488 1.00 18.02 21 ASP D CA 1
ATOM 2867 C C . ASP D 1 21 ? 41.803 -68.576 53.231 1.00 17.31 21 ASP D C 1
ATOM 2868 O O . ASP D 1 21 ? 42.795 -68.110 53.801 1.00 18.01 21 ASP D O 1
ATOM 2873 N N . VAL D 1 22 ? 40.622 -67.971 53.225 1.00 16.37 22 VAL D N 1
ATOM 2874 C CA . VAL D 1 22 ? 40.369 -66.754 53.978 1.00 16.31 22 VAL D CA 1
ATOM 2875 C C . VAL D 1 22 ? 39.673 -67.175 55.265 1.00 16.36 22 VAL D C 1
ATOM 2876 O O . VAL D 1 22 ? 38.653 -67.839 55.217 1.00 16.66 22 VAL D O 1
ATOM 2880 N N . THR D 1 23 ? 40.226 -66.770 56.397 1.00 15.94 23 THR D N 1
ATOM 2881 C CA . THR D 1 23 ? 39.616 -67.023 57.694 1.00 15.65 23 THR D CA 1
ATOM 2882 C C . THR D 1 23 ? 38.332 -66.204 57.852 1.00 15.34 23 THR D C 1
ATOM 2883 O O . THR D 1 23 ? 38.299 -65.033 57.485 1.00 15.51 23 THR D O 1
ATOM 2887 N N . VAL D 1 24 ? 37.279 -66.822 58.381 1.00 15.09 24 VAL D N 1
ATOM 2888 C CA . VAL D 1 24 ? 36.011 -66.145 58.671 1.00 14.98 24 VAL D CA 1
ATOM 2889 C C . VAL D 1 24 ? 35.516 -66.602 60.042 1.00 14.87 24 VAL D C 1
ATOM 2890 O O . VAL D 1 24 ? 35.445 -67.801 60.315 1.00 13.99 24 VAL D O 1
ATOM 2894 N N . THR D 1 25 ? 35.209 -65.653 60.917 1.00 14.18 25 THR D N 1
ATOM 2895 C CA . THR D 1 25 ? 34.628 -65.956 62.219 1.00 14.34 25 THR D CA 1
ATOM 2896 C C . THR D 1 25 ? 33.140 -65.694 62.229 1.00 14.31 25 THR D C 1
ATOM 2897 O O . THR D 1 25 ? 32.615 -64.941 61.415 1.00 14.09 25 THR D O 1
ATOM 2901 N N . LEU D 1 26 ? 32.474 -66.338 63.172 1.00 13.81 26 LEU D N 1
ATOM 2902 C CA . LEU D 1 26 ? 31.068 -66.124 63.448 1.00 13.97 26 LEU D CA 1
ATOM 2903 C C . LEU D 1 26 ? 30.924 -65.798 64.926 1.00 13.83 26 LEU D C 1
ATOM 2904 O O . LEU D 1 26 ? 31.432 -66.532 65.787 1.00 13.82 26 LEU D O 1
ATOM 2909 N N . GLU D 1 27 ? 30.214 -64.717 65.219 1.00 13.44 27 GLU D N 1
ATOM 2910 C CA . GLU D 1 27 ? 29.976 -64.300 66.590 1.00 13.89 27 GLU D CA 1
ATOM 2911 C C . GLU D 1 27 ? 28.496 -64.052 66.793 1.00 14.11 27 GLU D C 1
ATOM 2912 O O . GLU D 1 27 ? 27.799 -63.689 65.845 1.00 14.10 27 GLU D O 1
ATOM 2918 N N . LYS D 1 28 ? 28.049 -64.232 68.031 1.00 14.53 28 LYS D N 1
ATOM 2919 C CA . LYS D 1 28 ? 26.688 -63.909 68.453 1.00 15.10 28 LYS D CA 1
ATOM 2920 C C . LYS D 1 28 ? 26.728 -62.664 69.315 1.00 14.74 28 LYS D C 1
ATOM 2921 O O . LYS D 1 28 ? 27.606 -62.526 70.164 1.00 13.89 28 LYS D O 1
ATOM 2927 N N . LYS D 1 29 ? 25.776 -61.756 69.106 1.00 14.99 29 LYS D N 1
ATOM 2928 C CA . LYS D 1 29 ? 25.636 -60.601 69.976 1.00 16.00 29 LYS D CA 1
ATOM 2929 C C . LYS D 1 29 ? 25.263 -61.118 71.356 1.00 15.62 29 LYS D C 1
ATOM 2930 O O . LYS D 1 29 ? 24.384 -61.949 71.496 1.00 16.14 29 LYS D O 1
ATOM 2936 N N . ALA D 1 30 ? 25.959 -60.643 72.372 1.00 16.76 30 ALA D N 1
ATOM 2937 C CA . ALA D 1 30 ? 25.650 -61.018 73.754 1.00 17.00 30 ALA D CA 1
ATOM 2938 C C . ALA D 1 30 ? 25.724 -59.765 74.596 1.00 17.90 30 ALA D C 1
ATOM 2939 O O . ALA D 1 30 ? 26.803 -59.230 74.809 1.00 18.13 30 ALA D O 1
ATOM 2941 N N . ASP D 1 31 ? 24.567 -59.310 75.065 1.00 18.60 31 ASP D N 1
ATOM 2942 C CA . ASP D 1 31 ? 24.439 -58.006 75.704 1.00 18.89 31 ASP D CA 1
ATOM 2943 C C . ASP D 1 31 ? 25.115 -56.925 74.839 1.00 19.52 31 ASP D C 1
ATOM 2944 O O . ASP D 1 31 ? 24.749 -56.776 73.663 1.00 20.25 31 ASP D O 1
ATOM 2949 N N . ASN D 1 32 ? 26.106 -56.211 75.375 1.00 19.83 32 ASN D N 1
ATOM 2950 C CA . ASN D 1 32 ? 26.761 -55.149 74.613 1.00 20.41 32 ASN D CA 1
ATOM 2951 C C . ASN D 1 32 ? 28.016 -55.605 73.844 1.00 20.46 32 ASN D C 1
ATOM 2952 O O . ASN D 1 32 ? 28.600 -54.823 73.079 1.00 20.18 32 ASN D O 1
ATOM 2957 N N . GLY D 1 33 ? 28.399 -56.871 74.021 1.00 19.50 33 GLY D N 1
ATOM 2958 C CA . GLY D 1 33 ? 29.536 -57.443 73.324 1.00 19.11 33 GLY D CA 1
ATOM 2959 C C . GLY D 1 33 ? 29.181 -58.539 72.332 1.00 18.63 33 GLY D C 1
ATOM 2960 O O . GLY D 1 33 ? 28.064 -58.606 71.826 1.00 17.39 33 GLY D O 1
ATOM 2961 N N . TRP D 1 34 ? 30.173 -59.383 72.053 1.00 18.31 34 TRP D N 1
ATOM 2962 C CA . TRP D 1 34 ? 30.073 -60.459 71.075 1.00 17.86 34 TRP D CA 1
ATOM 2963 C C . TRP D 1 34 ? 30.770 -61.716 71.606 1.00 17.68 34 TRP D C 1
ATOM 2964 O O . TRP D 1 34 ? 31.791 -61.627 72.279 1.00 17.97 34 TRP D O 1
ATOM 2975 N N . LEU D 1 35 ? 30.198 -62.876 71.299 1.00 17.68 35 LEU D N 1
ATOM 2976 C CA . LEU D 1 35 ? 30.727 -64.178 71.697 1.00 17.38 35 LEU D CA 1
ATOM 2977 C C . LEU D 1 35 ? 31.050 -64.971 70.428 1.00 17.21 35 LEU D C 1
ATOM 2978 O O . LEU D 1 35 ? 30.186 -65.140 69.582 1.00 16.29 35 LEU D O 1
ATOM 2983 N N . GLN D 1 36 ? 32.273 -65.476 70.301 1.00 17.31 36 GLN D N 1
ATOM 2984 C CA . GLN D 1 36 ? 32.639 -66.248 69.119 1.00 17.46 36 GLN D CA 1
ATOM 2985 C C . GLN D 1 36 ? 32.030 -67.631 69.206 1.00 16.75 36 GLN D C 1
ATOM 2986 O O . GLN D 1 36 ? 32.077 -68.281 70.245 1.00 16.65 36 GLN D O 1
ATOM 2992 N N . LEU D 1 37 ? 31.444 -68.056 68.097 1.00 16.01 37 LEU D N 1
ATOM 2993 C CA . LEU D 1 37 ? 30.817 -69.359 67.980 1.00 16.20 37 LEU D CA 1
ATOM 2994 C C . LEU D 1 37 ? 31.655 -70.298 67.119 1.00 15.63 37 LEU D C 1
ATOM 2995 O O . LEU D 1 37 ? 31.686 -71.508 67.359 1.00 15.67 37 LEU D O 1
ATOM 3000 N N . ASN D 1 38 ? 32.322 -69.750 66.112 1.00 15.40 38 ASN D N 1
ATOM 3001 C CA . ASN D 1 38 ? 33.106 -70.566 65.197 1.00 15.20 38 ASN D CA 1
ATOM 3002 C C . ASN D 1 38 ? 34.101 -69.736 64.415 1.00 15.14 38 ASN D C 1
ATOM 3003 O O . ASN D 1 38 ? 34.009 -68.503 64.356 1.00 14.43 38 ASN D O 1
ATOM 3008 N N . THR D 1 39 ? 35.076 -70.437 63.857 1.00 14.95 39 THR D N 1
ATOM 3009 C CA . THR D 1 39 ? 36.029 -69.890 62.912 1.00 15.52 39 THR D CA 1
ATOM 3010 C C . THR D 1 39 ? 36.348 -70.996 61.899 1.00 14.87 39 THR D C 1
ATOM 3011 O O . THR D 1 39 ? 36.465 -72.165 62.240 1.00 14.68 39 THR D O 1
ATOM 3015 N N . ALA D 1 40 ? 36.456 -70.613 60.642 1.00 14.90 40 ALA D N 1
ATOM 3016 C CA . ALA D 1 40 ? 36.661 -71.557 59.559 1.00 15.21 40 ALA D CA 1
ATOM 3017 C C . ALA D 1 40 ? 37.359 -70.827 58.438 1.00 15.30 40 ALA D C 1
ATOM 3018 O O . ALA D 1 40 ? 37.509 -69.610 58.496 1.00 15.49 40 ALA D O 1
ATOM 3020 N N . LYS D 1 41 ? 37.798 -71.567 57.426 1.00 15.55 41 LYS D N 1
ATOM 3021 C CA . LYS D 1 41 ? 38.518 -70.986 56.302 1.00 15.83 41 LYS D CA 1
ATOM 3022 C C . LYS D 1 41 ? 37.801 -71.336 55.011 1.00 15.71 41 LYS D C 1
ATOM 3023 O O . LYS D 1 41 ? 37.313 -72.449 54.850 1.00 14.92 41 LYS D O 1
ATOM 3029 N N . THR D 1 42 ? 37.707 -70.372 54.103 1.00 15.91 42 THR D N 1
ATOM 3030 C CA . THR D 1 42 ? 37.088 -70.644 52.821 1.00 16.24 42 THR D CA 1
ATOM 3031 C C . THR D 1 42 ? 37.886 -71.744 52.126 1.00 15.55 42 THR D C 1
ATOM 3032 O O . THR D 1 42 ? 39.121 -71.802 52.217 1.00 15.88 42 THR D O 1
ATOM 3036 N N . ASP D 1 43 ? 37.169 -72.612 51.431 1.00 15.59 43 ASP D N 1
ATOM 3037 C CA . ASP D 1 43 ? 37.782 -73.736 50.726 1.00 15.33 43 ASP D CA 1
ATOM 3038 C C . ASP D 1 43 ? 38.315 -73.241 49.375 1.00 15.53 43 ASP D C 1
ATOM 3039 O O . ASP D 1 43 ? 38.350 -72.035 49.137 1.00 14.20 43 ASP D O 1
ATOM 3044 N N . LYS D 1 44 ? 38.728 -74.160 48.505 1.00 15.84 44 LYS D N 1
ATOM 3045 C CA . LYS D 1 44 ? 39.325 -73.804 47.213 1.00 16.52 44 LYS D CA 1
ATOM 3046 C C . LYS D 1 44 ? 38.358 -73.074 46.264 1.00 16.78 44 LYS D C 1
ATOM 3047 O O . LYS D 1 44 ? 38.791 -72.401 45.333 1.00 17.20 44 LYS D O 1
ATOM 3053 N N . ASP D 1 45 ? 37.058 -73.246 46.485 1.00 17.09 45 ASP D N 1
ATOM 3054 C CA . ASP D 1 45 ? 36.028 -72.485 45.770 1.00 17.40 45 ASP D CA 1
ATOM 3055 C C . ASP D 1 45 ? 35.579 -71.217 46.486 1.00 17.24 45 ASP D C 1
ATOM 3056 O O . ASP D 1 45 ? 34.552 -70.642 46.130 1.00 17.57 45 ASP D O 1
ATOM 3061 N N . GLY D 1 46 ? 36.360 -70.749 47.456 1.00 16.72 46 GLY D N 1
ATOM 3062 C CA . GLY D 1 46 ? 36.027 -69.546 48.199 1.00 16.34 46 GLY D CA 1
ATOM 3063 C C . GLY D 1 46 ? 34.832 -69.678 49.124 1.00 16.20 46 GLY D C 1
ATOM 3064 O O . GLY D 1 46 ? 34.327 -68.667 49.613 1.00 15.84 46 GLY D O 1
ATOM 3065 N N . ARG D 1 47 ? 34.403 -70.903 49.410 1.00 15.97 47 ARG D N 1
ATOM 3066 C CA . ARG D 1 47 ? 33.157 -71.143 50.171 1.00 16.25 47 ARG D CA 1
ATOM 3067 C C . ARG D 1 47 ? 33.371 -71.644 51.595 1.00 15.52 47 ARG D C 1
ATOM 3068 O O . ARG D 1 47 ? 34.315 -72.370 51.876 1.00 15.11 47 ARG D O 1
ATOM 3076 N N . ILE D 1 48 ? 32.468 -71.268 52.487 1.00 15.58 48 ILE D N 1
ATOM 3077 C CA . ILE D 1 48 ? 32.239 -72.031 53.700 1.00 15.60 48 ILE D CA 1
ATOM 3078 C C . ILE D 1 48 ? 30.753 -72.377 53.682 1.00 14.80 48 ILE D C 1
ATOM 3079 O O . ILE D 1 48 ? 29.916 -71.555 54.029 1.00 14.47 48 ILE D O 1
ATOM 3084 N N . LYS D 1 49 ? 30.449 -73.598 53.254 1.00 14.57 49 LYS D N 1
ATOM 3085 C CA . LYS D 1 49 ? 29.069 -74.033 53.064 1.00 14.50 49 LYS D CA 1
ATOM 3086 C C . LYS D 1 49 ? 28.328 -74.173 54.382 1.00 13.79 49 LYS D C 1
ATOM 3087 O O . LYS D 1 49 ? 27.111 -74.022 54.422 1.00 13.22 49 LYS D O 1
ATOM 3093 N N . ALA D 1 50 ? 29.075 -74.448 55.453 1.00 13.90 50 ALA D N 1
ATOM 3094 C CA . ALA D 1 50 ? 28.499 -74.680 56.772 1.00 13.78 50 ALA D CA 1
ATOM 3095 C C . ALA D 1 50 ? 29.344 -74.025 57.857 1.00 14.19 50 ALA D C 1
ATOM 3096 O O . ALA D 1 50 ? 30.247 -74.647 58.420 1.00 14.20 50 ALA D O 1
ATOM 3098 N N . LEU D 1 51 ? 29.030 -72.771 58.154 1.00 14.49 51 LEU D N 1
ATOM 3099 C CA . LEU D 1 51 ? 29.778 -71.969 59.128 1.00 14.70 51 LEU D CA 1
ATOM 3100 C C . LEU D 1 51 ? 29.258 -72.110 60.545 1.00 14.88 51 LEU D C 1
ATOM 3101 O O . LEU D 1 51 ? 29.994 -71.865 61.508 1.00 15.05 51 LEU D O 1
ATOM 3106 N N . TRP D 1 52 ? 27.998 -72.491 60.675 1.00 14.92 52 TRP D N 1
ATOM 3107 C CA . TRP D 1 52 ? 27.439 -72.730 61.990 1.00 15.36 52 TRP D CA 1
ATOM 3108 C C . TRP D 1 52 ? 28.031 -73.991 62.599 1.00 16.13 52 TRP D C 1
ATOM 3109 O O . TRP D 1 52 ? 28.080 -75.027 61.941 1.00 16.26 52 TRP D O 1
ATOM 3120 N N . PRO D 1 53 ? 28.457 -73.916 63.856 1.00 16.94 53 PRO D N 1
ATOM 3121 C CA . PRO D 1 53 ? 28.982 -75.093 64.545 1.00 17.11 53 PRO D CA 1
ATOM 3122 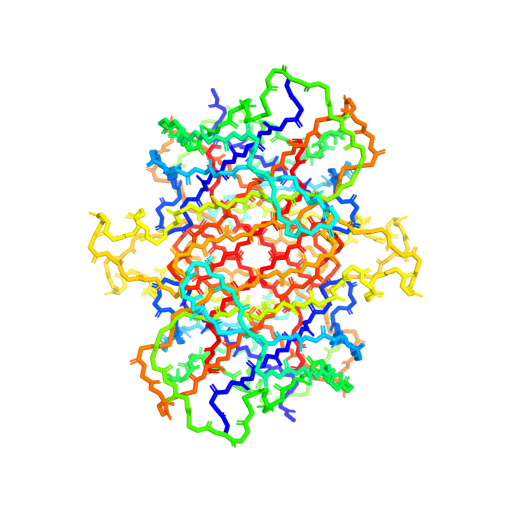C C . PRO D 1 53 ? 27.835 -76.023 64.884 1.00 17.61 53 PRO D C 1
ATOM 3123 O O . PRO D 1 53 ? 26.674 -75.655 64.675 1.00 17.16 53 PRO D O 1
ATOM 3127 N N . GLU D 1 54 ? 28.150 -77.205 65.390 1.00 17.71 54 GLU D N 1
ATOM 3128 C CA . GLU D 1 54 ? 27.122 -78.184 65.712 1.00 18.81 54 GLU D CA 1
ATOM 3129 C C . GLU D 1 54 ? 26.504 -77.918 67.094 1.00 19.05 54 GLU D C 1
ATOM 3130 O O . GLU D 1 54 ? 26.636 -78.710 68.038 1.00 19.20 54 GLU D O 1
ATOM 3136 N N . GLN D 1 55 ? 25.853 -76.767 67.194 1.00 19.26 55 GLN D N 1
ATOM 3137 C CA . GLN D 1 55 ? 24.988 -76.431 68.314 1.00 19.80 55 GLN D CA 1
ATOM 3138 C C . GLN D 1 55 ? 23.778 -75.713 67.731 1.00 19.14 55 GLN D C 1
ATOM 3139 O O . GLN D 1 55 ? 23.869 -75.074 66.675 1.00 19.05 55 GLN D O 1
ATOM 3145 N N . THR D 1 56 ? 22.650 -75.808 68.423 1.00 18.66 56 THR D N 1
ATOM 3146 C CA . THR D 1 56 ? 21.409 -75.190 67.965 1.00 18.40 56 THR D CA 1
ATOM 3147 C C . THR D 1 56 ? 21.519 -73.675 67.838 1.00 18.14 56 THR D C 1
ATOM 3148 O O . THR D 1 56 ? 21.905 -72.983 68.775 1.00 18.03 56 THR D O 1
ATOM 3152 N N . ALA D 1 57 ? 21.158 -73.166 66.673 1.00 18.27 57 ALA D N 1
ATOM 3153 C CA . ALA D 1 57 ? 21.117 -71.734 66.437 1.00 18.34 57 ALA D CA 1
ATOM 3154 C C . ALA D 1 57 ? 19.899 -71.157 67.143 1.00 18.15 57 ALA D C 1
ATOM 3155 O O . ALA D 1 57 ? 18.820 -71.741 67.083 1.00 17.93 57 ALA D O 1
ATOM 3157 N N . THR D 1 58 ? 20.101 -70.024 67.817 1.00 18.01 58 THR D N 1
ATOM 3158 C CA . THR D 1 58 ? 19.023 -69.250 68.429 1.00 17.28 58 THR D CA 1
ATOM 3159 C C . THR D 1 58 ? 18.824 -67.959 67.636 1.00 16.97 58 THR D C 1
ATOM 3160 O O . THR D 1 58 ? 19.737 -67.491 66.950 1.00 16.73 58 THR D O 1
ATOM 3164 N N . THR D 1 59 ? 17.639 -67.374 67.738 1.00 16.31 59 THR D N 1
ATOM 3165 C CA . THR D 1 59 ? 17.393 -66.094 67.090 1.00 15.88 59 THR D CA 1
ATOM 3166 C C . THR D 1 59 ? 18.239 -65.010 67.752 1.00 15.61 59 THR D C 1
ATOM 3167 O O . THR D 1 59 ? 18.717 -65.177 68.893 1.00 15.20 59 THR D O 1
ATOM 3171 N N . GLY D 1 60 ? 18.404 -63.906 67.018 1.00 14.95 60 GLY D N 1
ATOM 3172 C CA . GLY D 1 60 ? 19.179 -62.753 67.452 1.00 14.25 60 GLY D CA 1
ATOM 3173 C C . GLY D 1 60 ? 20.162 -62.296 66.388 1.00 14.00 60 GLY D C 1
ATOM 3174 O O . GLY D 1 60 ? 20.141 -62.768 65.246 1.00 13.03 60 GLY D O 1
ATOM 3175 N N . ASP D 1 61 ? 21.034 -61.366 66.760 1.00 13.65 61 ASP D N 1
ATOM 3176 C CA . ASP D 1 61 ? 21.987 -60.819 65.812 1.00 13.98 61 ASP D CA 1
ATOM 3177 C C . ASP D 1 61 ? 23.312 -61.498 65.906 1.00 13.85 61 ASP D C 1
ATOM 3178 O O . ASP D 1 61 ? 23.732 -61.920 66.976 1.00 13.95 61 ASP D O 1
ATOM 3183 N N . TYR D 1 62 ? 23.959 -61.552 64.747 1.00 14.10 62 TYR D N 1
ATOM 3184 C CA . TYR D 1 62 ? 25.217 -62.235 64.534 1.00 14.31 62 TYR D CA 1
ATOM 3185 C C . TYR D 1 62 ? 26.127 -61.397 63.664 1.00 14.80 62 TYR D C 1
ATOM 3186 O O . TYR D 1 62 ? 25.692 -60.441 62.992 1.00 14.92 62 TYR D O 1
ATOM 3195 N N . ARG D 1 63 ? 27.397 -61.765 63.674 1.00 15.39 63 ARG D N 1
ATOM 3196 C CA . ARG D 1 63 ? 28.430 -61.073 62.933 1.00 15.68 63 ARG D CA 1
ATOM 3197 C C . ARG D 1 63 ? 29.386 -62.083 62.341 1.00 15.98 63 ARG D C 1
ATOM 3198 O O . ARG D 1 63 ? 29.915 -62.921 63.051 1.00 15.87 63 ARG D O 1
ATOM 3206 N N . VAL D 1 64 ? 29.554 -62.036 61.030 1.00 15.45 64 VAL D N 1
ATOM 3207 C CA . VAL D 1 64 ? 30.668 -62.706 60.374 1.00 16.76 64 VAL D CA 1
ATOM 3208 C C . VAL D 1 64 ? 31.749 -61.676 60.096 1.00 16.68 64 VAL D C 1
ATOM 3209 O O . VAL D 1 64 ? 31.457 -60.548 59.733 1.00 17.81 64 VAL D O 1
ATOM 3213 N N . VAL D 1 65 ? 32.995 -62.062 60.337 1.00 16.48 65 VAL D N 1
ATOM 3214 C CA . VAL D 1 65 ? 34.127 -61.225 60.053 1.00 16.78 65 VAL D CA 1
ATOM 3215 C C . VAL D 1 65 ? 35.006 -61.969 59.057 1.00 16.71 65 VAL D C 1
ATOM 3216 O O . VAL D 1 65 ? 35.534 -63.065 59.356 1.00 16.65 65 VAL D O 1
ATOM 3220 N N . PHE D 1 66 ? 35.122 -61.386 57.860 1.00 15.80 66 PHE D N 1
ATOM 3221 C CA . PHE D 1 66 ? 35.970 -61.903 56.790 1.00 15.22 66 PHE D CA 1
ATOM 3222 C C . PHE D 1 66 ? 37.361 -61.297 56.941 1.00 14.79 66 PHE D C 1
ATOM 3223 O O . PHE D 1 66 ? 37.527 -60.068 56.853 1.00 15.24 66 PHE D O 1
ATOM 3231 N N . LYS D 1 67 ? 38.356 -62.155 57.169 1.00 14.95 67 LYS D N 1
ATOM 3232 C CA . LYS D 1 67 ? 39.715 -61.704 57.495 1.00 15.01 67 LYS D CA 1
ATOM 3233 C C . LYS D 1 67 ? 40.477 -61.433 56.203 1.00 15.10 67 LYS D C 1
ATOM 3234 O O . LYS D 1 67 ? 41.437 -62.144 55.849 1.00 15.32 67 LYS D O 1
ATOM 3240 N N . THR D 1 68 ? 40.055 -60.359 55.532 1.00 15.74 68 THR D N 1
ATOM 3241 C CA . THR D 1 68 ? 40.487 -60.089 54.169 1.00 15.41 68 THR D CA 1
ATOM 3242 C C . THR D 1 68 ? 41.783 -59.306 54.141 1.00 15.97 68 THR D C 1
ATOM 3243 O O . THR D 1 68 ? 42.525 -59.411 53.190 1.00 15.78 68 THR D O 1
ATOM 3247 N N . GLY D 1 69 ? 42.052 -58.513 55.180 1.00 15.74 69 GLY D N 1
ATOM 3248 C CA . GLY D 1 69 ? 43.294 -57.758 55.234 1.00 15.80 69 GLY D CA 1
ATOM 3249 C C . GLY D 1 69 ? 44.471 -58.698 55.153 1.00 15.79 69 GLY D C 1
ATOM 3250 O O . GLY D 1 69 ? 45.446 -58.419 54.459 1.00 15.72 69 GLY D O 1
ATOM 3251 N N . ASP D 1 70 ? 44.354 -59.822 55.862 1.00 15.99 70 ASP D N 1
ATOM 3252 C CA . ASP D 1 70 ? 45.366 -60.869 55.905 1.00 16.36 70 ASP D CA 1
ATOM 3253 C C . ASP D 1 70 ? 45.483 -61.568 54.548 1.00 15.57 70 ASP D C 1
ATOM 3254 O O . ASP D 1 70 ? 46.585 -61.794 54.064 1.00 14.58 70 ASP D O 1
ATOM 3259 N N . TYR D 1 71 ? 44.339 -61.910 53.959 1.00 15.34 71 TYR D N 1
ATOM 3260 C CA . TYR D 1 71 ? 44.274 -62.467 52.604 1.00 15.35 71 TYR D CA 1
ATOM 3261 C C . TYR D 1 71 ? 45.074 -61.639 51.606 1.00 15.37 71 TYR D C 1
ATOM 3262 O O . TYR D 1 71 ? 45.860 -62.182 50.847 1.00 14.86 71 TYR D O 1
ATOM 3271 N N . PHE D 1 72 ? 44.874 -60.323 51.608 1.00 15.16 72 PHE D N 1
ATOM 3272 C CA . PHE D 1 72 ? 45.599 -59.447 50.700 1.00 15.00 72 PHE D CA 1
ATOM 3273 C C . PHE D 1 72 ? 47.065 -59.299 51.113 1.00 15.08 72 PHE D C 1
ATOM 3274 O O . PHE D 1 72 ? 47.959 -59.238 50.257 1.00 14.79 72 PHE D O 1
ATOM 3282 N N . LYS D 1 73 ? 47.329 -59.291 52.420 1.00 15.42 73 LYS D N 1
ATOM 3283 C CA . LYS D 1 73 ? 48.696 -59.102 52.904 1.00 15.99 73 LYS D CA 1
ATOM 3284 C C . LYS D 1 73 ? 49.631 -60.258 52.489 1.00 15.81 73 LYS D C 1
ATOM 3285 O O . LYS D 1 73 ? 50.827 -60.041 52.252 1.00 15.69 73 LYS D O 1
ATOM 3291 N N . LYS D 1 74 ? 49.088 -61.470 52.394 1.00 15.84 74 LYS D N 1
ATOM 3292 C CA . LYS D 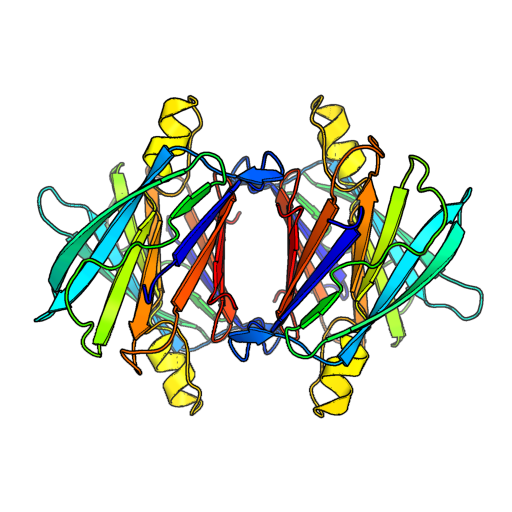1 74 ? 49.854 -62.647 51.975 1.00 16.14 74 LYS D CA 1
ATOM 3293 C C . LYS D 1 74 ? 50.295 -62.495 50.525 1.00 16.02 74 LYS D C 1
ATOM 3294 O O . LYS D 1 74 ? 51.358 -62.972 50.150 1.00 15.93 74 LYS D O 1
ATOM 3300 N N . GLN D 1 75 ? 49.468 -61.818 49.723 1.00 15.67 75 GLN D N 1
ATOM 3301 C CA . GLN D 1 75 ? 49.796 -61.482 48.325 1.00 15.43 75 GLN D CA 1
ATOM 3302 C C . GLN D 1 75 ? 50.571 -60.162 48.143 1.00 15.10 75 GLN D C 1
ATOM 3303 O O . GLN D 1 75 ? 50.706 -59.667 47.019 1.00 14.61 75 GLN D O 1
ATOM 3309 N N . ASN D 1 76 ? 51.098 -59.619 49.238 1.00 14.83 76 ASN D N 1
ATOM 3310 C CA . ASN D 1 76 ? 51.726 -58.300 49.267 1.00 14.88 76 ASN D CA 1
ATOM 3311 C C . ASN D 1 76 ? 50.889 -57.218 48.613 1.00 14.83 76 ASN D C 1
ATOM 3312 O O . ASN D 1 76 ? 51.395 -56.391 47.866 1.00 14.69 76 ASN D O 1
ATOM 3317 N N . LEU D 1 77 ? 49.596 -57.245 48.910 1.00 14.91 77 LEU D N 1
ATOM 3318 C CA . LEU D 1 77 ? 48.671 -56.245 48.426 1.00 14.96 77 LEU D CA 1
ATOM 3319 C C . LEU D 1 77 ? 48.124 -55.473 49.607 1.00 15.18 77 LEU D C 1
ATOM 3320 O O . LEU D 1 77 ? 47.817 -56.050 50.651 1.00 15.30 77 LEU D O 1
ATOM 3325 N N . GLU D 1 78 ? 47.995 -54.165 49.438 1.00 15.72 78 GLU D N 1
ATOM 3326 C CA . GLU D 1 78 ? 47.399 -53.331 50.460 1.00 16.60 78 GLU D CA 1
ATOM 3327 C C . GLU D 1 78 ? 45.896 -53.411 50.315 1.00 16.78 78 GLU D C 1
ATOM 3328 O O . GLU D 1 78 ? 45.388 -53.696 49.231 1.00 16.84 78 GLU D O 1
ATOM 3334 N N . SER D 1 79 ? 45.199 -53.190 51.424 1.00 16.39 79 SER D N 1
ATOM 3335 C CA . SER D 1 79 ? 43.756 -53.029 51.430 1.00 16.59 79 SER D CA 1
ATOM 3336 C C . SER D 1 79 ? 43.345 -51.989 52.454 1.00 16.68 79 SER D C 1
ATOM 3337 O O . SER D 1 79 ? 43.993 -51.829 53.485 1.00 17.55 79 SER D O 1
ATOM 3340 N N . PHE D 1 80 ? 42.247 -51.305 52.167 1.00 16.53 80 PHE D N 1
ATOM 3341 C CA . PHE D 1 80 ? 41.676 -50.301 53.062 1.00 16.69 80 PHE D CA 1
ATOM 3342 C C . PHE D 1 80 ? 41.126 -50.913 54.336 1.00 16.80 80 PHE D C 1
ATOM 3343 O O . PHE D 1 80 ? 41.083 -50.246 55.370 1.00 16.88 80 PHE D O 1
ATOM 3351 N N . PHE D 1 81 ? 40.678 -52.167 54.252 1.00 16.46 81 PHE D N 1
ATOM 3352 C CA . PHE D 1 81 ? 39.966 -52.813 55.351 1.00 16.60 81 PHE D CA 1
ATOM 3353 C C . PHE D 1 81 ? 40.866 -53.849 56.026 1.00 16.23 81 PHE D C 1
ATOM 3354 O O . PHE D 1 81 ? 41.321 -54.789 55.385 1.00 16.91 81 PHE D O 1
ATOM 3362 N N . PRO D 1 82 ? 41.148 -53.693 57.316 1.00 16.09 82 PRO D N 1
ATOM 3363 C CA . PRO D 1 82 ? 41.903 -54.739 58.033 1.00 15.82 82 PRO D CA 1
ATOM 3364 C C . PRO D 1 82 ? 41.177 -56.089 58.034 1.00 15.36 82 PRO D C 1
ATOM 3365 O O . PRO D 1 82 ? 41.816 -57.152 58.070 1.00 16.57 82 PRO D O 1
ATOM 3369 N N . GLU D 1 83 ? 39.852 -56.000 58.047 1.00 15.06 83 GLU D N 1
ATOM 3370 C CA . GLU D 1 83 ? 38.925 -57.130 57.998 1.00 15.06 83 GLU D CA 1
ATOM 3371 C C . GLU D 1 83 ? 37.550 -56.545 57.709 1.00 14.91 83 GLU D C 1
ATOM 3372 O O . GLU D 1 83 ? 37.357 -55.316 57.770 1.00 14.80 83 GLU D O 1
ATOM 3378 N N . ILE D 1 84 ? 36.604 -57.404 57.369 1.00 14.73 84 ILE D N 1
ATOM 3379 C CA . ILE D 1 84 ? 35.285 -56.940 56.980 1.00 14.62 84 ILE D CA 1
ATOM 3380 C C . ILE D 1 84 ? 34.228 -57.645 57.831 1.00 14.10 84 ILE D C 1
ATOM 3381 O O . ILE D 1 84 ? 33.972 -58.832 57.667 1.00 13.85 84 ILE D O 1
ATOM 3386 N N . PRO D 1 85 ? 33.629 -56.914 58.760 1.00 13.80 85 PRO D N 1
ATOM 3387 C CA . PRO D 1 85 ? 32.518 -57.439 59.552 1.00 14.14 85 PRO D CA 1
ATOM 3388 C C . PRO D 1 85 ? 31.205 -57.209 58.813 1.00 14.76 85 PRO D C 1
ATOM 3389 O O . PRO D 1 85 ? 31.047 -56.139 58.187 1.00 15.16 85 PRO D O 1
ATOM 3393 N N . VAL D 1 86 ? 30.300 -58.173 58.884 1.00 14.80 86 VAL D N 1
ATOM 3394 C CA . VAL D 1 86 ? 28.935 -58.033 58.398 1.00 15.23 86 VAL D CA 1
ATOM 3395 C C . VAL D 1 86 ? 28.005 -58.490 59.526 1.00 14.86 86 VAL D C 1
ATOM 3396 O O . VAL D 1 86 ? 28.105 -59.628 59.994 1.00 14.34 86 VAL D O 1
ATOM 3400 N N . GLU D 1 87 ? 27.131 -57.596 59.962 1.00 14.87 87 GLU D N 1
ATOM 3401 C CA . GLU D 1 87 ? 26.171 -57.867 61.017 1.00 15.20 87 GLU D CA 1
ATOM 3402 C C . GLU D 1 87 ? 24.805 -58.097 60.413 1.00 15.07 87 GLU D C 1
ATOM 3403 O O . GLU D 1 87 ? 24.389 -57.314 59.545 1.00 15.00 87 GLU D O 1
ATOM 3409 N N . PHE D 1 88 ? 24.131 -59.155 60.892 1.00 14.09 88 PHE D N 1
ATOM 3410 C CA . PHE D 1 88 ? 22.812 -59.474 60.371 1.00 14.07 88 PHE D CA 1
ATOM 3411 C C . PHE D 1 88 ? 21.924 -60.132 61.384 1.00 13.52 88 PHE D C 1
ATOM 3412 O O . PHE D 1 88 ? 22.348 -60.615 62.434 1.00 13.78 88 PHE D O 1
ATOM 3420 N N . HIS D 1 89 ? 20.649 -60.173 60.999 1.00 12.63 89 HIS D N 1
ATOM 3421 C CA . HIS D 1 89 ? 19.605 -60.796 61.826 1.00 12.50 89 HIS D CA 1
ATOM 3422 C C . HIS D 1 89 ? 19.311 -62.251 61.507 1.00 12.91 89 HIS D C 1
ATOM 3423 O O . HIS D 1 89 ? 19.209 -62.664 60.350 1.00 13.95 89 HIS D O 1
ATOM 3430 N N . ILE D 1 90 ? 19.163 -63.034 62.609 1.00 13.91 90 ILE D N 1
ATOM 3431 C CA . ILE D 1 90 ? 18.591 -64.365 62.448 1.00 14.11 90 ILE D CA 1
ATOM 3432 C C . ILE D 1 90 ? 17.335 -64.376 63.310 1.00 14.60 90 ILE D C 1
ATOM 3433 O O . ILE D 1 90 ? 17.298 -64.840 64.447 1.00 13.96 90 ILE D O 1
ATOM 3438 N N . ASN D 1 91 ? 16.283 -63.848 62.625 1.00 15.72 91 ASN D N 1
ATOM 3439 C CA . ASN D 1 91 ? 14.918 -63.694 63.119 1.00 16.85 91 ASN D CA 1
ATOM 3440 C C . ASN D 1 91 ? 14.154 -65.033 62.991 1.00 17.71 91 ASN D C 1
ATOM 3441 O O . ASN D 1 91 ? 13.161 -65.248 63.674 1.00 17.49 91 ASN D O 1
ATOM 3446 N N . LYS D 1 92 ? 14.615 -65.944 62.108 1.00 18.43 92 LYS D N 1
ATOM 3447 C CA . LYS D 1 92 ? 13.981 -67.242 61.924 1.00 18.91 92 LYS D CA 1
ATOM 3448 C C . LYS D 1 92 ? 15.014 -68.368 61.759 1.00 19.31 92 LYS D C 1
ATOM 3449 O O . LYS D 1 92 ? 15.711 -68.435 60.754 1.00 19.57 92 LYS D O 1
ATOM 3455 N N . VAL D 1 93 ? 15.092 -69.257 62.748 1.00 19.66 93 VAL D N 1
ATOM 3456 C CA . VAL D 1 93 ? 16.089 -70.331 62.766 1.00 20.14 93 VAL D CA 1
ATOM 3457 C C . VAL D 1 93 ? 15.757 -71.518 61.836 1.00 20.05 93 VAL D C 1
ATOM 3458 O O . VAL D 1 93 ? 16.588 -72.404 61.645 1.00 20.07 93 VAL D O 1
ATOM 3462 N N . ASN D 1 94 ? 14.555 -71.538 61.265 1.00 20.50 94 ASN D N 1
ATOM 3463 C CA . ASN D 1 94 ? 14.178 -72.592 60.308 1.00 20.46 94 ASN D CA 1
ATOM 3464 C C . ASN D 1 94 ? 14.619 -72.319 58.851 1.00 20.03 94 ASN D C 1
ATOM 3465 O O . ASN D 1 94 ? 14.378 -73.145 57.973 1.00 21.12 94 ASN D O 1
ATOM 3470 N N . GLU D 1 95 ? 15.283 -71.188 58.609 1.00 19.13 95 GLU D N 1
ATOM 3471 C CA . GLU D 1 95 ? 15.682 -70.770 57.262 1.00 18.20 95 GLU D CA 1
ATOM 3472 C C . GLU D 1 95 ? 17.188 -70.889 57.039 1.00 17.19 95 GLU D C 1
ATOM 3473 O O . GLU D 1 95 ? 17.964 -71.041 57.986 1.00 15.58 95 GLU D O 1
ATOM 3479 N N . HIS D 1 96 ? 17.581 -70.780 55.769 1.00 16.46 96 HIS D N 1
ATOM 3480 C CA . HIS D 1 96 ? 18.981 -70.783 55.368 1.00 16.14 96 HIS D CA 1
ATOM 3481 C C . HIS D 1 96 ? 19.454 -69.348 55.155 1.00 15.80 96 HIS D C 1
ATOM 3482 O O . HIS D 1 96 ? 18.742 -68.523 54.584 1.00 15.80 96 HIS D O 1
ATOM 3489 N N . TYR D 1 97 ? 20.650 -69.054 55.637 1.00 15.31 97 TYR D N 1
ATOM 3490 C CA . TYR D 1 97 ? 21.232 -67.729 55.523 1.00 15.50 97 TYR D CA 1
ATOM 3491 C C . TYR D 1 97 ? 22.512 -67.838 54.738 1.00 16.02 97 TYR D C 1
ATOM 3492 O O . TYR D 1 97 ? 23.380 -68.647 55.054 1.00 15.68 97 TYR D O 1
ATOM 3501 N N . HIS D 1 98 ? 22.604 -67.021 53.703 1.00 16.44 98 HIS D N 1
ATOM 3502 C CA . HIS D 1 98 ? 23.748 -67.019 52.811 1.00 17.14 98 HIS D CA 1
ATOM 3503 C C . HIS D 1 98 ? 24.270 -65.603 52.758 1.00 16.88 98 HIS D C 1
ATOM 3504 O O . HIS D 1 98 ? 23.524 -64.684 52.439 1.00 17.38 98 HIS D O 1
ATOM 3511 N N . VAL D 1 99 ? 25.540 -65.411 53.098 1.00 16.72 99 VAL D N 1
ATOM 3512 C CA . VAL D 1 99 ? 26.130 -64.070 53.131 1.00 16.20 99 VAL D CA 1
ATOM 3513 C C . VAL D 1 99 ? 27.410 -64.044 52.277 1.00 16.41 99 VAL D C 1
ATOM 3514 O O . VAL D 1 99 ? 28.510 -64.282 52.783 1.00 16.79 99 VAL D O 1
ATOM 3518 N N . PRO D 1 100 ? 27.268 -63.781 50.976 1.00 15.57 100 PRO D N 1
ATOM 3519 C CA . PRO D 1 100 ? 28.444 -63.625 50.105 1.00 15.47 100 PRO D CA 1
ATOM 3520 C C . PRO D 1 100 ? 29.154 -62.308 50.308 1.00 15.06 100 PRO D C 1
ATOM 3521 O O . PRO D 1 100 ? 28.543 -61.342 50.755 1.00 15.57 100 PRO D O 1
ATOM 3525 N N . LEU D 1 101 ? 30.434 -62.290 49.960 1.00 14.54 101 LEU D N 1
ATOM 3526 C CA . LEU D 1 101 ? 31.239 -61.086 49.938 1.00 14.99 101 LEU D CA 1
ATOM 3527 C C . LEU D 1 101 ? 31.909 -60.952 48.560 1.00 15.77 101 LEU D C 1
ATOM 3528 O O . LEU D 1 101 ? 32.646 -61.845 48.140 1.00 16.44 101 LEU D O 1
ATOM 3533 N N . LEU D 1 102 ? 31.627 -59.848 47.871 1.00 15.68 102 LEU D N 1
ATOM 3534 C CA . LEU D 1 102 ? 32.312 -59.472 46.632 1.00 15.81 102 LEU D CA 1
ATOM 3535 C C . LEU D 1 102 ? 33.434 -58.494 46.974 1.00 15.57 102 LEU D C 1
ATOM 3536 O O . LEU D 1 102 ? 33.177 -57.378 47.445 1.00 16.20 102 LEU D O 1
ATOM 3541 N N . LEU D 1 103 ? 34.674 -58.884 46.690 1.00 15.29 103 LEU D N 1
ATOM 3542 C CA . LEU D 1 103 ? 35.843 -58.279 47.320 1.00 13.95 103 LEU D CA 1
ATOM 3543 C C . LEU D 1 103 ? 36.823 -57.652 46.341 1.00 13.94 103 LEU D C 1
ATOM 3544 O O . LEU D 1 103 ? 37.244 -58.285 45.385 1.00 13.74 103 LEU D O 1
ATOM 3549 N N . SER D 1 104 ? 37.164 -56.399 46.608 1.00 12.31 104 SER D N 1
ATOM 3550 C CA . SER D 1 104 ? 38.314 -55.730 46.020 1.00 12.56 104 SER D CA 1
ATOM 3551 C C . SER D 1 104 ? 39.137 -55.120 47.156 1.00 12.13 104 SER D C 1
ATOM 3552 O O . SER D 1 104 ? 38.697 -55.056 48.291 1.00 12.86 104 SER D O 1
ATOM 3555 N N . GLN D 1 105 ? 40.322 -54.632 46.841 1.00 12.63 105 GLN D N 1
ATOM 3556 C CA . GLN D 1 105 ? 41.205 -54.077 47.864 1.00 12.51 105 GLN D CA 1
ATOM 3557 C C . GLN D 1 105 ? 40.631 -52.837 48.548 1.00 12.80 105 GLN D C 1
ATOM 3558 O O . GLN D 1 105 ? 40.835 -52.639 49.742 1.00 13.25 105 GLN D O 1
ATOM 3564 N N . TYR D 1 106 ? 39.900 -52.016 47.800 1.00 12.75 106 TYR D N 1
ATOM 3565 C CA . TYR D 1 106 ? 39.359 -50.762 48.321 1.00 12.87 106 TYR D CA 1
ATOM 3566 C C . TYR D 1 106 ? 37.842 -50.648 48.181 1.00 13.21 106 TYR D C 1
ATOM 3567 O O . TYR D 1 106 ? 37.295 -49.555 48.194 1.00 13.51 106 TYR D O 1
ATOM 3576 N N . GLY D 1 107 ? 37.177 -51.791 48.080 1.00 13.84 107 GLY D N 1
ATOM 3577 C CA . GLY D 1 107 ? 35.743 -51.805 47.906 1.00 13.90 107 GLY D CA 1
ATOM 3578 C C . GLY D 1 107 ? 35.187 -53.186 48.078 1.00 14.19 107 GLY D C 1
ATOM 3579 O O . GLY D 1 107 ? 35.833 -54.172 47.747 1.00 14.90 107 GLY D O 1
ATOM 3580 N N . TYR D 1 108 ? 33.988 -53.265 48.625 1.00 13.94 108 TYR D N 1
ATOM 3581 C CA . TYR D 1 108 ? 33.284 -54.522 48.653 1.00 13.71 108 TYR D CA 1
ATOM 3582 C C . TYR D 1 108 ? 31.778 -54.361 48.660 1.00 14.02 108 TYR D C 1
ATOM 3583 O O . TYR D 1 108 ? 31.255 -53.278 48.904 1.00 13.76 108 TYR D O 1
ATOM 3592 N N . SER D 1 109 ? 31.109 -55.476 48.373 1.00 14.31 109 SER D N 1
ATOM 3593 C CA . SER D 1 109 ? 29.653 -55.589 48.463 1.00 14.47 109 SER D CA 1
ATOM 3594 C C . SER D 1 109 ? 29.292 -56.823 49.239 1.00 14.42 109 SER D C 1
ATOM 3595 O O . SER D 1 109 ? 29.958 -57.833 49.147 1.00 13.82 109 SER D O 1
ATOM 3598 N N . THR D 1 110 ? 28.222 -56.752 50.006 1.00 13.79 110 THR D N 1
ATOM 3599 C CA . THR D 1 110 ? 27.703 -57.940 50.645 1.00 14.52 110 THR D CA 1
ATOM 3600 C C . THR D 1 110 ? 26.181 -57.868 50.620 1.00 14.14 110 THR D C 1
ATOM 3601 O O . THR D 1 110 ? 25.620 -56.821 50.407 1.00 15.05 110 THR D O 1
ATOM 3605 N N . TYR D 1 111 ? 25.534 -59.001 50.792 1.00 14.11 111 TYR D N 1
ATOM 3606 C CA . TYR D 1 111 ? 24.074 -59.082 50.693 1.00 13.87 111 TYR D CA 1
ATOM 3607 C C . TYR D 1 111 ? 23.570 -60.395 51.246 1.00 14.42 111 TYR D C 1
ATOM 3608 O O . TYR D 1 111 ? 24.352 -61.284 51.549 1.00 13.49 111 TYR D O 1
ATOM 3617 N N . ARG D 1 112 ? 22.258 -60.509 51.373 1.00 13.86 112 ARG D N 1
ATOM 3618 C CA . ARG D 1 112 ? 21.661 -61.800 51.674 1.00 14.02 112 ARG D CA 1
ATOM 3619 C C . ARG D 1 112 ? 21.441 -62.541 50.371 1.00 14.47 112 ARG D C 1
ATOM 3620 O O . ARG D 1 112 ? 20.658 -62.106 49.544 1.00 13.60 112 ARG D O 1
ATOM 3628 N N . GLY D 1 113 ? 22.136 -63.666 50.201 1.00 15.41 113 GLY D N 1
ATOM 3629 C CA . GLY D 1 113 ? 22.002 -64.503 49.018 1.00 16.32 113 GLY D CA 1
ATOM 3630 C C . GLY D 1 113 ? 20.933 -65.569 49.163 1.00 17.36 113 GLY D C 1
ATOM 3631 O O . GLY D 1 113 ? 20.183 -65.573 50.140 1.00 17.59 113 GLY D O 1
ATOM 3632 N N . SER D 1 114 ? 20.842 -66.485 48.186 1.00 18.90 114 SER D N 1
ATOM 3633 C CA . SER D 1 114 ? 19.854 -67.581 48.251 1.00 19.96 114 SER D CA 1
ATOM 3634 C C . SER D 1 114 ? 20.457 -68.870 48.850 1.00 20.51 114 SER D C 1
ATOM 3635 O O . SER D 1 114 ? 21.607 -68.981 49.293 1.00 20.57 114 SER D O 1
#

GO terms:
  GO:0033971 hydroxyisourate hydrolase activity (F, IDA)
  GO:0042802 identical protein binding (F, IDA)
  GO:0032991 protein-containing complex (C, IDA)
  GO:0051289 protein homotetramerization (P, IDA)

CATH classification: 2.60.40.180